Protein AF-A0AAJ2F8G6-F1 (afdb_monomer_lite)

pLDDT: mean 80.58, std 16.9, range [27.78, 97.56]

Foldseek 3Di:
DLLVPQPDDDDLLVVLVLCQCCCVPPPPVVVVVQVQLAPLADDDPPFDWDKDAFPDDPDDDQTQGIKIFGAPDPDRTQAMEGEHEDLDDEDDPCRLVVVLVVQVVVCVVRNVRRYFYEYEYAPVCPVVHDNPPSGRGYDHLVNVLVVLVVVLPPPPDDPVVNVVSVSSSQSSCVSNVHGDPPDPQLPQPVLLVLLVVVLQVVLVVQDPWHWDDDSSGPPPQKIKIDFDDLDPPADTWIWMDGADDPAFKDWIKTKRAQCQVLQVVVVVLCLCPPVCWDWDDDPRIIIIIDMFGHADSNDHNVVCVVSSVRSSVVVVSVVVSCNVCVVVVCCSRVVVPPPDDDDDDDDDPDDDDPPDVVVLLVVQQVLLVVLQVVCVVVVHHPVVLVVCCVVPNRLVSLVVCLVDPHDPVCVVCVVVVNNCSPSLNSCLDPSNVVSDDPVSVVSSVVSVD

Structure (mmCIF, N/CA/C/O backbone):
data_AF-A0AAJ2F8G6-F1
#
_entry.id   AF-A0AAJ2F8G6-F1
#
loop_
_atom_site.group_PDB
_atom_site.id
_atom_site.type_symbol
_atom_site.label_atom_id
_atom_site.label_alt_id
_atom_site.label_comp_id
_atom_site.label_asym_id
_atom_site.label_entity_id
_atom_site.label_seq_id
_atom_site.pdbx_PDB_ins_code
_atom_site.Cartn_x
_atom_site.Cartn_y
_atom_site.Cartn_z
_atom_site.occupancy
_atom_site.B_iso_or_equiv
_atom_site.auth_seq_id
_atom_site.auth_comp_id
_atom_site.auth_asym_id
_atom_site.auth_atom_id
_atom_site.pdbx_PDB_model_num
ATOM 1 N N . MET A 1 1 ? -8.722 -2.214 -5.786 1.00 31.30 1 MET A N 1
ATOM 2 C CA . MET A 1 1 ? -7.880 -3.431 -5.730 1.00 31.30 1 MET A CA 1
ATOM 3 C C . MET A 1 1 ? -6.477 -3.229 -6.323 1.00 31.30 1 MET A C 1
ATOM 5 O O . MET A 1 1 ? -5.621 -4.023 -5.979 1.00 31.30 1 MET A O 1
ATOM 9 N N . ALA A 1 2 ? -6.195 -2.198 -7.143 1.00 31.31 2 ALA A N 1
ATOM 10 C CA . ALA A 1 2 ? -4.841 -1.955 -7.684 1.00 31.31 2 ALA A CA 1
ATOM 11 C C . ALA A 1 2 ? -3.947 -1.038 -6.809 1.00 31.31 2 ALA A C 1
ATOM 13 O O . ALA A 1 2 ? -2.752 -1.276 -6.694 1.00 31.31 2 ALA A O 1
ATOM 14 N N . GLY A 1 3 ? -4.515 -0.047 -6.106 1.00 34.06 3 GLY A N 1
ATOM 15 C CA . GLY A 1 3 ? -3.736 0.945 -5.337 1.00 34.06 3 GLY A CA 1
ATOM 16 C C . GLY A 1 3 ? -3.073 0.462 -4.032 1.00 34.06 3 GLY A C 1
ATOM 17 O O . GLY A 1 3 ? -2.232 1.167 -3.483 1.00 34.06 3 GLY A O 1
ATOM 18 N N . GLU A 1 4 ? -3.413 -0.730 -3.524 1.00 39.91 4 GLU A N 1
ATOM 19 C CA . GLU A 1 4 ? -2.715 -1.348 -2.377 1.00 39.91 4 GLU A CA 1
ATOM 20 C C . GLU A 1 4 ? -1.528 -2.227 -2.801 1.00 39.91 4 GLU A C 1
ATOM 22 O O . GLU A 1 4 ? -0.721 -2.600 -1.951 1.00 39.91 4 GLU A O 1
ATOM 27 N N . LEU A 1 5 ? -1.390 -2.547 -4.096 1.00 44.50 5 LEU A N 1
ATOM 28 C CA . LEU A 1 5 ? -0.441 -3.562 -4.573 1.00 44.50 5 LEU A CA 1
ATOM 29 C C . LEU A 1 5 ? 1.030 -3.140 -4.420 1.00 44.50 5 LEU A C 1
ATOM 31 O O . LEU A 1 5 ? 1.916 -3.982 -4.334 1.00 44.50 5 LEU A O 1
ATOM 35 N N . PHE A 1 6 ? 1.281 -1.834 -4.372 1.00 50.38 6 PHE A N 1
ATOM 36 C CA . PHE A 1 6 ? 2.605 -1.244 -4.572 1.00 50.38 6 PHE A CA 1
ATOM 37 C C . PHE A 1 6 ? 3.153 -0.511 -3.337 1.00 50.38 6 PHE A C 1
ATOM 39 O O . PHE A 1 6 ? 4.156 0.199 -3.384 1.00 50.38 6 PHE A O 1
ATOM 46 N N . ASN A 1 7 ? 2.508 -0.700 -2.185 1.00 42.81 7 ASN A N 1
ATOM 47 C CA . ASN A 1 7 ? 2.747 0.096 -0.990 1.00 42.81 7 ASN A CA 1
ATOM 48 C C . ASN A 1 7 ? 3.827 -0.527 -0.081 1.00 42.81 7 ASN A C 1
ATOM 50 O O . ASN A 1 7 ? 3.511 -1.045 0.989 1.00 42.81 7 ASN A O 1
ATOM 54 N N . ARG A 1 8 ? 5.091 -0.495 -0.538 1.00 43.03 8 ARG A N 1
ATOM 55 C CA . ARG A 1 8 ? 6.366 -0.455 0.227 1.00 43.03 8 ARG A CA 1
ATOM 56 C C . ARG A 1 8 ? 7.505 -1.066 -0.594 1.00 43.03 8 ARG A C 1
ATOM 58 O O . ARG A 1 8 ? 7.481 -2.249 -0.903 1.00 43.03 8 ARG A O 1
ATOM 65 N N . GLY A 1 9 ? 8.558 -0.278 -0.817 1.00 48.22 9 GLY A N 1
ATOM 66 C CA . GLY A 1 9 ? 9.853 -0.794 -1.267 1.00 48.22 9 GLY A CA 1
ATOM 67 C C . GLY A 1 9 ? 9.932 -1.140 -2.750 1.00 48.22 9 GLY A C 1
ATOM 68 O O . GLY A 1 9 ? 10.588 -2.126 -3.075 1.00 48.22 9 GLY A O 1
ATOM 69 N N . MET A 1 10 ? 9.293 -0.344 -3.612 1.00 57.84 10 MET A N 1
ATOM 70 C CA . MET A 1 10 ? 9.469 -0.460 -5.061 1.00 57.84 10 MET A CA 1
ATOM 71 C C . MET A 1 10 ? 10.912 -0.127 -5.432 1.00 57.84 10 MET A C 1
ATOM 73 O O . MET A 1 10 ? 11.482 0.839 -4.917 1.00 57.84 10 MET A O 1
ATOM 77 N N . ARG A 1 11 ? 11.520 -0.965 -6.266 1.00 65.62 11 ARG A N 1
ATOM 78 C CA . ARG A 1 11 ? 12.947 -0.905 -6.618 1.00 65.62 11 ARG A CA 1
ATOM 79 C C . ARG A 1 11 ? 13.091 -0.822 -8.132 1.00 65.62 11 ARG A C 1
ATOM 81 O O . ARG A 1 11 ? 12.158 -1.137 -8.861 1.00 65.62 11 ARG A O 1
ATOM 88 N N . GLU A 1 12 ? 14.292 -0.488 -8.599 1.00 72.25 12 GLU A N 1
ATOM 89 C CA . GLU A 1 12 ? 14.671 -0.539 -10.026 1.00 72.25 12 GLU A CA 1
ATOM 90 C C . GLU A 1 12 ? 14.228 -1.865 -10.685 1.00 72.25 12 GLU A C 1
ATOM 92 O O . GLU A 1 12 ? 13.685 -1.870 -11.786 1.00 72.25 12 GLU A O 1
ATOM 97 N N . ARG A 1 13 ? 14.249 -2.968 -9.920 1.00 78.94 13 ARG A N 1
ATOM 98 C CA . ARG A 1 13 ? 13.763 -4.294 -10.332 1.00 78.94 13 ARG A CA 1
ATOM 99 C C . ARG A 1 13 ? 12.325 -4.341 -10.870 1.00 78.94 13 ARG A C 1
ATOM 101 O O . ARG A 1 13 ? 12.036 -5.195 -11.714 1.00 78.94 13 ARG A O 1
ATOM 108 N N . ASP A 1 14 ? 11.425 -3.508 -10.355 1.00 84.12 14 ASP A N 1
ATOM 109 C CA . ASP A 1 14 ? 10.024 -3.476 -10.788 1.00 84.12 14 ASP A CA 1
ATOM 110 C C . ASP A 1 14 ? 9.890 -2.819 -12.167 1.00 84.12 14 ASP A C 1
ATOM 112 O O . ASP A 1 14 ? 9.131 -3.305 -13.010 1.00 84.12 14 ASP A O 1
ATOM 116 N N . LEU A 1 15 ? 10.696 -1.781 -12.426 1.00 87.44 15 LEU A N 1
ATOM 117 C CA . LEU A 1 15 ? 10.811 -1.151 -13.740 1.00 87.44 15 LEU A CA 1
ATOM 118 C C . LEU A 1 15 ? 11.401 -2.125 -14.766 1.00 87.44 15 LEU A C 1
ATOM 120 O O . LEU A 1 15 ? 10.861 -2.238 -15.866 1.00 87.44 15 LEU A O 1
ATOM 124 N N . ASP A 1 16 ? 12.423 -2.904 -14.390 1.00 85.31 16 ASP A N 1
ATOM 125 C CA . ASP A 1 16 ? 12.990 -3.933 -15.272 1.00 85.31 16 ASP A CA 1
ATOM 126 C C . ASP A 1 16 ? 11.929 -4.937 -15.726 1.00 85.31 16 ASP A C 1
ATOM 128 O O . ASP A 1 16 ? 11.844 -5.284 -16.902 1.00 85.31 16 ASP A O 1
ATOM 132 N N . ASN A 1 17 ? 11.138 -5.449 -14.774 1.00 87.31 17 ASN A N 1
ATOM 133 C CA . ASN A 1 17 ? 10.134 -6.471 -15.052 1.00 87.31 17 ASN A CA 1
ATOM 134 C C . ASN A 1 17 ? 9.057 -5.922 -15.987 1.00 87.31 17 ASN A C 1
ATOM 136 O O . ASN A 1 17 ? 8.692 -6.592 -16.952 1.00 87.31 17 ASN A O 1
ATOM 140 N N . PHE A 1 18 ? 8.594 -4.697 -15.721 1.00 91.50 18 PHE A N 1
ATOM 141 C CA . PHE A 1 18 ? 7.648 -4.014 -16.592 1.00 91.50 18 PHE A CA 1
ATOM 142 C C . PHE A 1 18 ? 8.212 -3.859 -18.011 1.00 91.50 18 PHE A C 1
ATOM 144 O O . PHE A 1 18 ? 7.539 -4.228 -18.972 1.00 91.50 18 PHE A O 1
ATOM 151 N N . LEU A 1 19 ? 9.445 -3.361 -18.154 1.00 92.00 19 LEU A N 1
ATOM 152 C CA . LEU A 1 19 ? 10.046 -3.125 -19.467 1.00 92.00 19 LEU A CA 1
ATOM 153 C C . LEU A 1 19 ? 10.241 -4.426 -20.243 1.00 92.00 19 LEU A C 1
ATOM 155 O O . LEU A 1 19 ? 9.882 -4.480 -21.415 1.00 92.00 19 LEU A O 1
ATOM 159 N N . VAL A 1 20 ? 10.751 -5.484 -19.606 1.00 89.94 20 VAL A N 1
ATOM 160 C CA . VAL A 1 20 ? 10.905 -6.797 -20.253 1.00 89.94 20 VAL A CA 1
ATOM 161 C C . VAL A 1 20 ? 9.560 -7.311 -20.759 1.00 89.94 20 VAL A C 1
ATOM 163 O O . VAL A 1 20 ? 9.460 -7.751 -21.903 1.00 89.94 20 VAL A O 1
ATOM 166 N N . GLU A 1 21 ? 8.515 -7.239 -19.937 1.00 91.12 21 GLU A N 1
ATOM 167 C CA . GLU A 1 21 ? 7.194 -7.718 -20.330 1.00 91.12 21 GLU A CA 1
ATOM 168 C C . GLU A 1 21 ? 6.592 -6.873 -21.461 1.00 91.12 21 GLU A C 1
ATOM 170 O O . GLU A 1 21 ? 6.140 -7.426 -22.464 1.00 91.12 21 GLU A O 1
ATOM 175 N N . GLU A 1 22 ? 6.597 -5.543 -21.339 1.00 93.62 22 GLU A N 1
ATOM 176 C CA . GLU A 1 22 ? 5.947 -4.655 -22.307 1.00 93.62 22 GLU A CA 1
ATOM 177 C C . GLU A 1 22 ? 6.689 -4.633 -23.651 1.00 93.62 22 GLU A C 1
ATOM 179 O O . GLU A 1 22 ? 6.055 -4.720 -24.703 1.00 93.62 22 GLU A O 1
ATOM 184 N N . LEU A 1 23 ? 8.027 -4.598 -23.640 1.00 92.44 23 LEU A N 1
ATOM 185 C CA . LEU A 1 23 ? 8.840 -4.664 -24.861 1.00 92.44 23 LEU A CA 1
ATOM 186 C C . LEU A 1 23 ? 8.663 -5.999 -25.593 1.00 92.44 23 LEU A C 1
ATOM 188 O O . LEU A 1 23 ? 8.747 -6.039 -26.824 1.00 92.44 23 LEU A O 1
ATOM 192 N N . TYR A 1 24 ? 8.409 -7.089 -24.864 1.00 89.88 24 TYR A N 1
ATOM 193 C CA . TYR A 1 24 ? 8.131 -8.390 -25.465 1.00 89.88 24 TYR A CA 1
ATOM 194 C C . TYR A 1 24 ? 6.712 -8.442 -26.039 1.00 89.88 24 TYR A C 1
ATOM 196 O O . TYR A 1 24 ? 6.520 -8.715 -27.227 1.00 89.88 24 TYR A O 1
ATOM 204 N N . ALA A 1 25 ? 5.721 -8.148 -25.196 1.00 90.38 25 ALA A N 1
ATOM 205 C CA . ALA A 1 25 ? 4.312 -8.398 -25.471 1.00 90.38 25 ALA A CA 1
ATOM 206 C C . ALA A 1 25 ? 3.659 -7.357 -26.392 1.00 90.38 25 ALA A C 1
ATOM 208 O O . ALA A 1 25 ? 2.621 -7.645 -26.987 1.00 90.38 25 ALA A O 1
ATOM 209 N N . SER A 1 26 ? 4.232 -6.155 -26.517 1.00 91.81 26 SER A N 1
ATOM 210 C CA . SER A 1 26 ? 3.642 -5.049 -27.276 1.00 91.81 26 SER A CA 1
ATOM 211 C C . SER A 1 26 ? 4.574 -4.574 -28.400 1.00 91.81 26 SER A C 1
ATOM 213 O O . SER A 1 26 ? 5.481 -3.774 -28.161 1.00 91.81 26 SER A O 1
ATOM 215 N N . PRO A 1 27 ? 4.361 -5.027 -29.655 1.00 90.88 27 PRO A N 1
ATOM 216 C CA . PRO A 1 27 ? 5.126 -4.551 -30.810 1.00 90.88 27 PRO A CA 1
ATOM 217 C C . PRO A 1 27 ? 5.043 -3.035 -31.012 1.00 90.88 27 PRO A C 1
ATOM 219 O O . PRO A 1 27 ? 6.037 -2.411 -31.370 1.00 90.88 27 PRO A O 1
ATOM 222 N N . GLU A 1 28 ? 3.881 -2.442 -30.734 1.00 91.50 28 GLU A N 1
ATOM 223 C CA . GLU A 1 28 ? 3.655 -0.996 -30.809 1.00 91.50 28 GLU A CA 1
ATOM 224 C C . GLU A 1 28 ? 4.511 -0.240 -29.785 1.00 91.50 28 GLU A C 1
ATOM 226 O O . GLU A 1 28 ? 5.233 0.692 -30.143 1.00 91.50 28 GLU A O 1
ATOM 231 N N . PHE A 1 29 ? 4.506 -0.685 -28.522 1.00 94.31 29 PHE A N 1
ATOM 232 C CA . PHE A 1 29 ? 5.349 -0.088 -27.485 1.00 94.31 29 PHE A CA 1
ATOM 233 C C . PHE A 1 29 ? 6.836 -0.272 -27.795 1.00 94.31 29 PHE A C 1
ATOM 235 O O . PHE A 1 29 ? 7.626 0.656 -27.639 1.00 94.31 29 PHE A O 1
ATOM 242 N N . ARG A 1 30 ? 7.224 -1.451 -28.294 1.00 93.62 30 ARG A N 1
ATOM 243 C CA . ARG A 1 30 ? 8.601 -1.721 -28.713 1.00 93.62 30 ARG A CA 1
ATOM 244 C C . ARG A 1 30 ? 9.046 -0.783 -29.833 1.00 93.62 30 ARG A C 1
ATOM 246 O O . ARG A 1 30 ? 10.127 -0.215 -29.729 1.00 93.62 30 ARG A O 1
ATOM 253 N N . ALA A 1 31 ? 8.226 -0.573 -30.861 1.00 92.25 31 ALA A N 1
ATOM 254 C CA . ALA A 1 31 ? 8.528 0.383 -31.927 1.00 92.25 31 ALA A CA 1
ATOM 255 C C . ALA A 1 31 ? 8.651 1.817 -31.383 1.00 92.25 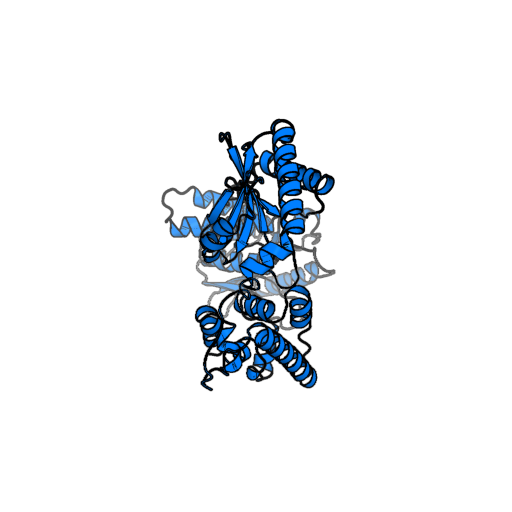31 ALA A C 1
ATOM 257 O O . ALA A 1 31 ? 9.602 2.528 -31.710 1.00 92.25 31 ALA A O 1
ATOM 258 N N . TRP A 1 32 ? 7.737 2.218 -30.492 1.00 95.06 32 TRP A N 1
ATOM 259 C CA . TRP A 1 32 ? 7.777 3.514 -29.808 1.00 95.06 32 TRP A CA 1
ATOM 260 C C . TRP A 1 32 ? 9.066 3.718 -28.995 1.00 95.06 32 TRP A C 1
ATOM 262 O O . TRP A 1 32 ? 9.624 4.820 -29.007 1.00 95.06 32 TRP A O 1
ATOM 272 N N . PHE A 1 33 ? 9.541 2.669 -28.317 1.00 95.31 33 PHE A N 1
ATOM 273 C CA . PHE A 1 33 ? 10.760 2.687 -27.508 1.00 95.31 33 PHE A CA 1
ATOM 274 C C . PHE A 1 33 ? 12.011 2.746 -28.388 1.00 95.31 33 PHE A C 1
ATOM 276 O O . PHE A 1 33 ? 12.867 3.601 -28.185 1.00 95.31 33 PHE A O 1
ATOM 283 N N . VAL A 1 34 ? 12.097 1.886 -29.409 1.00 93.12 34 VAL A N 1
ATOM 284 C CA . VAL A 1 34 ? 13.225 1.838 -30.356 1.00 93.12 34 VAL A CA 1
ATOM 285 C C . VAL A 1 34 ? 13.418 3.182 -31.059 1.00 93.12 34 VAL A C 1
ATOM 287 O O . VAL A 1 34 ? 14.544 3.655 -31.170 1.00 93.12 34 VAL A O 1
ATOM 290 N N . ALA A 1 35 ? 12.331 3.857 -31.445 1.00 92.31 35 ALA A N 1
ATOM 291 C CA . ALA A 1 35 ? 12.394 5.188 -32.052 1.00 92.31 35 ALA A CA 1
ATOM 292 C C . ALA A 1 35 ? 12.997 6.272 -31.129 1.00 92.31 35 ALA A C 1
ATOM 294 O O . ALA A 1 35 ? 13.346 7.357 -31.595 1.00 92.31 35 ALA A O 1
ATOM 295 N N . ARG A 1 36 ? 13.107 5.999 -29.823 1.00 93.44 36 ARG A N 1
ATOM 296 C CA . ARG A 1 36 ? 13.686 6.885 -28.799 1.00 93.44 36 ARG A CA 1
ATOM 297 C C . ARG A 1 36 ? 15.048 6.415 -28.295 1.00 93.44 36 ARG A C 1
ATOM 299 O O . ARG A 1 36 ? 15.631 7.089 -27.454 1.00 93.44 36 ARG A O 1
ATOM 306 N N . ALA A 1 37 ? 15.579 5.316 -28.830 1.00 87.25 37 ALA A N 1
ATOM 307 C CA . ALA A 1 37 ? 16.853 4.750 -28.397 1.00 87.25 37 ALA A CA 1
ATOM 308 C C . ALA A 1 37 ? 18.091 5.548 -28.853 1.00 87.25 37 ALA A C 1
ATOM 310 O O . ALA A 1 37 ? 19.212 5.174 -28.536 1.00 87.25 37 ALA A O 1
ATOM 311 N N . GLY A 1 38 ? 17.890 6.643 -29.592 1.00 81.44 38 GLY A N 1
ATOM 312 C CA . GLY A 1 38 ? 18.947 7.503 -30.117 1.00 81.44 38 GLY A CA 1
ATOM 313 C C . GLY A 1 38 ? 18.903 7.586 -31.642 1.00 81.44 38 GLY A C 1
ATOM 314 O O . GLY A 1 38 ? 18.511 6.646 -32.329 1.00 81.44 38 GLY A O 1
ATOM 315 N N . LYS A 1 39 ? 19.305 8.734 -32.201 1.00 71.75 39 LYS A N 1
ATOM 316 C CA . LYS A 1 39 ? 19.175 9.022 -33.647 1.00 71.75 39 LYS A CA 1
ATOM 317 C C . LYS A 1 39 ? 20.088 8.178 -34.544 1.00 71.75 39 LYS A C 1
ATOM 319 O O . LYS A 1 39 ? 19.879 8.152 -35.751 1.00 71.75 39 LYS A O 1
ATOM 324 N N . ALA A 1 40 ? 21.112 7.552 -33.969 1.00 80.50 40 ALA A N 1
ATOM 325 C CA . ALA A 1 40 ? 22.106 6.776 -34.702 1.00 80.50 40 ALA A CA 1
ATOM 326 C C . ALA A 1 40 ? 21.787 5.274 -34.759 1.00 80.50 40 ALA A C 1
ATOM 328 O O . ALA A 1 40 ? 22.429 4.571 -35.536 1.00 80.50 40 ALA A O 1
ATOM 329 N N . PHE A 1 41 ? 20.829 4.784 -33.966 1.00 91.06 41 PHE A N 1
ATOM 330 C CA . PHE A 1 41 ? 20.494 3.364 -33.917 1.00 91.06 41 PHE A CA 1
ATOM 331 C C . PHE A 1 41 ? 19.547 2.969 -35.051 1.00 91.06 41 PHE A C 1
ATOM 333 O O . PHE A 1 41 ? 18.508 3.599 -35.255 1.00 91.06 41 PHE A O 1
ATOM 340 N N . ALA A 1 42 ? 19.885 1.890 -35.753 1.00 87.94 42 ALA A N 1
ATOM 341 C CA . ALA A 1 42 ? 19.057 1.301 -36.794 1.00 87.94 42 ALA A CA 1
ATOM 342 C C . ALA A 1 42 ? 18.713 -0.144 -36.417 1.00 87.94 42 ALA A C 1
ATOM 344 O O . ALA A 1 42 ? 19.555 -1.038 -36.490 1.00 87.94 42 ALA A O 1
ATOM 345 N N . ALA A 1 43 ? 17.462 -0.372 -36.011 1.00 87.44 43 ALA A N 1
ATOM 346 C CA . ALA A 1 43 ? 16.981 -1.717 -35.722 1.00 87.44 43 ALA A CA 1
ATOM 347 C C . ALA A 1 43 ? 16.921 -2.547 -37.017 1.00 87.44 43 ALA A C 1
ATOM 349 O O . ALA A 1 43 ? 16.268 -2.113 -37.969 1.00 87.44 43 ALA A O 1
ATOM 350 N N . PRO A 1 44 ? 17.543 -3.737 -37.064 1.00 88.12 44 PRO A N 1
ATOM 351 C CA . PRO A 1 44 ? 17.385 -4.645 -38.190 1.00 88.12 44 PRO A CA 1
ATOM 352 C C . PRO A 1 44 ? 15.926 -5.083 -38.352 1.00 88.12 44 PRO A C 1
ATOM 354 O O . PRO A 1 44 ? 15.262 -5.440 -37.372 1.00 88.12 44 PRO A O 1
ATOM 357 N N . GLU A 1 45 ? 15.447 -5.091 -39.593 1.00 83.50 45 GLU A N 1
ATOM 358 C CA . GLU A 1 45 ? 14.148 -5.663 -39.951 1.00 83.50 45 GLU A CA 1
ATOM 359 C C . GLU A 1 45 ? 14.219 -7.201 -39.940 1.00 83.50 45 GLU A C 1
ATOM 361 O O . GLU A 1 45 ? 15.284 -7.789 -40.132 1.00 83.50 45 GLU A O 1
ATOM 366 N N . ASP A 1 46 ? 13.086 -7.852 -39.667 1.00 84.00 46 ASP A N 1
ATOM 367 C CA . ASP A 1 46 ? 12.880 -9.307 -39.779 1.00 84.00 46 ASP A CA 1
ATOM 368 C C . ASP A 1 46 ? 13.804 -10.231 -38.957 1.00 84.00 46 ASP A C 1
ATOM 370 O O . ASP A 1 46 ? 13.804 -11.448 -39.151 1.00 84.00 46 ASP A O 1
ATOM 374 N N . LEU A 1 47 ? 14.554 -9.696 -37.988 1.00 88.19 47 LEU A N 1
ATOM 375 C CA . LEU A 1 47 ? 15.356 -10.503 -37.064 1.00 88.19 47 LEU A CA 1
ATOM 376 C C . LEU A 1 47 ? 14.594 -10.881 -35.791 1.00 88.19 47 LEU A C 1
ATOM 378 O O . LEU A 1 47 ? 13.744 -10.140 -35.290 1.00 88.19 47 LEU A O 1
ATOM 382 N N . ALA A 1 48 ? 14.951 -12.034 -35.220 1.00 87.25 48 ALA A N 1
ATOM 383 C CA . ALA A 1 48 ? 14.366 -12.504 -33.973 1.00 87.25 48 ALA A CA 1
ATOM 384 C C . ALA A 1 48 ? 14.793 -11.601 -32.809 1.00 87.25 48 ALA A C 1
ATOM 386 O O . ALA A 1 48 ? 15.983 -11.375 -32.586 1.00 87.25 48 ALA A O 1
ATOM 387 N N . ILE A 1 49 ? 13.821 -11.116 -32.037 1.00 89.44 49 ILE A N 1
ATOM 388 C CA . ILE A 1 49 ? 14.070 -10.243 -30.888 1.00 89.44 49 ILE A CA 1
ATOM 389 C C . ILE A 1 49 ? 14.090 -11.074 -29.609 1.00 89.44 49 ILE A C 1
ATOM 391 O O . ILE A 1 49 ? 13.173 -11.858 -29.353 1.00 89.44 49 ILE A O 1
ATOM 395 N N . ARG A 1 50 ? 15.114 -10.875 -28.776 1.00 89.25 50 ARG A N 1
ATOM 396 C CA . ARG A 1 50 ? 15.223 -11.499 -27.452 1.00 89.25 50 ARG A CA 1
ATOM 397 C C . ARG A 1 50 ? 15.502 -10.453 -26.391 1.00 89.25 50 ARG A C 1
ATOM 399 O O . ARG A 1 50 ? 16.343 -9.575 -26.574 1.00 89.25 50 ARG A O 1
ATOM 406 N N . LEU A 1 51 ? 14.796 -10.578 -25.273 1.00 86.12 51 LEU A N 1
ATOM 407 C CA . LEU A 1 51 ? 14.958 -9.727 -24.103 1.00 86.12 51 LEU A CA 1
ATOM 408 C C . LEU A 1 51 ? 15.697 -10.502 -23.021 1.00 86.12 51 LEU A C 1
ATOM 410 O O . LEU A 1 51 ? 15.317 -11.619 -22.676 1.00 86.12 51 LEU A O 1
ATOM 414 N N . HIS A 1 52 ? 16.754 -9.899 -22.493 1.00 79.31 52 HIS A N 1
ATOM 415 C CA . HIS A 1 52 ? 17.539 -10.474 -21.411 1.00 79.31 52 HIS A CA 1
ATOM 416 C C . HIS A 1 52 ? 17.529 -9.524 -20.225 1.00 79.31 52 HIS A C 1
ATOM 418 O O . HIS A 1 52 ? 17.900 -8.360 -20.358 1.00 79.31 52 HIS A O 1
ATOM 424 N N . LYS A 1 53 ? 17.136 -10.050 -19.067 1.00 72.50 53 LYS A N 1
ATOM 425 C CA . LYS A 1 53 ? 17.341 -9.394 -17.781 1.00 72.50 53 LYS A CA 1
ATOM 426 C C . LYS A 1 53 ? 18.696 -9.827 -17.235 1.00 72.50 53 LYS A C 1
ATOM 428 O O . LYS A 1 53 ? 18.940 -11.032 -17.160 1.00 72.50 53 LYS A O 1
ATOM 433 N N . SER A 1 54 ? 19.555 -8.880 -16.871 1.00 63.00 54 SER A N 1
ATOM 434 C CA . SER A 1 54 ? 20.825 -9.168 -16.188 1.00 63.00 54 SER A CA 1
ATOM 435 C C . SER A 1 54 ? 21.725 -10.208 -16.899 1.00 63.00 54 SER A C 1
ATOM 437 O O . SER A 1 54 ? 22.007 -11.262 -16.319 1.00 63.00 54 SER A O 1
ATOM 439 N N . PRO A 1 55 ? 22.178 -9.976 -18.149 1.00 56.34 55 PRO A N 1
ATOM 440 C CA . PRO A 1 55 ? 23.049 -10.923 -18.848 1.00 56.34 55 PRO A CA 1
ATOM 441 C C . PRO A 1 55 ? 24.339 -11.202 -18.051 1.00 56.34 55 PRO A C 1
ATOM 443 O O . PRO A 1 55 ? 24.916 -10.306 -17.433 1.00 56.34 55 PRO A O 1
ATOM 446 N N . ALA A 1 56 ? 24.778 -12.465 -18.039 1.00 44.47 56 ALA A N 1
ATOM 447 C CA . ALA A 1 56 ? 25.959 -12.896 -17.292 1.00 44.47 56 ALA A CA 1
ATOM 448 C C . ALA A 1 56 ? 27.225 -12.188 -17.809 1.00 44.47 56 ALA A C 1
ATOM 450 O O . ALA A 1 56 ? 27.523 -12.246 -19.001 1.00 44.47 56 ALA A O 1
ATOM 451 N N . ARG A 1 57 ? 27.967 -11.532 -16.907 1.00 53.19 57 ARG A N 1
ATOM 452 C CA . ARG A 1 57 ? 29.237 -10.863 -17.218 1.00 53.19 57 ARG A CA 1
ATOM 453 C C . ARG A 1 57 ? 30.424 -11.801 -17.051 1.00 53.19 57 ARG A C 1
ATOM 455 O O . ARG A 1 57 ? 30.455 -12.620 -16.137 1.00 53.19 57 ARG A O 1
ATOM 462 N N . THR A 1 58 ? 31.431 -11.607 -17.894 1.00 46.59 58 THR A N 1
ATOM 463 C CA . THR A 1 58 ? 32.701 -12.340 -17.862 1.00 46.59 58 THR A CA 1
ATOM 464 C C . THR A 1 58 ? 33.727 -11.744 -16.892 1.00 46.59 58 THR A C 1
ATOM 466 O O . THR A 1 58 ? 34.647 -12.469 -16.528 1.00 46.59 58 THR A O 1
ATOM 469 N N . GLN A 1 59 ? 33.614 -10.474 -16.454 1.00 41.12 59 GLN A N 1
ATOM 470 C CA . GLN A 1 59 ? 34.695 -9.836 -15.671 1.00 41.12 59 GLN A CA 1
ATOM 471 C C . GLN A 1 59 ? 34.330 -8.796 -14.591 1.00 41.12 59 GLN A C 1
ATOM 473 O O . GLN A 1 59 ? 35.241 -8.401 -13.873 1.00 41.12 59 GLN A O 1
ATOM 478 N N . ASP A 1 60 ? 33.075 -8.371 -14.388 1.00 40.66 60 ASP A N 1
ATOM 479 C CA . ASP A 1 60 ? 32.809 -7.355 -13.351 1.00 40.66 60 ASP A CA 1
ATOM 480 C C . ASP A 1 60 ? 31.393 -7.419 -12.761 1.00 40.66 60 ASP A C 1
ATOM 482 O O . ASP A 1 60 ? 30.418 -7.651 -13.476 1.00 40.66 60 ASP A O 1
ATOM 486 N N . SER A 1 61 ? 31.260 -7.214 -11.450 1.00 37.94 61 SER A N 1
ATOM 487 C CA . SER A 1 61 ? 30.070 -7.552 -10.645 1.00 37.94 61 SER A CA 1
ATOM 488 C C . SER A 1 61 ? 28.913 -6.538 -10.692 1.00 37.94 61 SER A C 1
ATOM 490 O O . SER A 1 61 ? 28.026 -6.581 -9.841 1.00 37.94 61 SER A O 1
ATOM 492 N N . ARG A 1 62 ? 28.871 -5.634 -11.679 1.00 50.91 62 ARG A N 1
ATOM 493 C CA . ARG A 1 62 ? 27.865 -4.550 -11.764 1.00 50.91 62 ARG A CA 1
ATOM 494 C C . ARG A 1 62 ? 26.907 -4.691 -12.950 1.00 50.91 62 ARG A C 1
ATOM 496 O O . ARG A 1 62 ? 27.104 -4.058 -13.964 1.00 50.91 62 ARG A O 1
ATOM 503 N N . GLN A 1 63 ? 25.892 -5.533 -12.817 1.00 51.34 63 GLN A N 1
ATOM 504 C CA . GLN A 1 63 ? 24.895 -5.906 -13.838 1.00 51.34 63 GLN A CA 1
ATOM 505 C C . GLN A 1 63 ? 24.277 -4.752 -14.669 1.00 51.34 63 GLN A C 1
ATOM 507 O O . GLN A 1 63 ? 23.894 -3.741 -14.101 1.00 51.34 63 GLN A O 1
ATOM 512 N N . THR A 1 64 ? 24.117 -4.960 -15.987 1.00 53.97 64 THR A N 1
ATOM 513 C CA . THR A 1 64 ? 23.212 -4.191 -16.875 1.00 53.97 64 THR A CA 1
ATOM 514 C C . THR A 1 64 ? 21.783 -4.708 -16.697 1.00 53.97 64 THR A C 1
ATOM 516 O O . THR A 1 64 ? 21.571 -5.926 -16.745 1.00 53.97 64 THR A O 1
ATOM 519 N N . ASP A 1 65 ? 20.807 -3.822 -16.507 1.00 67.75 65 ASP A N 1
ATOM 520 C CA . ASP A 1 65 ? 19.468 -4.205 -16.039 1.00 67.75 65 ASP A CA 1
ATOM 521 C C . ASP A 1 65 ? 18.656 -4.974 -17.092 1.00 67.75 65 ASP A C 1
ATOM 523 O O . ASP A 1 65 ? 18.188 -6.094 -16.840 1.00 67.75 65 ASP A O 1
ATOM 527 N N . VAL A 1 66 ? 18.530 -4.417 -18.304 1.00 84.19 66 VAL A N 1
ATOM 528 C CA . VAL A 1 66 ? 17.752 -5.009 -19.405 1.00 84.19 66 VAL A CA 1
ATOM 529 C C . VAL A 1 66 ? 18.461 -4.815 -20.750 1.00 84.19 66 VAL A C 1
ATOM 531 O O . VAL A 1 66 ? 19.007 -3.755 -21.039 1.00 84.19 66 VAL A O 1
ATOM 534 N N . ARG A 1 67 ? 18.423 -5.833 -21.617 1.00 90.06 67 ARG A N 1
ATOM 535 C CA . ARG A 1 67 ? 18.897 -5.754 -23.008 1.00 90.06 67 ARG A CA 1
ATOM 536 C C . ARG A 1 67 ? 17.836 -6.233 -23.988 1.00 90.06 67 ARG A C 1
ATOM 538 O O . ARG A 1 67 ? 17.322 -7.342 -23.836 1.00 90.06 67 ARG A O 1
ATOM 545 N N . ILE A 1 68 ? 17.606 -5.450 -25.041 1.00 91.94 68 ILE A N 1
ATOM 546 C CA . ILE A 1 68 ? 16.929 -5.891 -26.268 1.00 91.94 68 ILE A CA 1
ATOM 547 C C . ILE A 1 68 ? 18.006 -6.325 -27.262 1.00 91.94 68 ILE A C 1
ATOM 549 O O . ILE A 1 68 ? 18.926 -5.555 -27.516 1.00 91.94 68 ILE A O 1
ATOM 553 N N . GLY A 1 69 ? 17.923 -7.532 -27.816 1.00 91.88 69 GLY A N 1
ATOM 554 C CA . GLY A 1 69 ? 18.849 -8.006 -28.846 1.00 91.88 69 GLY A CA 1
ATOM 555 C C . GLY A 1 69 ? 18.124 -8.515 -30.085 1.00 91.88 69 GLY A C 1
ATOM 556 O O . GLY A 1 69 ? 17.090 -9.171 -29.962 1.00 91.88 69 GLY A O 1
ATOM 557 N N . TRP A 1 70 ? 18.692 -8.241 -31.258 1.00 93.25 70 TRP A N 1
ATOM 558 C CA . TRP A 1 70 ? 18.256 -8.769 -32.552 1.00 93.25 70 TRP A CA 1
ATOM 559 C C . TRP A 1 70 ? 19.212 -9.859 -33.001 1.00 93.25 70 TRP A C 1
ATOM 561 O O . TRP A 1 70 ? 20.426 -9.652 -32.993 1.00 93.25 70 TRP A O 1
ATOM 571 N N . PHE A 1 71 ? 18.670 -10.999 -33.409 1.00 92.06 71 PHE A N 1
ATOM 572 C CA . PHE A 1 71 ? 19.446 -12.189 -33.715 1.00 92.06 71 PHE A CA 1
ATOM 573 C C . PHE A 1 71 ? 19.129 -12.719 -35.113 1.00 92.06 71 PHE A C 1
ATOM 575 O O . PHE A 1 71 ? 17.962 -12.838 -35.490 1.00 92.06 71 PHE A O 1
ATOM 582 N N . ALA A 1 72 ? 20.181 -13.049 -35.866 1.00 87.44 72 ALA A N 1
ATOM 583 C CA . ALA A 1 72 ? 20.052 -13.703 -37.171 1.00 87.44 72 ALA A CA 1
ATOM 584 C C . ALA A 1 72 ? 19.721 -15.201 -37.050 1.00 87.44 72 ALA A C 1
ATOM 586 O O . ALA A 1 72 ? 19.036 -15.752 -37.905 1.00 87.44 72 ALA A O 1
ATOM 587 N N . ASP A 1 73 ? 20.194 -15.840 -35.980 1.00 83.75 73 ASP A N 1
ATOM 588 C CA . ASP A 1 73 ? 19.955 -17.244 -35.637 1.00 83.75 73 ASP A CA 1
ATOM 589 C C . ASP A 1 73 ? 19.871 -17.408 -34.106 1.00 83.75 73 ASP A C 1
ATOM 591 O O . ASP A 1 73 ? 19.707 -16.431 -33.377 1.00 83.75 73 ASP A O 1
ATOM 595 N N . ASP A 1 74 ? 19.984 -18.629 -33.578 1.00 74.38 74 ASP A N 1
ATOM 596 C CA . ASP A 1 74 ? 19.873 -18.876 -32.138 1.00 74.38 74 ASP A CA 1
ATOM 597 C C . ASP A 1 74 ? 20.993 -18.283 -31.268 1.00 74.38 74 ASP A C 1
ATOM 599 O O . ASP A 1 74 ? 20.877 -18.301 -30.040 1.00 74.38 74 ASP A O 1
ATOM 603 N N . SER A 1 75 ? 22.047 -17.722 -31.857 1.00 76.06 75 SER A N 1
ATOM 604 C CA . SER A 1 75 ? 23.227 -17.253 -31.124 1.00 76.06 75 SER A CA 1
ATOM 605 C C . SER A 1 75 ? 23.835 -15.951 -31.650 1.00 76.06 75 SER A C 1
ATOM 607 O O . SER A 1 75 ? 24.444 -15.212 -30.876 1.00 76.06 75 SER A O 1
ATOM 609 N N . ALA A 1 76 ? 23.650 -15.628 -32.930 1.00 88.69 76 ALA A N 1
ATOM 610 C CA . ALA A 1 76 ? 24.307 -14.504 -33.581 1.00 88.69 76 ALA A CA 1
ATOM 611 C C . ALA A 1 76 ? 23.568 -13.181 -33.336 1.00 88.69 76 ALA A C 1
ATOM 613 O O . ALA A 1 76 ? 22.653 -12.820 -34.083 1.00 88.69 76 ALA A O 1
ATOM 614 N N . LEU A 1 77 ? 23.998 -12.444 -32.308 1.00 90.25 77 LEU A N 1
ATOM 615 C CA . LEU A 1 77 ? 23.569 -11.068 -32.048 1.00 90.25 77 LEU A CA 1
ATOM 616 C C . LEU A 1 77 ? 24.000 -10.156 -33.212 1.00 90.25 77 LEU A C 1
ATOM 618 O O . LEU A 1 77 ? 25.131 -10.238 -33.687 1.00 90.25 77 LEU A O 1
ATOM 622 N N . LYS A 1 78 ? 23.089 -9.308 -33.691 1.00 93.50 78 LYS A N 1
ATOM 623 C CA . LYS A 1 78 ? 23.302 -8.369 -34.809 1.00 93.50 78 LYS A CA 1
ATOM 624 C C . LYS A 1 78 ? 23.073 -6.917 -34.438 1.00 93.50 78 LYS A C 1
ATOM 626 O O . LYS A 1 78 ? 23.671 -6.049 -35.053 1.00 93.50 78 LYS A O 1
ATOM 631 N N . ALA A 1 79 ? 22.221 -6.663 -33.454 1.00 93.56 79 ALA A N 1
ATOM 632 C CA . ALA A 1 79 ? 22.025 -5.341 -32.887 1.00 93.56 79 ALA A CA 1
ATOM 633 C C . ALA A 1 79 ? 21.565 -5.463 -31.436 1.00 93.56 79 ALA A C 1
ATOM 635 O O . ALA A 1 79 ? 20.980 -6.485 -31.058 1.00 93.56 79 ALA A O 1
ATOM 636 N N . ALA A 1 80 ? 21.801 -4.431 -30.630 1.00 92.50 80 ALA A N 1
ATOM 637 C CA . ALA A 1 80 ? 21.362 -4.401 -29.244 1.00 92.50 80 ALA A CA 1
ATOM 638 C C . ALA A 1 80 ? 20.971 -2.999 -28.768 1.00 92.50 80 ALA A C 1
ATOM 640 O O . ALA A 1 80 ? 21.597 -2.009 -29.124 1.00 92.50 80 ALA A O 1
ATOM 641 N N . ILE A 1 81 ? 19.973 -2.933 -27.891 1.00 93.06 81 ILE A N 1
ATOM 642 C CA . ILE A 1 81 ? 19.738 -1.772 -27.035 1.00 93.06 81 ILE A CA 1
ATOM 643 C C . ILE A 1 81 ? 20.031 -2.207 -25.605 1.00 93.06 81 ILE A C 1
ATOM 645 O O . ILE A 1 81 ? 19.392 -3.135 -25.096 1.00 93.06 81 ILE A O 1
ATOM 649 N N . LEU A 1 82 ? 20.997 -1.547 -24.977 1.00 91.25 82 LEU A N 1
ATOM 650 C CA . LEU A 1 82 ? 21.270 -1.676 -23.554 1.00 91.25 82 LEU A CA 1
ATOM 651 C C . LEU A 1 82 ? 20.409 -0.648 -22.814 1.00 91.25 82 LEU A C 1
ATOM 653 O O . LEU A 1 82 ? 20.384 0.524 -23.191 1.00 91.25 82 LEU A O 1
ATOM 657 N N . ILE A 1 83 ? 19.683 -1.095 -21.793 1.00 91.31 83 ILE A N 1
ATOM 658 C CA . ILE A 1 83 ? 18.795 -0.254 -20.991 1.00 91.31 83 ILE A CA 1
ATOM 659 C C . ILE A 1 83 ? 19.308 -0.229 -19.552 1.00 91.31 83 ILE A C 1
ATOM 661 O O . ILE A 1 83 ? 19.513 -1.284 -18.948 1.00 91.31 83 ILE A O 1
ATOM 665 N N . GLU A 1 84 ? 19.509 0.974 -19.025 1.00 89.62 84 GLU A N 1
ATOM 666 C CA . GLU A 1 84 ? 19.816 1.239 -17.617 1.00 89.62 84 GLU A CA 1
ATOM 667 C C . GLU A 1 84 ? 18.598 1.894 -16.959 1.00 89.62 84 GLU A C 1
ATOM 669 O O . GLU A 1 84 ? 18.077 2.894 -17.469 1.00 89.62 84 GLU A O 1
ATOM 674 N N . ASN A 1 85 ? 18.150 1.355 -15.825 1.00 89.19 85 ASN A N 1
ATOM 675 C CA . ASN A 1 85 ? 16.977 1.848 -15.112 1.00 89.19 85 ASN A CA 1
ATOM 676 C C . ASN A 1 85 ? 17.387 2.565 -13.821 1.00 89.19 85 ASN A C 1
ATOM 678 O O . ASN A 1 85 ? 18.062 1.998 -12.966 1.00 89.19 85 ASN A O 1
ATOM 682 N N . LYS A 1 86 ? 16.917 3.802 -13.620 1.00 86.62 86 LYS A N 1
ATOM 683 C CA . LYS A 1 86 ? 17.196 4.569 -12.396 1.00 86.62 86 LYS A CA 1
ATOM 684 C C . LYS A 1 86 ? 15.932 5.135 -11.773 1.00 86.62 86 LYS A C 1
ATOM 686 O O . LYS A 1 86 ? 15.241 5.931 -12.392 1.00 86.62 86 LYS A O 1
ATOM 691 N N . VAL A 1 87 ? 15.631 4.739 -10.535 1.00 79.31 87 VAL A N 1
ATOM 692 C CA . VAL A 1 87 ? 14.447 5.229 -9.790 1.00 79.31 87 VAL A CA 1
ATOM 693 C C . VAL A 1 87 ? 14.823 5.804 -8.414 1.00 79.31 87 VAL A C 1
ATOM 695 O O . VAL A 1 87 ? 14.047 6.552 -7.820 1.00 79.31 87 VAL A O 1
ATOM 698 N N . GLY A 1 88 ? 16.024 5.497 -7.908 1.00 73.31 88 GLY A N 1
ATOM 699 C CA . GLY A 1 88 ? 16.489 5.874 -6.569 1.00 73.31 88 GLY A CA 1
ATOM 700 C C . GLY A 1 88 ? 17.741 6.754 -6.561 1.00 73.31 88 GLY A C 1
ATOM 701 O O . GLY A 1 88 ? 17.730 7.885 -7.037 1.00 73.31 88 GLY A O 1
ATOM 702 N N . SER A 1 89 ? 18.817 6.264 -5.938 1.00 67.81 89 SER A N 1
ATOM 703 C CA . SER A 1 89 ? 20.095 6.982 -5.856 1.00 67.81 89 SER A CA 1
ATOM 704 C C . SER A 1 89 ? 20.735 7.149 -7.234 1.00 67.81 89 SER A C 1
ATOM 706 O O . SER A 1 89 ? 20.530 6.306 -8.103 1.00 67.81 89 SER A O 1
ATOM 708 N N . GLY A 1 90 ? 21.562 8.184 -7.402 1.00 76.31 90 GLY A N 1
ATOM 709 C CA . GLY A 1 90 ? 22.319 8.413 -8.634 1.00 76.31 90 GLY A CA 1
ATOM 710 C C . GLY A 1 90 ? 23.367 7.337 -8.944 1.00 76.31 90 GLY A C 1
ATOM 711 O O . GLY A 1 90 ? 23.464 6.315 -8.259 1.00 76.31 90 GLY A O 1
ATOM 712 N N . PHE A 1 91 ? 24.148 7.572 -9.997 1.00 77.12 91 PHE A N 1
ATOM 713 C CA . PHE A 1 91 ? 25.238 6.682 -10.389 1.00 77.12 91 PHE A CA 1
ATOM 714 C C . PHE A 1 91 ? 26.322 6.615 -9.312 1.00 77.12 91 PHE A C 1
ATOM 716 O O . PHE A 1 91 ? 26.707 7.628 -8.726 1.00 77.12 91 PHE A O 1
ATOM 723 N N . GLN A 1 92 ? 26.841 5.412 -9.075 1.00 76.62 92 GLN A N 1
ATOM 724 C CA . GLN A 1 92 ? 28.100 5.260 -8.354 1.00 76.62 92 GLN A CA 1
ATOM 725 C C . GLN A 1 92 ? 29.261 5.735 -9.236 1.00 76.62 92 GLN A C 1
ATOM 727 O O . GLN A 1 92 ? 29.179 5.702 -10.467 1.00 76.62 92 GLN A O 1
ATOM 732 N N . GLU A 1 93 ? 30.360 6.155 -8.615 1.00 74.31 93 GLU A N 1
ATOM 733 C CA . GLU A 1 93 ? 31.540 6.637 -9.334 1.00 74.31 93 GLU A CA 1
ATOM 734 C C . GLU A 1 93 ? 32.042 5.589 -10.349 1.00 74.31 93 GLU A C 1
ATOM 736 O O . GLU A 1 93 ? 32.233 4.411 -10.028 1.00 74.31 93 GLU A O 1
ATOM 741 N N . GLY A 1 94 ? 32.192 6.012 -11.608 1.00 72.75 94 GLY A N 1
ATOM 742 C CA . GLY A 1 94 ? 32.617 5.156 -12.719 1.00 72.75 94 GLY A CA 1
ATOM 743 C C . GLY A 1 94 ? 31.562 4.178 -13.259 1.00 72.75 94 GLY A C 1
ATOM 744 O O . GLY A 1 94 ? 31.864 3.449 -14.200 1.00 72.75 94 GLY A O 1
ATOM 745 N N . GLN A 1 95 ? 30.332 4.149 -12.726 1.00 75.50 95 GLN A N 1
ATOM 746 C CA . GLN A 1 95 ? 29.272 3.250 -13.213 1.00 75.50 95 GLN A CA 1
ATOM 747 C C . GLN A 1 95 ? 28.864 3.572 -14.658 1.00 75.50 95 GLN A C 1
ATOM 749 O O . GLN A 1 95 ? 28.865 2.679 -15.503 1.00 75.50 95 GLN A O 1
ATOM 754 N N . ALA A 1 96 ? 28.583 4.844 -14.958 1.00 77.94 96 ALA A N 1
ATOM 755 C CA . ALA A 1 96 ? 28.203 5.274 -16.305 1.00 77.94 96 ALA A CA 1
ATOM 756 C C . ALA A 1 96 ? 29.334 5.041 -17.329 1.00 77.94 96 ALA A C 1
ATOM 758 O O . ALA A 1 96 ? 29.085 4.575 -18.437 1.00 77.94 96 ALA A O 1
ATOM 759 N N . ALA A 1 97 ? 30.590 5.272 -16.932 1.00 78.19 97 ALA A N 1
ATOM 760 C CA . ALA A 1 97 ? 31.752 5.033 -17.788 1.00 78.19 97 ALA A CA 1
ATOM 761 C C . ALA A 1 97 ? 31.967 3.537 -18.090 1.00 78.19 97 ALA A C 1
ATOM 763 O O . ALA A 1 97 ? 32.273 3.173 -19.225 1.00 78.19 97 ALA A O 1
ATOM 764 N N . ALA A 1 98 ? 31.769 2.655 -17.103 1.00 77.88 98 ALA A N 1
ATOM 765 C CA . ALA A 1 98 ? 31.842 1.207 -17.312 1.00 77.88 98 ALA A CA 1
ATOM 766 C C . ALA A 1 98 ? 30.758 0.718 -18.287 1.00 77.88 98 ALA A C 1
ATOM 768 O O . ALA A 1 98 ? 31.025 -0.122 -19.146 1.00 77.88 98 ALA A O 1
ATOM 769 N N . TYR A 1 99 ? 29.557 1.289 -18.191 1.00 77.81 99 TYR A N 1
ATOM 770 C CA . TYR A 1 99 ? 28.460 1.011 -19.113 1.00 77.81 99 TYR A CA 1
ATOM 771 C C . TYR A 1 99 ? 28.775 1.465 -20.543 1.00 77.81 99 TYR A C 1
ATOM 773 O O . TYR A 1 99 ? 28.584 0.718 -21.502 1.00 77.81 99 TYR A O 1
ATOM 781 N N . ALA A 1 100 ? 29.330 2.670 -20.689 1.00 81.19 100 ALA A N 1
ATOM 782 C CA . ALA A 1 100 ? 29.769 3.186 -21.981 1.00 81.19 100 ALA A CA 1
ATOM 783 C C . ALA A 1 100 ? 30.849 2.300 -22.621 1.00 81.19 100 ALA A C 1
ATOM 785 O O . ALA A 1 100 ? 30.812 2.054 -23.826 1.00 81.19 100 ALA A O 1
ATOM 786 N N . ALA A 1 101 ? 31.788 1.779 -21.825 1.00 83.69 101 ALA A N 1
ATOM 787 C CA . ALA A 1 101 ? 32.818 0.865 -22.310 1.00 83.69 101 ALA A CA 1
ATOM 788 C C . ALA A 1 101 ? 32.227 -0.460 -22.829 1.00 83.69 101 ALA A C 1
ATOM 790 O O . ALA A 1 101 ? 32.659 -0.956 -23.871 1.00 83.69 101 ALA A O 1
ATOM 791 N N . GLU A 1 102 ? 31.213 -1.008 -22.150 1.00 82.75 102 GLU A N 1
ATOM 792 C CA . GLU A 1 102 ? 30.478 -2.199 -22.604 1.00 82.75 102 GLU A CA 1
ATOM 793 C C . GLU A 1 102 ? 29.770 -1.942 -23.941 1.00 82.75 102 GLU A C 1
ATOM 795 O O . GLU A 1 102 ? 29.905 -2.726 -24.886 1.00 82.75 102 GLU A O 1
ATOM 800 N N . ALA A 1 103 ? 29.070 -0.812 -24.053 1.00 86.38 103 ALA A N 1
ATOM 801 C CA . ALA A 1 103 ? 28.425 -0.410 -25.296 1.00 86.38 103 ALA A CA 1
ATOM 802 C C . ALA A 1 103 ? 29.439 -0.259 -26.440 1.00 86.38 103 ALA A C 1
ATOM 804 O O . ALA A 1 103 ? 29.192 -0.733 -27.549 1.00 86.38 103 ALA A O 1
ATOM 805 N N . GLN A 1 104 ? 30.610 0.326 -26.169 1.00 87.56 104 GLN A N 1
ATOM 806 C CA . GLN A 1 104 ? 31.658 0.503 -27.172 1.00 87.56 104 GLN A CA 1
ATOM 807 C C . GLN A 1 104 ? 32.257 -0.827 -27.649 1.00 87.56 104 GLN A C 1
ATOM 809 O O . GLN A 1 104 ? 32.567 -0.975 -28.836 1.00 87.56 104 GLN A O 1
ATOM 814 N N . ALA A 1 105 ? 32.394 -1.812 -26.758 1.00 87.62 105 ALA A N 1
ATOM 815 C CA . ALA A 1 105 ? 32.829 -3.154 -27.135 1.00 87.62 105 ALA A CA 1
ATOM 816 C C . ALA A 1 105 ? 31.834 -3.799 -28.113 1.00 87.62 105 ALA A C 1
ATOM 818 O O . ALA A 1 105 ? 32.238 -4.288 -29.168 1.00 87.62 105 ALA A O 1
ATOM 819 N N . LEU A 1 106 ? 30.531 -3.706 -27.824 1.00 87.75 106 LEU A N 1
ATOM 820 C CA . LEU A 1 106 ? 29.487 -4.204 -28.723 1.00 87.75 106 LEU A CA 1
ATOM 821 C C . LEU A 1 106 ? 29.438 -3.431 -30.047 1.00 87.75 106 LEU A C 1
ATOM 823 O O . LEU A 1 106 ? 29.258 -4.049 -31.091 1.00 87.75 106 LEU A O 1
ATOM 827 N N . ARG A 1 107 ? 29.640 -2.106 -30.048 1.00 91.25 107 ARG A N 1
ATOM 828 C CA . ARG A 1 107 ? 29.730 -1.309 -31.291 1.00 91.25 107 ARG A CA 1
ATOM 829 C C . ARG A 1 107 ? 30.904 -1.738 -32.163 1.00 91.25 107 ARG A C 1
ATOM 831 O O . ARG A 1 107 ? 30.774 -1.785 -33.380 1.00 91.25 107 ARG A O 1
ATOM 838 N N . THR A 1 108 ? 32.029 -2.094 -31.548 1.00 91.50 108 THR A N 1
ATOM 839 C CA . THR A 1 108 ? 33.209 -2.590 -32.272 1.00 91.50 108 THR A CA 1
ATOM 840 C C . THR A 1 108 ? 32.928 -3.934 -32.950 1.00 91.50 108 THR A C 1
ATOM 842 O O . THR A 1 108 ? 33.415 -4.180 -34.050 1.00 91.50 108 THR A O 1
ATOM 845 N N . GLU A 1 109 ? 32.125 -4.794 -32.318 1.00 89.81 109 GLU A N 1
ATOM 846 C CA . GLU A 1 109 ? 31.756 -6.110 -32.850 1.00 89.81 109 GLU A CA 1
ATOM 847 C C . GLU A 1 109 ? 30.621 -6.047 -33.887 1.00 89.81 109 GLU A C 1
ATOM 849 O O . GLU A 1 109 ? 30.683 -6.711 -34.922 1.00 89.81 109 GLU A O 1
ATOM 854 N N . LEU A 1 110 ? 29.579 -5.257 -33.616 1.00 89.88 110 LEU A N 1
ATOM 855 C CA . LEU A 1 110 ? 28.311 -5.265 -34.359 1.00 89.88 110 LEU A CA 1
ATOM 856 C C . LEU A 1 110 ? 28.164 -4.090 -35.337 1.00 89.88 110 LEU A C 1
ATOM 858 O O . LEU A 1 110 ? 27.359 -4.157 -36.265 1.00 89.88 110 LEU A O 1
ATOM 862 N N . GLY A 1 111 ? 28.943 -3.026 -35.146 1.00 90.00 111 GLY A N 1
ATOM 863 C CA . GLY A 1 111 ? 28.868 -1.771 -35.889 1.00 90.00 111 GLY A CA 1
ATOM 864 C C . GLY A 1 111 ? 28.272 -0.622 -35.070 1.00 90.00 111 GLY A C 1
ATOM 865 O O . GLY A 1 111 ? 27.417 -0.815 -34.206 1.00 90.00 111 GLY A O 1
ATOM 866 N N . GLU A 1 112 ? 28.699 0.603 -35.387 1.00 87.31 112 GLU A N 1
ATOM 867 C CA . GLU A 1 112 ? 28.356 1.822 -34.635 1.00 87.31 112 GLU A CA 1
ATOM 868 C C . GLU A 1 112 ? 26.842 2.080 -34.557 1.00 87.31 112 GLU A C 1
ATOM 870 O O . GLU A 1 112 ? 26.318 2.471 -33.520 1.00 87.31 112 GLU A O 1
ATOM 875 N N . HIS A 1 113 ? 26.118 1.795 -35.642 1.00 90.75 113 HIS A N 1
ATOM 876 C CA . HIS A 1 113 ? 24.666 1.994 -35.739 1.00 90.75 113 HIS A CA 1
ATOM 877 C C . HIS A 1 113 ? 23.840 0.813 -35.210 1.00 90.75 113 HIS A C 1
ATOM 879 O O . HIS A 1 113 ? 22.611 0.887 -35.164 1.00 90.75 113 HIS A O 1
ATOM 885 N N . ALA A 1 114 ? 24.501 -0.282 -34.830 1.00 91.94 114 ALA A N 1
ATOM 886 C CA . ALA A 1 114 ? 23.858 -1.509 -34.379 1.00 91.94 114 ALA A CA 1
ATOM 887 C C . ALA A 1 114 ? 23.688 -1.571 -32.854 1.00 91.94 114 ALA A C 1
ATOM 889 O O . ALA A 1 114 ? 23.107 -2.530 -32.347 1.00 91.94 114 ALA A O 1
ATOM 890 N N . VAL A 1 115 ? 24.184 -0.584 -32.102 1.00 92.44 115 VAL A N 1
ATOM 891 C CA . VAL A 1 115 ? 24.107 -0.586 -30.636 1.00 92.44 115 VAL A CA 1
ATOM 892 C C . VAL A 1 115 ? 23.681 0.775 -30.112 1.00 92.44 115 VAL A C 1
ATOM 894 O O . VAL A 1 115 ? 24.295 1.783 -30.454 1.00 92.44 115 VAL A O 1
ATOM 897 N N . ALA A 1 116 ? 22.669 0.777 -29.245 1.00 93.06 116 ALA A N 1
ATOM 898 C CA . ALA A 1 116 ? 22.225 1.959 -28.515 1.00 93.06 116 ALA A CA 1
ATOM 899 C C . ALA A 1 116 ? 22.241 1.753 -26.996 1.00 93.06 116 ALA A C 1
ATOM 901 O O . ALA A 1 116 ? 22.006 0.644 -26.507 1.00 93.06 116 ALA A O 1
ATOM 902 N N . THR A 1 117 ? 22.457 2.834 -26.253 1.00 91.25 117 THR A N 1
ATOM 903 C CA . THR A 1 117 ? 22.327 2.900 -24.794 1.00 91.25 117 THR A CA 1
ATOM 904 C C . THR A 1 117 ? 21.183 3.828 -24.398 1.00 91.25 117 THR A C 1
ATOM 906 O O . THR A 1 117 ? 21.106 4.971 -24.848 1.00 91.25 117 THR A O 1
ATOM 909 N N . VAL A 1 118 ? 20.277 3.348 -23.545 1.00 92.94 118 VAL A N 1
ATOM 910 C CA . VAL A 1 118 ? 19.093 4.105 -23.120 1.00 92.94 118 VAL A CA 1
ATOM 911 C C . VAL A 1 118 ? 19.010 4.170 -21.607 1.00 92.94 118 VAL A C 1
ATOM 913 O O . VAL A 1 118 ? 18.960 3.138 -20.939 1.00 92.94 118 VAL A O 1
ATOM 916 N N . LEU A 1 119 ? 18.934 5.389 -21.079 1.00 92.12 119 LEU A N 1
ATOM 917 C CA . LEU A 1 119 ? 18.630 5.635 -19.676 1.00 92.12 119 LEU A CA 1
ATOM 918 C C . LEU A 1 119 ? 17.121 5.815 -19.499 1.00 92.12 119 LEU A C 1
ATOM 920 O O . LEU A 1 119 ? 16.513 6.686 -20.128 1.00 92.12 119 LEU A O 1
ATOM 924 N N . VAL A 1 120 ? 16.522 5.025 -18.609 1.00 93.25 120 VAL A N 1
ATOM 925 C CA . VAL A 1 120 ? 15.119 5.172 -18.212 1.00 93.25 120 VAL A CA 1
ATOM 926 C C . VAL A 1 120 ? 15.051 5.604 -16.755 1.00 93.25 120 VAL A C 1
ATOM 928 O O . VAL A 1 120 ? 15.484 4.882 -15.857 1.00 93.25 120 VAL A O 1
ATOM 931 N N . ALA A 1 121 ? 14.491 6.785 -16.507 1.00 91.56 121 ALA A N 1
ATOM 932 C CA . ALA A 1 121 ? 14.392 7.348 -15.163 1.00 91.56 121 ALA A CA 1
ATOM 933 C C . ALA A 1 121 ? 13.182 8.285 -15.015 1.00 91.56 121 ALA A C 1
ATOM 935 O O . ALA A 1 121 ? 12.622 8.738 -16.019 1.00 91.56 121 ALA A O 1
ATOM 936 N N . PRO A 1 122 ? 12.744 8.616 -13.785 1.00 91.06 122 PRO A N 1
ATOM 937 C CA . PRO A 1 122 ? 11.809 9.712 -13.570 1.00 91.06 122 PRO A CA 1
ATOM 938 C C . PRO A 1 122 ? 12.359 11.024 -14.133 1.00 91.06 122 PRO A C 1
ATOM 940 O O . PRO A 1 122 ? 13.520 11.370 -13.908 1.00 91.06 122 PRO A O 1
ATOM 943 N N . LYS A 1 123 ? 11.508 11.815 -14.791 1.00 89.50 123 LYS A N 1
ATOM 944 C CA . LYS A 1 123 ? 11.907 13.061 -15.466 1.00 89.50 123 LYS A CA 1
ATOM 945 C C . LYS A 1 123 ? 12.642 14.042 -14.552 1.00 89.50 123 LYS A C 1
ATOM 947 O O . LYS A 1 123 ? 13.566 14.722 -14.984 1.00 89.50 123 LYS A O 1
ATOM 952 N N . ALA A 1 124 ? 12.235 14.109 -13.285 1.00 84.56 124 ALA A N 1
ATOM 953 C CA . ALA A 1 124 ? 12.849 14.977 -12.281 1.00 84.56 124 ALA A CA 1
ATOM 954 C C . ALA A 1 124 ? 14.286 14.566 -11.904 1.00 84.56 124 ALA A C 1
ATOM 956 O O . ALA A 1 124 ? 15.014 15.376 -11.337 1.00 84.56 124 ALA A O 1
ATOM 957 N N . GLN A 1 125 ? 14.696 13.327 -12.195 1.00 84.50 125 GLN A N 1
ATOM 958 C CA . GLN A 1 125 ? 16.014 12.807 -11.831 1.00 84.50 125 GLN A CA 1
ATOM 959 C C . GLN A 1 125 ? 17.078 13.075 -12.898 1.00 84.50 125 GLN A C 1
ATOM 961 O O . GLN A 1 125 ? 18.251 13.141 -12.537 1.00 84.50 125 GLN A O 1
ATOM 966 N N . PHE A 1 126 ? 16.717 13.311 -14.166 1.00 84.88 126 PHE A N 1
ATOM 967 C CA . PHE A 1 126 ? 17.703 13.524 -15.239 1.00 84.88 126 PHE A CA 1
ATOM 968 C C . PHE A 1 126 ? 18.697 14.647 -14.932 1.00 84.88 126 PHE A C 1
ATOM 970 O O . PHE A 1 126 ? 19.893 14.475 -15.133 1.00 84.88 126 PHE A O 1
ATOM 977 N N . SER A 1 127 ? 18.248 15.755 -14.332 1.00 79.75 127 SER A N 1
ATOM 978 C CA . SER A 1 127 ? 19.148 16.852 -13.944 1.00 79.75 127 SER A CA 1
ATOM 979 C C . SER A 1 127 ? 20.165 16.476 -12.859 1.00 79.75 127 SER A C 1
ATOM 981 O O . SER A 1 127 ? 21.160 17.173 -12.694 1.00 79.75 127 SER A O 1
ATOM 983 N N . SER A 1 128 ? 19.906 15.413 -12.093 1.00 79.69 128 SER A N 1
ATOM 984 C CA . SER A 1 128 ? 20.786 14.912 -11.028 1.00 79.69 128 SER A CA 1
ATOM 985 C C . SER A 1 128 ? 21.618 13.691 -11.437 1.00 79.69 128 SER A C 1
ATOM 987 O O . SER A 1 128 ? 22.601 13.369 -10.772 1.00 79.69 128 SER A O 1
ATOM 989 N N . LEU A 1 129 ? 21.243 13.017 -12.526 1.00 81.12 129 LEU A N 1
ATOM 990 C CA . LEU A 1 129 ? 21.934 11.849 -13.064 1.00 81.12 129 LEU A CA 1
ATOM 991 C C . LEU A 1 129 ? 23.023 12.300 -14.035 1.00 81.12 129 LEU A C 1
ATOM 993 O O . LEU A 1 129 ? 22.876 12.201 -15.247 1.00 81.12 129 LEU A O 1
ATOM 997 N N . VAL A 1 130 ? 24.126 12.814 -13.492 1.00 75.00 130 VAL A N 1
ATOM 998 C CA . VAL A 1 130 ? 25.294 13.181 -14.301 1.00 75.00 130 VAL A CA 1
ATOM 999 C C . VAL A 1 130 ? 25.918 11.907 -14.877 1.00 75.00 130 VAL A C 1
ATOM 1001 O O . VAL A 1 130 ? 26.368 11.038 -14.131 1.00 75.00 130 VAL A O 1
ATOM 1004 N N . HIS A 1 131 ? 25.905 11.790 -16.205 1.00 78.19 131 HIS A N 1
ATOM 1005 C CA . HIS A 1 131 ? 26.420 10.634 -16.950 1.00 78.19 131 HIS A CA 1
ATOM 1006 C C . HIS A 1 131 ? 27.305 11.026 -18.140 1.00 78.19 131 HIS A C 1
ATOM 1008 O O . HIS A 1 131 ? 27.617 10.174 -18.960 1.00 78.19 131 HIS A O 1
ATOM 1014 N N . ASP A 1 132 ? 27.692 12.300 -18.249 1.00 77.62 132 ASP A N 1
ATOM 1015 C CA . ASP A 1 132 ? 28.645 12.824 -19.241 1.00 77.62 132 ASP A CA 1
ATOM 1016 C C . ASP A 1 132 ? 28.354 12.463 -20.716 1.00 77.62 132 ASP A C 1
ATOM 1018 O O . ASP A 1 132 ? 29.252 12.456 -21.557 1.00 77.62 132 ASP A O 1
ATOM 1022 N N . GLY A 1 133 ? 27.087 12.199 -21.061 1.00 77.75 133 GLY A N 1
ATOM 1023 C CA . GLY A 1 133 ? 26.676 11.851 -22.426 1.00 77.75 133 GLY A CA 1
ATOM 1024 C C . GLY A 1 133 ? 26.918 10.385 -22.797 1.00 77.75 133 GLY A C 1
ATOM 1025 O O . GLY A 1 133 ? 26.987 10.055 -23.977 1.00 77.75 133 GLY A O 1
ATOM 1026 N N . HIS A 1 134 ? 27.049 9.498 -21.810 1.00 83.50 134 HIS A N 1
ATOM 1027 C CA . HIS A 1 134 ? 27.257 8.063 -22.019 1.00 83.50 134 HIS A CA 1
ATOM 1028 C C . HIS A 1 134 ? 26.010 7.300 -22.514 1.00 83.50 134 HIS A C 1
ATOM 1030 O O . HIS A 1 134 ? 26.120 6.131 -22.899 1.00 83.50 134 HIS A O 1
ATOM 1036 N N . PHE A 1 135 ? 24.842 7.948 -22.533 1.00 89.00 135 PHE A N 1
ATOM 1037 C CA . PHE A 1 135 ? 23.591 7.391 -23.051 1.00 89.00 135 PHE A CA 1
ATOM 1038 C C . PHE A 1 135 ? 23.174 8.052 -24.373 1.00 89.00 135 PHE A C 1
ATOM 1040 O O . PHE A 1 135 ? 23.134 9.278 -24.467 1.00 89.00 135 PHE A O 1
ATOM 1047 N N . ASP A 1 136 ? 22.828 7.245 -25.382 1.00 90.44 136 ASP A N 1
ATOM 1048 C CA . ASP A 1 136 ? 22.362 7.719 -26.698 1.00 90.44 136 ASP A CA 1
ATOM 1049 C C . ASP A 1 136 ? 20.917 8.240 -26.668 1.00 90.44 136 ASP A C 1
ATOM 1051 O O . ASP A 1 136 ? 20.515 9.052 -27.511 1.00 90.44 136 ASP A O 1
ATOM 1055 N N . GLY A 1 137 ? 20.124 7.746 -25.715 1.00 91.00 137 GLY A N 1
ATOM 1056 C CA . GLY A 1 137 ? 18.733 8.120 -25.510 1.00 91.00 137 GLY A CA 1
ATOM 1057 C C . GLY A 1 137 ? 18.359 8.207 -24.033 1.00 91.00 137 GLY A C 1
ATOM 1058 O O . GLY A 1 137 ? 18.852 7.459 -23.190 1.00 91.00 137 GLY A O 1
ATOM 1059 N N . GLU A 1 138 ? 17.428 9.107 -23.735 1.00 92.94 138 GLU A N 1
ATOM 1060 C CA . GLU A 1 138 ? 16.807 9.251 -22.422 1.00 92.94 138 GLU A CA 1
ATOM 1061 C C . GLU A 1 138 ? 15.296 9.104 -22.582 1.00 92.94 138 GLU A C 1
ATOM 1063 O O . GLU A 1 138 ? 14.679 9.768 -23.421 1.00 92.94 138 GLU A O 1
ATOM 1068 N N . ILE A 1 139 ? 14.688 8.227 -21.787 1.00 94.88 139 ILE A N 1
ATOM 1069 C CA . ILE A 1 139 ? 13.241 8.018 -21.786 1.00 94.88 139 ILE A CA 1
ATOM 1070 C C . ILE A 1 139 ? 12.724 8.257 -20.375 1.00 94.88 139 ILE A C 1
ATOM 1072 O O . ILE A 1 139 ? 13.055 7.525 -19.442 1.00 94.88 139 ILE A O 1
ATOM 1076 N N . ALA A 1 140 ? 11.881 9.277 -20.213 1.00 94.00 140 ALA A N 1
ATOM 1077 C CA . ALA A 1 140 ? 11.227 9.496 -18.936 1.00 94.00 140 ALA A CA 1
ATOM 1078 C C . ALA A 1 140 ? 10.193 8.393 -18.674 1.00 94.00 140 ALA A C 1
ATOM 1080 O O . ALA A 1 140 ? 9.409 8.043 -19.562 1.00 94.00 140 ALA A O 1
ATOM 1081 N N . ILE A 1 141 ? 10.107 7.914 -17.432 1.00 94.00 141 ILE A N 1
ATOM 1082 C CA . ILE A 1 141 ? 9.006 7.029 -17.011 1.00 94.00 141 ILE A CA 1
ATOM 1083 C C . ILE A 1 141 ? 7.650 7.707 -17.271 1.00 94.00 141 ILE A C 1
ATOM 1085 O O . ILE A 1 141 ? 6.699 7.063 -17.708 1.00 94.00 141 ILE A O 1
ATOM 1089 N N . GLU A 1 142 ? 7.562 9.026 -17.096 1.00 93.94 142 GLU A N 1
ATOM 1090 C CA . GLU A 1 142 ? 6.358 9.787 -17.426 1.00 93.94 142 GLU A CA 1
ATOM 1091 C C . GLU A 1 142 ? 5.978 9.735 -18.919 1.00 93.94 142 GLU A C 1
ATOM 1093 O O . GLU A 1 142 ? 4.788 9.745 -19.238 1.00 93.94 142 GLU A O 1
ATOM 1098 N N . ASP A 1 143 ? 6.945 9.627 -19.836 1.00 95.75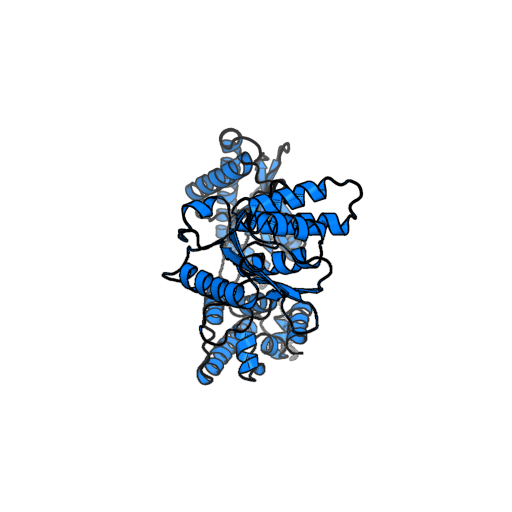 143 ASP A N 1
ATOM 1099 C CA . ASP A 1 143 ? 6.662 9.492 -21.272 1.00 95.75 143 ASP A CA 1
ATOM 1100 C C . ASP A 1 143 ? 6.138 8.085 -21.605 1.00 95.75 143 ASP A C 1
ATOM 1102 O O . ASP A 1 143 ? 5.250 7.931 -22.448 1.00 95.75 143 ASP A O 1
ATOM 1106 N N . ILE A 1 144 ? 6.628 7.060 -20.895 1.00 96.31 144 ILE A N 1
ATOM 1107 C CA . ILE A 1 144 ? 6.085 5.693 -20.949 1.00 96.31 144 ILE A CA 1
ATOM 1108 C C . ILE A 1 144 ? 4.628 5.705 -20.475 1.00 96.31 144 ILE A C 1
ATOM 1110 O O . ILE A 1 144 ? 3.748 5.199 -21.171 1.00 96.31 144 ILE A O 1
ATOM 1114 N N . VAL A 1 145 ? 4.350 6.337 -19.330 1.00 94.31 145 VAL A N 1
ATOM 1115 C CA . VAL A 1 145 ? 2.986 6.491 -18.799 1.00 94.31 145 VAL A CA 1
ATOM 1116 C C . VAL A 1 145 ? 2.075 7.181 -19.814 1.00 94.31 145 VAL A C 1
ATOM 1118 O O . VAL A 1 145 ? 0.960 6.713 -20.046 1.00 94.31 145 VAL A O 1
ATOM 1121 N N . ALA A 1 146 ? 2.532 8.267 -20.442 1.00 93.94 146 ALA A N 1
ATOM 1122 C CA . ALA A 1 146 ? 1.758 8.978 -21.457 1.00 93.94 146 ALA A CA 1
ATOM 1123 C C . ALA A 1 146 ? 1.425 8.082 -22.663 1.00 93.94 146 ALA A C 1
ATOM 1125 O O . ALA A 1 146 ? 0.282 8.074 -23.116 1.00 93.94 146 ALA A O 1
ATOM 1126 N N . SER A 1 147 ? 2.386 7.278 -23.128 1.00 94.81 147 SER A N 1
ATOM 1127 C CA . SER A 1 147 ? 2.185 6.305 -24.211 1.00 94.81 147 SER A CA 1
ATOM 1128 C C . SER A 1 147 ? 1.128 5.248 -23.854 1.00 94.81 147 SER A C 1
ATOM 1130 O O . SER A 1 147 ? 0.196 5.002 -24.621 1.00 94.81 147 SER A O 1
ATOM 1132 N N . LEU A 1 148 ? 1.191 4.680 -22.643 1.00 93.81 148 LEU A N 1
ATOM 1133 C CA . LEU A 1 148 ? 0.191 3.710 -22.179 1.00 93.81 148 LEU A CA 1
ATOM 1134 C C . LEU A 1 148 ? -1.199 4.343 -21.995 1.00 93.81 148 LEU A C 1
ATOM 1136 O O . LEU A 1 148 ? -2.209 3.714 -22.317 1.00 93.81 148 LEU A O 1
ATOM 1140 N N . LYS A 1 149 ? -1.267 5.588 -21.504 1.00 89.06 149 LYS A N 1
ATOM 1141 C CA . LYS A 1 149 ? -2.524 6.347 -21.381 1.00 89.06 149 LYS A CA 1
ATOM 1142 C C . LYS A 1 149 ? -3.141 6.648 -22.745 1.00 89.06 149 LYS A C 1
ATOM 1144 O O . LYS A 1 149 ? -4.361 6.612 -22.858 1.00 89.06 149 LYS A O 1
ATOM 1149 N N . GLU A 1 150 ? -2.332 6.912 -23.769 1.00 90.12 150 GLU A N 1
ATOM 1150 C CA . GLU A 1 150 ? -2.830 7.064 -25.139 1.00 90.12 150 GLU A CA 1
ATOM 1151 C C . GLU A 1 150 ? -3.443 5.756 -25.640 1.00 90.12 150 GLU A C 1
ATOM 1153 O O . GLU A 1 150 ? -4.571 5.752 -26.127 1.00 90.12 150 GLU A O 1
ATOM 1158 N N . ARG A 1 151 ? -2.762 4.624 -25.414 1.00 88.75 151 ARG A N 1
ATOM 1159 C CA . ARG A 1 151 ? -3.288 3.298 -25.765 1.00 88.75 151 ARG A CA 1
ATOM 1160 C C . ARG A 1 151 ? -4.641 3.033 -25.101 1.00 88.75 151 ARG A C 1
ATOM 1162 O O . ARG A 1 151 ? -5.557 2.578 -25.778 1.00 88.75 151 ARG A O 1
ATOM 1169 N N . LEU A 1 152 ? -4.798 3.387 -23.820 1.00 83.88 152 LEU A N 1
ATOM 1170 C CA . LEU A 1 152 ? -6.062 3.271 -23.073 1.00 83.88 152 LEU A CA 1
ATOM 1171 C C . LEU A 1 152 ? -7.238 4.057 -23.677 1.00 83.88 152 LEU A C 1
ATOM 1173 O O . LEU A 1 152 ? -8.385 3.748 -23.362 1.00 83.88 152 LEU A O 1
ATOM 1177 N N . ARG A 1 153 ? -6.996 5.059 -24.532 1.00 82.88 153 ARG A N 1
ATOM 1178 C CA . ARG A 1 153 ? -8.076 5.808 -25.195 1.00 82.88 153 ARG A CA 1
ATOM 1179 C C . ARG A 1 153 ? -8.752 5.023 -26.311 1.00 82.88 153 ARG A C 1
ATOM 1181 O O . ARG A 1 153 ? -9.805 5.451 -26.775 1.00 82.88 153 ARG A O 1
ATOM 1188 N N . ASN A 1 154 ? -8.175 3.904 -26.751 1.00 80.50 154 ASN A N 1
ATOM 1189 C CA . ASN A 1 154 ? -8.796 3.058 -27.758 1.00 80.50 154 ASN A CA 1
ATOM 1190 C C . ASN A 1 154 ? -10.050 2.371 -27.170 1.00 80.50 154 ASN A C 1
ATOM 1192 O O . ASN A 1 154 ? -9.915 1.497 -26.310 1.00 80.50 154 ASN A O 1
ATOM 1196 N N . PRO A 1 155 ? -11.266 2.708 -27.648 1.00 68.62 155 PRO A N 1
ATOM 1197 C CA . PRO A 1 155 ? -12.514 2.188 -27.088 1.00 68.62 155 PRO A CA 1
ATOM 1198 C C . PRO A 1 155 ? -12.745 0.699 -27.387 1.00 68.62 155 PRO A C 1
ATOM 1200 O O . PRO A 1 155 ? -13.674 0.111 -26.844 1.00 68.62 155 PRO A O 1
ATOM 1203 N N . LEU A 1 156 ? -11.926 0.095 -28.254 1.00 82.69 156 LEU A N 1
ATOM 1204 C CA . LEU A 1 156 ? -11.994 -1.320 -28.626 1.00 82.69 156 LEU A CA 1
ATOM 1205 C C . LEU A 1 156 ? -11.084 -2.210 -27.766 1.00 82.69 156 LEU A C 1
ATOM 1207 O O . LEU A 1 156 ? -10.926 -3.391 -28.069 1.00 82.69 156 LEU A O 1
ATOM 1211 N N . LEU A 1 157 ? -10.440 -1.665 -26.729 1.00 77.69 157 LEU A N 1
ATOM 1212 C CA . LEU A 1 157 ? -9.610 -2.466 -25.836 1.00 77.69 157 LEU A CA 1
ATOM 1213 C C . LEU A 1 157 ? -10.450 -3.410 -24.978 1.00 77.69 157 LEU A C 1
ATOM 1215 O O . LEU A 1 157 ? -11.410 -3.011 -24.323 1.00 77.69 157 LEU A O 1
ATOM 1219 N N . GLU A 1 158 ? -10.006 -4.662 -24.917 1.00 83.94 158 GLU A N 1
ATOM 1220 C CA . GLU A 1 158 ? -10.572 -5.664 -24.022 1.00 83.94 158 GLU A CA 1
ATOM 1221 C C . GLU A 1 158 ? -10.494 -5.219 -22.558 1.00 83.94 158 GLU A C 1
ATOM 1223 O O . GLU A 1 158 ? -9.532 -4.571 -22.122 1.00 83.94 158 GLU A O 1
ATOM 1228 N N . LEU A 1 159 ? -11.495 -5.613 -21.768 1.00 69.00 159 LEU A N 1
ATOM 1229 C CA . LEU A 1 159 ? -11.605 -5.210 -20.364 1.00 69.00 159 LEU A CA 1
ATOM 1230 C C . LEU A 1 159 ? -10.391 -5.663 -19.538 1.00 69.00 159 LEU A C 1
ATOM 1232 O O . LEU A 1 159 ? -9.884 -4.909 -18.706 1.00 69.00 159 LEU A O 1
ATOM 1236 N N . GLU A 1 160 ? -9.894 -6.878 -19.786 1.00 83.81 160 GLU A N 1
ATOM 1237 C CA . GLU A 1 160 ? -8.711 -7.401 -19.098 1.00 83.81 160 GLU A CA 1
ATOM 1238 C C . GLU A 1 160 ? -7.452 -6.596 -19.449 1.00 83.81 160 GLU A C 1
ATOM 1240 O O . GLU A 1 160 ? -6.685 -6.218 -18.561 1.00 83.81 160 GLU A O 1
ATOM 1245 N N . LEU A 1 161 ? -7.247 -6.296 -20.736 1.00 82.44 161 LEU A N 1
ATOM 1246 C CA . LEU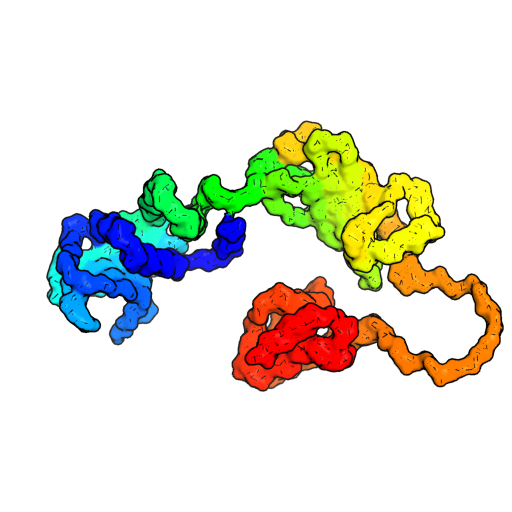 A 1 161 ? -6.095 -5.523 -21.195 1.00 82.44 161 LEU A CA 1
ATOM 1247 C C . LEU A 1 161 ? -6.137 -4.092 -20.647 1.00 82.44 161 LEU A C 1
ATOM 1249 O O . LEU A 1 161 ? -5.114 -3.581 -20.198 1.00 82.44 161 LEU A O 1
ATOM 1253 N N . THR A 1 162 ? -7.326 -3.491 -20.596 1.00 78.50 162 THR A N 1
ATOM 1254 C CA . THR A 1 162 ? -7.568 -2.194 -19.951 1.00 78.50 162 THR A CA 1
ATOM 1255 C C . THR A 1 162 ? -7.125 -2.225 -18.488 1.00 78.50 162 THR A C 1
ATOM 1257 O O . THR A 1 162 ? -6.307 -1.405 -18.076 1.00 78.50 162 THR A O 1
ATOM 1260 N N . ALA A 1 163 ? -7.573 -3.220 -17.714 1.00 74.38 163 ALA A N 1
ATOM 1261 C CA . ALA A 1 163 ? -7.204 -3.355 -16.304 1.00 74.38 163 ALA A CA 1
ATOM 1262 C C . ALA A 1 163 ? -5.692 -3.572 -16.096 1.00 74.38 163 ALA A C 1
ATOM 1264 O O . ALA A 1 163 ? -5.107 -2.991 -15.179 1.00 74.38 163 ALA A O 1
ATOM 1265 N N . ARG A 1 164 ? -5.043 -4.371 -16.955 1.00 86.38 164 ARG A N 1
ATOM 1266 C CA . ARG A 1 164 ? -3.585 -4.591 -16.923 1.00 86.38 164 ARG A CA 1
ATOM 1267 C C . ARG A 1 164 ? -2.810 -3.305 -17.213 1.00 86.38 164 ARG A C 1
ATOM 1269 O O . ARG A 1 164 ? -1.873 -2.992 -16.483 1.00 86.38 164 ARG A O 1
ATOM 1276 N N . LEU A 1 165 ? -3.207 -2.549 -18.238 1.00 85.38 165 LEU A N 1
ATOM 1277 C CA . LEU A 1 165 ? -2.578 -1.273 -18.589 1.00 85.38 165 LEU A CA 1
ATOM 1278 C C . LEU A 1 165 ? -2.737 -0.244 -17.466 1.00 85.38 165 LEU A C 1
ATOM 1280 O O . LEU A 1 165 ? -1.759 0.408 -17.107 1.00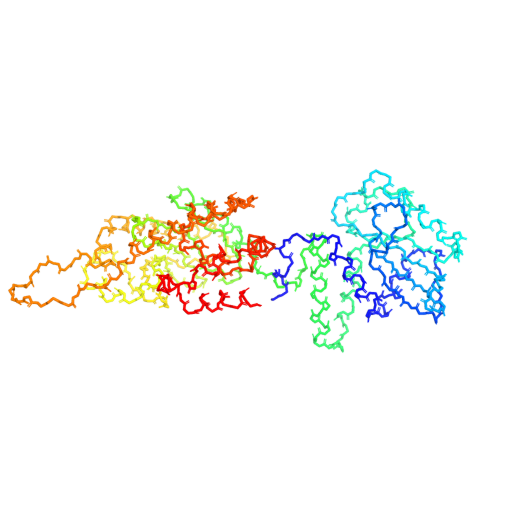 85.38 165 LEU A O 1
ATOM 1284 N N . THR A 1 166 ? -3.921 -0.148 -16.854 1.00 82.44 166 THR A N 1
ATOM 1285 C CA . THR A 1 166 ? -4.140 0.709 -15.680 1.00 82.44 166 THR A CA 1
ATOM 1286 C C . THR A 1 166 ? -3.220 0.324 -14.520 1.00 82.44 166 THR A C 1
ATOM 1288 O O . THR A 1 166 ? -2.550 1.192 -13.974 1.00 82.44 166 THR A O 1
ATOM 1291 N N . ALA A 1 167 ? -3.102 -0.967 -14.190 1.00 82.19 167 ALA A N 1
ATOM 1292 C CA . ALA A 1 167 ? -2.218 -1.417 -13.112 1.00 82.19 167 ALA A CA 1
ATOM 1293 C C . ALA A 1 167 ? -0.730 -1.119 -13.390 1.00 82.19 167 ALA A C 1
ATOM 1295 O O . ALA A 1 167 ? 0.014 -0.774 -12.473 1.00 82.19 167 ALA A O 1
ATOM 1296 N N . ARG A 1 168 ? -0.291 -1.225 -14.651 1.00 89.38 168 ARG A N 1
ATOM 1297 C CA . ARG A 1 168 ? 1.078 -0.871 -15.065 1.00 89.38 168 ARG A CA 1
ATOM 1298 C C . ARG A 1 168 ? 1.328 0.637 -14.999 1.00 89.38 168 ARG A C 1
ATOM 1300 O O . ARG A 1 168 ? 2.395 1.054 -14.567 1.00 89.38 168 ARG A O 1
ATOM 1307 N N . ILE A 1 169 ? 0.349 1.454 -15.381 1.00 88.06 169 ILE A N 1
ATOM 1308 C CA . ILE A 1 169 ? 0.421 2.913 -15.226 1.00 88.06 169 ILE A CA 1
ATOM 1309 C C . ILE A 1 169 ? 0.545 3.283 -13.745 1.00 88.06 169 ILE A C 1
ATOM 1311 O O . ILE A 1 169 ? 1.437 4.050 -13.393 1.00 88.06 169 ILE A O 1
ATOM 1315 N N . ASP A 1 170 ? -0.268 2.679 -12.876 1.00 82.50 170 ASP A N 1
ATOM 1316 C CA . ASP A 1 170 ? -0.210 2.910 -11.429 1.00 82.50 170 ASP A CA 1
ATOM 1317 C C . ASP A 1 170 ? 1.175 2.567 -10.848 1.00 82.50 170 ASP A C 1
ATOM 1319 O O . ASP A 1 170 ? 1.713 3.327 -10.041 1.00 82.50 170 ASP A O 1
ATOM 1323 N N . LEU A 1 171 ? 1.771 1.450 -11.288 1.00 87.31 171 LEU A N 1
ATOM 1324 C CA . LEU A 1 171 ? 3.141 1.048 -10.947 1.00 87.31 171 LEU A CA 1
ATOM 1325 C C . LEU A 1 171 ? 4.160 2.128 -11.339 1.00 87.31 171 LEU A C 1
ATOM 1327 O O . LEU A 1 171 ? 4.967 2.552 -10.513 1.00 87.31 171 LEU A O 1
ATOM 1331 N N . LEU A 1 172 ? 4.131 2.574 -12.594 1.00 89.62 172 LEU A N 1
ATOM 1332 C CA . LEU A 1 172 ? 5.098 3.538 -13.123 1.00 89.62 172 LEU A CA 1
ATOM 1333 C C . LEU A 1 172 ? 4.957 4.918 -12.477 1.00 89.62 172 LEU A C 1
ATOM 1335 O O . LEU A 1 172 ? 5.957 5.550 -12.143 1.00 89.62 172 LEU A O 1
ATOM 1339 N N . GLU A 1 173 ? 3.727 5.376 -12.249 1.00 86.88 173 GLU A N 1
ATOM 1340 C CA . GLU A 1 173 ? 3.478 6.638 -11.555 1.00 86.88 173 GLU A CA 1
ATOM 1341 C C . GLU A 1 173 ? 4.016 6.554 -10.111 1.00 86.88 173 GLU A C 1
ATOM 1343 O O . GLU A 1 173 ? 4.759 7.444 -9.678 1.00 86.88 173 GLU A O 1
ATOM 1348 N N . ALA A 1 174 ? 3.783 5.437 -9.407 1.00 82.69 174 ALA A N 1
ATOM 1349 C CA . ALA A 1 174 ? 4.343 5.211 -8.074 1.00 82.69 174 ALA A CA 1
ATOM 1350 C C . ALA A 1 174 ? 5.885 5.249 -8.049 1.00 82.69 174 ALA A C 1
ATOM 1352 O O . ALA A 1 174 ? 6.451 5.834 -7.122 1.00 82.69 174 ALA A O 1
ATOM 1353 N N . LEU A 1 175 ? 6.563 4.712 -9.074 1.00 84.12 175 LEU A N 1
ATOM 1354 C CA . LEU A 1 175 ? 8.024 4.815 -9.234 1.00 84.12 175 LEU A CA 1
ATOM 1355 C C . LEU A 1 175 ? 8.490 6.272 -9.423 1.00 84.12 175 LEU A C 1
ATOM 1357 O O . LEU A 1 175 ? 9.533 6.656 -8.903 1.00 84.12 175 LEU A O 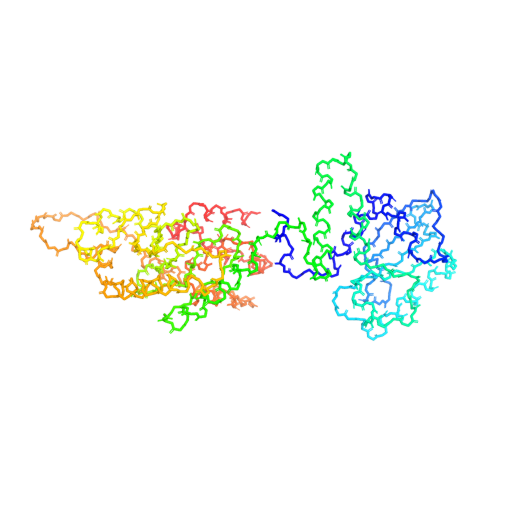1
ATOM 1361 N N . CYS A 1 176 ? 7.702 7.119 -10.091 1.00 79.94 176 CYS A N 1
ATOM 1362 C CA . CYS A 1 176 ? 7.964 8.562 -10.200 1.00 79.94 176 CYS A CA 1
ATOM 1363 C C . CYS A 1 176 ? 7.643 9.355 -8.921 1.00 79.94 176 CYS A C 1
ATOM 1365 O O . CYS A 1 176 ? 7.798 10.578 -8.907 1.00 79.94 176 CYS A O 1
ATOM 1367 N N . GLY A 1 177 ? 7.112 8.713 -7.877 1.00 70.81 177 GLY A N 1
ATOM 1368 C CA . GLY A 1 177 ? 6.574 9.398 -6.700 1.00 70.81 177 GLY A CA 1
ATOM 1369 C C . GLY A 1 177 ? 5.296 10.204 -6.976 1.00 70.81 177 GLY A C 1
ATOM 1370 O O . GLY A 1 177 ? 4.807 10.893 -6.078 1.00 70.81 177 GLY A O 1
ATOM 1371 N N . ARG A 1 178 ? 4.726 10.120 -8.188 1.00 54.12 178 ARG A N 1
ATOM 1372 C CA . ARG A 1 178 ? 3.428 10.715 -8.531 1.00 54.12 178 ARG A CA 1
ATOM 1373 C C . ARG A 1 178 ? 2.369 9.642 -8.346 1.00 54.12 178 ARG A C 1
ATOM 1375 O O . ARG A 1 178 ? 2.449 8.588 -8.945 1.00 54.12 178 ARG A O 1
ATOM 1382 N N . ARG A 1 179 ? 1.352 9.855 -7.523 1.00 46.41 179 ARG A N 1
ATOM 1383 C CA . ARG A 1 179 ? 0.224 8.911 -7.526 1.00 46.41 179 ARG A CA 1
ATOM 1384 C C . ARG A 1 179 ? -0.575 9.121 -8.807 1.00 46.41 179 ARG A C 1
ATOM 1386 O O . ARG A 1 179 ? -0.840 10.266 -9.164 1.00 46.41 179 ARG A O 1
ATOM 1393 N N . SER A 1 180 ? -0.939 8.032 -9.473 1.00 38.84 180 SER A N 1
ATOM 1394 C CA . SER A 1 180 ? -1.858 8.065 -10.601 1.00 38.84 180 SER A CA 1
ATOM 1395 C C . SER A 1 180 ? -3.177 8.709 -10.173 1.00 38.84 180 SER A C 1
ATOM 1397 O O . SER A 1 180 ? -3.801 8.288 -9.200 1.00 38.84 180 SER A O 1
ATOM 1399 N N . GLU A 1 181 ? -3.618 9.746 -10.891 1.00 38.44 181 GLU A N 1
ATOM 1400 C CA . GLU A 1 181 ? -4.902 10.427 -10.635 1.00 38.44 181 GLU A CA 1
ATOM 1401 C C . GLU A 1 181 ? -6.113 9.484 -10.807 1.00 38.44 181 GLU A C 1
ATOM 1403 O O . GLU A 1 181 ? -7.204 9.782 -10.329 1.00 38.44 181 GLU A O 1
ATOM 1408 N N . ASN A 1 182 ? -5.899 8.323 -11.444 1.00 35.81 182 ASN A N 1
ATOM 1409 C CA . ASN A 1 182 ? -6.903 7.293 -11.714 1.00 35.81 182 ASN A CA 1
ATOM 1410 C C . ASN A 1 182 ? -6.722 5.988 -10.918 1.00 35.81 182 ASN A C 1
ATOM 1412 O O . ASN A 1 182 ? -7.569 5.098 -11.047 1.00 35.81 182 ASN A O 1
ATOM 1416 N N . ALA A 1 183 ? -5.702 5.854 -10.060 1.00 33.31 183 ALA A N 1
ATOM 1417 C CA . ALA A 1 183 ? -5.806 4.864 -8.997 1.00 33.31 183 ALA A CA 1
ATOM 1418 C C . ALA A 1 183 ? -6.981 5.291 -8.127 1.00 33.31 183 ALA A C 1
ATOM 1420 O O . ALA A 1 183 ? -7.082 6.448 -7.728 1.00 33.31 183 ALA A O 1
ATOM 1421 N N . TRP A 1 184 ? -7.873 4.358 -7.805 1.00 28.03 184 TRP A N 1
ATOM 1422 C CA . TRP A 1 184 ? -8.794 4.567 -6.700 1.00 28.03 184 TRP A CA 1
ATOM 1423 C C . TRP A 1 184 ? -7.962 4.810 -5.437 1.00 28.03 184 TRP A C 1
ATOM 1425 O O . TRP A 1 184 ? -7.505 3.885 -4.765 1.00 28.03 184 TRP A O 1
ATOM 1435 N N . THR A 1 185 ? -7.732 6.082 -5.151 1.00 27.78 185 THR A N 1
ATOM 1436 C CA . THR A 1 185 ? -7.340 6.610 -3.863 1.00 27.78 185 THR A CA 1
ATOM 1437 C C . THR A 1 185 ? -8.491 6.261 -2.917 1.00 27.78 185 THR A C 1
ATOM 1439 O O . THR A 1 185 ? -9.662 6.419 -3.292 1.00 27.78 185 THR A O 1
ATOM 1442 N N . PRO A 1 186 ? -8.238 5.874 -1.652 1.00 32.97 186 PRO A N 1
ATOM 1443 C CA . PRO A 1 186 ? -9.161 6.316 -0.621 1.00 32.97 186 PRO A CA 1
ATOM 1444 C C . PRO A 1 186 ? -9.274 7.815 -0.875 1.00 32.97 186 PRO A C 1
ATOM 1446 O O . PRO A 1 186 ? -8.254 8.494 -0.856 1.00 32.97 186 PRO A O 1
ATOM 1449 N N . VAL A 1 187 ? -10.447 8.299 -1.281 1.00 33.12 187 VAL A N 1
ATOM 1450 C CA . VAL A 1 187 ? -10.729 9.730 -1.401 1.00 33.12 187 VAL A CA 1
ATOM 1451 C C . VAL A 1 187 ? -10.465 10.340 -0.029 1.00 33.12 187 VAL A C 1
ATOM 1453 O O . VAL A 1 187 ? -11.354 10.452 0.812 1.00 33.12 187 VAL A O 1
ATOM 1456 N N . THR A 1 188 ? -9.204 10.664 0.206 1.00 39.28 188 THR A N 1
ATOM 1457 C CA . THR A 1 188 ? -8.739 11.566 1.222 1.00 39.28 188 THR A CA 1
ATOM 1458 C C . THR A 1 188 ? -9.145 12.914 0.674 1.00 39.28 188 THR A C 1
ATOM 1460 O O . THR A 1 188 ? -8.411 13.552 -0.074 1.00 39.28 188 THR A O 1
ATOM 1463 N N . ILE A 1 189 ? -10.394 13.286 0.944 1.00 49.00 189 ILE A N 1
ATOM 1464 C CA . ILE A 1 189 ? -10.836 14.657 0.735 1.00 49.00 189 ILE A CA 1
ATOM 1465 C C . ILE A 1 189 ? -9.845 15.492 1.543 1.00 49.00 189 ILE A C 1
ATOM 1467 O O . ILE A 1 189 ? -9.656 15.207 2.724 1.00 49.00 189 ILE A O 1
ATOM 1471 N N . GLU A 1 190 ? -9.170 16.454 0.922 1.00 50.94 190 GLU A N 1
ATOM 1472 C CA . GLU A 1 190 ? -8.200 17.315 1.608 1.00 50.94 190 GLU A CA 1
ATOM 1473 C C . GLU A 1 190 ? -8.801 17.887 2.904 1.00 50.94 190 GLU A C 1
ATOM 1475 O O . GLU A 1 190 ? -8.211 17.737 3.971 1.00 50.94 190 GLU A O 1
ATOM 1480 N N . ALA A 1 191 ? -10.072 18.306 2.846 1.00 54.12 191 ALA A N 1
ATOM 1481 C CA . ALA A 1 191 ? -10.866 18.679 4.015 1.00 54.12 191 ALA A CA 1
ATOM 1482 C C . ALA A 1 191 ? -10.968 17.574 5.090 1.00 54.12 191 ALA A C 1
ATOM 1484 O O . ALA A 1 191 ? -10.799 17.870 6.265 1.00 54.12 191 ALA A O 1
ATOM 1485 N N . LYS A 1 192 ? -11.169 16.294 4.725 1.00 53.84 192 LYS A N 1
ATOM 1486 C CA . LYS A 1 192 ? -11.211 15.161 5.678 1.00 53.84 192 LYS A CA 1
ATOM 1487 C C . LYS A 1 192 ? -9.852 14.848 6.303 1.00 53.84 192 LYS A C 1
ATOM 1489 O O . LYS A 1 192 ? -9.820 14.409 7.451 1.00 53.84 192 LYS A O 1
ATOM 1494 N N . ARG A 1 193 ? -8.746 15.034 5.573 1.00 59.06 193 ARG A N 1
ATOM 1495 C CA . ARG A 1 193 ? -7.380 14.860 6.104 1.00 59.06 193 ARG A CA 1
ATOM 1496 C C . ARG A 1 193 ? -7.049 15.949 7.105 1.00 59.06 193 ARG A C 1
ATOM 1498 O O . ARG A 1 193 ? -6.568 15.654 8.195 1.00 59.06 193 ARG A O 1
ATOM 1505 N N . ASP A 1 194 ? -7.338 17.188 6.736 1.00 70.94 194 ASP A N 1
ATOM 1506 C CA . ASP A 1 194 ? -7.099 18.342 7.591 1.00 70.94 194 ASP A CA 1
ATOM 1507 C C . ASP A 1 194 ? -7.994 18.252 8.836 1.00 70.94 194 ASP A C 1
ATOM 1509 O O . ASP A 1 194 ? -7.521 18.444 9.954 1.00 70.94 194 ASP A O 1
ATOM 1513 N N . PHE A 1 195 ? -9.238 17.783 8.672 1.00 85.19 195 PHE A N 1
ATOM 1514 C CA . PHE A 1 195 ? -10.128 17.426 9.775 1.00 85.19 195 PHE A CA 1
ATOM 1515 C C . PHE A 1 195 ? -9.560 16.316 10.662 1.00 85.19 195 PHE A C 1
ATOM 1517 O O . PHE A 1 195 ? -9.635 16.402 11.882 1.00 85.19 195 PHE A O 1
ATOM 1524 N N . ALA A 1 196 ? -9.020 15.240 10.082 1.00 83.81 196 ALA A N 1
ATOM 1525 C CA . ALA A 1 196 ? -8.459 14.122 10.839 1.00 83.81 196 ALA A CA 1
ATOM 1526 C C . ALA A 1 196 ? -7.266 14.546 11.691 1.00 83.81 196 ALA A C 1
ATOM 1528 O O . ALA A 1 196 ? -7.174 14.148 12.853 1.00 83.81 196 ALA A O 1
ATOM 1529 N N . LYS A 1 197 ? -6.382 15.360 11.108 1.00 84.19 197 LYS A N 1
ATOM 1530 C CA . LYS A 1 197 ? -5.218 15.915 11.789 1.00 84.19 197 LYS A CA 1
ATOM 1531 C C . LYS A 1 197 ? -5.652 16.830 12.934 1.00 84.19 197 LYS A C 1
ATOM 1533 O O . LYS A 1 197 ? -5.262 16.573 14.067 1.00 84.19 197 LYS A O 1
ATOM 1538 N N . ALA A 1 198 ? -6.531 17.796 12.665 1.00 85.12 198 ALA A N 1
ATOM 1539 C CA . ALA A 1 198 ? -7.051 18.710 13.682 1.00 85.12 198 ALA A CA 1
ATOM 1540 C C . ALA A 1 198 ? -7.834 17.980 14.791 1.00 85.12 198 ALA A C 1
ATOM 1542 O O . ALA A 1 198 ? -7.696 18.295 15.970 1.00 85.12 198 ALA A O 1
ATOM 1543 N N . TYR A 1 199 ? -8.602 16.942 14.439 1.00 93.31 199 TYR A N 1
ATOM 1544 C CA . TYR A 1 199 ? -9.262 16.069 15.411 1.00 93.31 199 TYR A CA 1
ATOM 1545 C C . TYR A 1 199 ? -8.246 15.361 16.311 1.00 93.31 199 TYR A C 1
ATOM 1547 O O . TYR A 1 199 ? -8.446 15.309 17.519 1.00 93.31 199 TYR A O 1
ATOM 1555 N N . ALA A 1 200 ? -7.188 14.778 15.737 1.00 89.62 200 ALA A N 1
ATOM 1556 C CA . ALA A 1 200 ? -6.180 14.047 16.500 1.00 89.62 200 ALA A CA 1
ATOM 1557 C C . ALA A 1 200 ? -5.371 14.974 17.421 1.00 89.62 200 ALA A C 1
ATOM 1559 O O . ALA A 1 200 ? -5.092 14.590 18.554 1.00 89.62 200 ALA A O 1
ATOM 1560 N N . GLU A 1 201 ? -5.050 16.185 16.957 1.00 86.62 201 GLU A N 1
ATOM 1561 C CA . GLU A 1 201 ? -4.413 17.235 17.760 1.00 86.62 201 GLU A CA 1
ATOM 1562 C C . GLU A 1 201 ? -5.305 17.628 18.948 1.00 86.62 201 GLU A C 1
ATOM 1564 O O . GLU A 1 201 ? -4.887 17.474 20.094 1.00 86.62 201 GLU A O 1
ATOM 1569 N N . LEU A 1 202 ? -6.569 17.996 18.701 1.00 88.19 202 LEU A N 1
ATOM 1570 C CA . LEU A 1 202 ? -7.514 18.360 19.765 1.00 88.19 202 LEU A CA 1
ATOM 1571 C C . LEU A 1 202 ? -7.788 17.195 20.734 1.00 88.19 202 LEU A C 1
ATOM 1573 O O . LEU A 1 202 ? -7.912 17.394 21.941 1.00 88.19 202 LEU A O 1
ATOM 1577 N N . ALA A 1 203 ? -7.869 15.963 20.228 1.00 91.00 203 ALA A N 1
ATOM 1578 C CA . ALA A 1 203 ? -8.029 14.779 21.066 1.00 91.00 203 ALA A CA 1
ATOM 1579 C C . ALA A 1 203 ? -6.836 14.578 22.009 1.00 91.00 203 ALA A C 1
ATOM 1581 O O . ALA A 1 203 ? -7.053 14.233 23.167 1.00 91.00 203 ALA A O 1
ATOM 1582 N N . GLY A 1 204 ? -5.607 14.816 21.537 1.00 87.19 204 GLY A N 1
ATOM 1583 C CA . GLY A 1 204 ? -4.392 14.719 22.350 1.00 87.19 204 GLY A CA 1
ATOM 1584 C C . GLY A 1 204 ? -4.267 15.810 23.418 1.00 87.19 204 GLY A C 1
ATOM 1585 O O . GLY A 1 204 ? -3.587 15.598 24.417 1.00 87.19 204 GLY A O 1
ATOM 1586 N N . GLU A 1 205 ? -4.936 16.951 23.239 1.00 87.12 205 GLU A N 1
ATOM 1587 C CA . GLU A 1 205 ? -5.012 18.014 24.251 1.00 87.12 205 GLU A CA 1
ATOM 1588 C C . GLU A 1 205 ? -6.002 17.686 25.380 1.00 87.12 205 GLU A C 1
ATOM 1590 O O . GLU A 1 205 ? -5.780 18.064 26.529 1.00 87.12 205 GLU A O 1
ATOM 1595 N N . ILE A 1 206 ? -7.101 16.996 25.059 1.00 85.75 206 ILE A N 1
ATOM 1596 C CA . ILE A 1 206 ? -8.227 16.780 25.984 1.00 85.75 206 ILE A CA 1
ATOM 1597 C C . ILE A 1 206 ? -8.145 15.425 26.683 1.00 85.75 206 ILE A C 1
ATOM 1599 O O . ILE A 1 206 ? -8.527 15.294 27.846 1.00 85.75 206 ILE A O 1
ATOM 1603 N N . LEU A 1 207 ? -7.704 14.393 25.965 1.00 90.25 207 LEU A N 1
ATOM 1604 C CA . LEU A 1 207 ? -7.781 13.011 26.415 1.00 90.25 207 LEU A CA 1
ATOM 1605 C C . LEU A 1 207 ? -6.385 12.417 26.596 1.00 90.25 207 LEU A C 1
ATOM 1607 O O . LEU A 1 207 ? -5.529 12.575 25.728 1.00 90.25 207 LEU A O 1
ATOM 1611 N N . PRO A 1 208 ? -6.169 11.596 27.638 1.00 86.75 208 PRO A N 1
ATOM 1612 C CA . PRO A 1 208 ? -4.946 10.813 27.795 1.00 86.75 208 PRO A CA 1
ATOM 1613 C C . PRO A 1 208 ? -4.951 9.565 26.885 1.00 86.75 208 PRO A C 1
ATOM 1615 O O . PRO A 1 208 ? -4.536 8.484 27.298 1.00 86.75 208 PRO A O 1
ATOM 1618 N N . LEU A 1 209 ? -5.478 9.679 25.660 1.00 83.38 209 LEU A N 1
ATOM 1619 C CA . LEU A 1 209 ? -5.650 8.581 24.709 1.00 83.38 209 LEU A CA 1
ATOM 1620 C C . LEU A 1 209 ? -5.047 8.927 23.349 1.00 83.38 209 LEU A C 1
ATOM 1622 O O . LEU A 1 209 ? -5.127 10.058 22.881 1.00 83.38 209 LEU A O 1
ATOM 1626 N N . ILE A 1 210 ? -4.512 7.913 22.672 1.00 83.44 210 ILE A N 1
ATOM 1627 C CA . ILE A 1 210 ? -3.915 8.067 21.343 1.00 83.44 210 ILE A CA 1
ATOM 1628 C C . ILE A 1 210 ? -4.948 7.698 20.277 1.00 83.44 210 ILE A C 1
ATOM 1630 O O . ILE A 1 210 ? -5.471 6.581 20.270 1.00 83.44 210 ILE A O 1
ATOM 1634 N N . VAL A 1 211 ? -5.224 8.618 19.350 1.00 86.56 211 VAL A N 1
ATOM 1635 C CA . VAL A 1 211 ? -6.037 8.345 18.156 1.00 86.56 211 VAL A CA 1
ATOM 1636 C C . VAL A 1 211 ? -5.195 7.560 17.150 1.00 86.56 211 VAL A C 1
ATOM 1638 O O . VAL A 1 211 ? -4.096 7.974 16.785 1.00 86.56 211 VAL A O 1
ATOM 1641 N N . ARG A 1 212 ? -5.710 6.430 16.666 1.00 82.50 212 ARG A N 1
ATOM 1642 C CA . ARG A 1 212 ? -5.047 5.639 15.628 1.00 82.50 212 ARG A CA 1
ATOM 1643 C C . ARG A 1 212 ? -5.057 6.376 14.290 1.00 82.50 212 ARG A C 1
ATOM 1645 O O . ARG A 1 212 ? -6.076 6.983 13.945 1.00 82.50 212 ARG A O 1
ATOM 1652 N N . PRO A 1 213 ? -3.991 6.242 13.483 1.00 71.19 213 PRO A N 1
ATOM 1653 C CA . PRO A 1 213 ? -3.999 6.718 12.108 1.00 71.19 213 PRO A CA 1
ATOM 1654 C C . PRO A 1 213 ? -5.196 6.146 11.338 1.00 71.19 213 PRO A C 1
ATOM 1656 O O . PRO A 1 213 ? -5.443 4.938 11.344 1.00 71.19 213 PRO A O 1
ATOM 1659 N N . SER A 1 214 ? -5.943 7.025 10.678 1.00 68.00 214 SER A N 1
ATOM 1660 C CA . SER A 1 214 ? -7.069 6.677 9.816 1.00 68.00 214 SER A CA 1
ATOM 1661 C C . SER A 1 214 ? -6.636 6.753 8.354 1.00 68.00 214 SER A C 1
ATOM 1663 O O . SER A 1 214 ? -5.783 7.555 7.991 1.00 68.00 214 SER A O 1
ATOM 1665 N N . THR A 1 215 ? -7.232 5.928 7.493 1.00 55.75 215 THR A N 1
ATOM 1666 C CA . THR A 1 215 ? -7.025 6.018 6.038 1.00 55.75 215 THR A CA 1
ATOM 1667 C C . THR A 1 215 ? -7.804 7.178 5.402 1.00 55.75 215 THR A C 1
ATOM 1669 O O . THR A 1 215 ? -7.603 7.468 4.226 1.00 55.75 215 THR A O 1
ATOM 1672 N N . ASP A 1 216 ? -8.700 7.823 6.166 1.00 60.16 216 ASP A N 1
ATOM 1673 C CA . ASP A 1 216 ? -9.492 9.018 5.814 1.00 60.16 216 ASP A CA 1
ATOM 1674 C C . ASP A 1 216 ? -10.183 8.961 4.451 1.00 60.16 216 ASP A C 1
ATOM 1676 O O . ASP A 1 216 ? -10.409 9.975 3.797 1.00 60.16 216 ASP A O 1
ATOM 1680 N N . GLY A 1 217 ? -10.564 7.751 4.039 1.00 52.38 217 GLY A N 1
ATOM 1681 C CA . GLY A 1 217 ? -11.327 7.532 2.820 1.00 52.38 217 GLY A CA 1
ATOM 1682 C C . GLY A 1 217 ? -12.735 8.151 2.866 1.00 52.38 217 GLY A C 1
ATOM 1683 O O . GLY A 1 217 ? -13.222 8.590 3.912 1.00 52.38 217 GLY A O 1
ATOM 1684 N N . PRO A 1 218 ? -13.484 8.097 1.754 1.00 46.66 218 PRO A N 1
ATOM 1685 C CA . PRO A 1 218 ? -14.766 8.785 1.611 1.00 46.66 218 PRO A CA 1
ATOM 1686 C C . PRO A 1 218 ? -15.811 8.276 2.612 1.00 46.66 218 PRO A C 1
ATOM 1688 O O . PRO A 1 218 ? -16.651 9.051 3.065 1.00 46.66 218 PRO A O 1
ATOM 1691 N N . LYS A 1 219 ? -15.706 7.005 3.027 1.00 56.75 219 LYS A N 1
ATOM 1692 C CA . LYS A 1 219 ? -16.557 6.353 4.037 1.00 56.75 219 LYS A CA 1
ATOM 1693 C C . LYS A 1 219 ? -15.958 6.336 5.452 1.00 56.75 219 LYS A C 1
ATOM 1695 O O . LYS A 1 219 ? -16.566 5.754 6.345 1.00 56.75 219 LYS A O 1
ATOM 1700 N N . ALA A 1 220 ? -14.782 6.931 5.671 1.00 67.12 220 ALA A N 1
ATOM 1701 C CA . ALA A 1 220 ? -14.176 7.016 6.996 1.00 67.12 220 ALA A CA 1
ATOM 1702 C C . ALA A 1 220 ? -14.988 7.995 7.854 1.00 67.12 220 ALA A C 1
ATOM 1704 O O . ALA A 1 220 ? -14.816 9.211 7.794 1.00 67.12 220 ALA A O 1
ATOM 1705 N N . LEU A 1 221 ? -15.929 7.432 8.604 1.00 84.94 221 LEU A N 1
ATOM 1706 C CA . LEU A 1 221 ? -16.801 8.119 9.551 1.00 84.94 221 LEU A CA 1
ATOM 1707 C C . LEU A 1 221 ? -16.535 7.607 10.965 1.00 84.94 221 LEU A C 1
ATOM 1709 O O . LEU A 1 221 ? -17.443 7.511 11.778 1.00 84.94 221 LEU A O 1
ATOM 1713 N N . THR A 1 222 ? -15.321 7.154 11.259 1.00 88.69 222 THR A N 1
ATOM 1714 C CA . THR A 1 222 ? -15.007 6.633 12.587 1.00 88.69 222 THR A CA 1
ATOM 1715 C C . THR A 1 222 ? -13.570 6.948 12.943 1.00 88.69 222 THR A C 1
ATOM 1717 O O . THR A 1 222 ? -12.653 6.660 12.171 1.00 88.69 222 THR A O 1
ATOM 1720 N N . ARG A 1 223 ? -13.367 7.517 14.129 1.00 91.31 223 ARG A N 1
ATOM 1721 C CA . ARG A 1 223 ? -12.056 7.633 14.769 1.00 91.31 223 ARG A CA 1
ATOM 1722 C C . ARG A 1 223 ? -11.921 6.519 15.787 1.00 91.31 223 ARG A C 1
ATOM 1724 O O . ARG A 1 223 ? -12.857 6.244 16.527 1.00 91.31 223 ARG A O 1
ATOM 1731 N N . ILE A 1 224 ? -10.785 5.837 15.777 1.00 90.81 224 ILE A N 1
ATOM 1732 C CA . ILE A 1 224 ? -10.518 4.694 16.651 1.00 90.81 224 ILE A CA 1
ATOM 1733 C C . ILE A 1 224 ? -9.335 5.077 17.526 1.00 90.81 224 ILE A C 1
ATOM 1735 O O . ILE A 1 224 ? -8.348 5.590 17.009 1.00 90.81 224 ILE A O 1
ATOM 1739 N N . PHE A 1 225 ? -9.427 4.824 18.823 1.00 90.50 225 PHE A N 1
ATOM 1740 C CA . PHE A 1 225 ? -8.336 5.061 19.762 1.00 90.50 225 PHE A CA 1
ATOM 1741 C C . PHE A 1 225 ? -7.550 3.770 20.006 1.00 90.50 225 PHE A C 1
ATOM 1743 O O . PHE A 1 225 ? -8.036 2.666 19.725 1.00 90.50 225 PHE A O 1
ATOM 1750 N N . GLU A 1 226 ? -6.324 3.895 20.512 1.00 85.81 226 GLU A N 1
ATOM 1751 C CA . GLU A 1 226 ? -5.611 2.739 21.046 1.00 85.81 226 GLU A CA 1
ATOM 1752 C C . GLU A 1 226 ? -6.424 2.074 22.176 1.00 85.81 226 GLU A C 1
ATOM 1754 O O . GLU A 1 226 ? -7.159 2.761 22.891 1.00 85.81 226 GLU A O 1
ATOM 1759 N N . PRO A 1 227 ? -6.356 0.737 22.328 1.00 83.56 227 PRO A N 1
ATOM 1760 C CA . PRO A 1 227 ? -7.185 0.017 23.272 1.00 83.56 227 PRO A CA 1
ATOM 1761 C C . PRO A 1 227 ? -6.848 0.428 24.699 1.00 83.56 227 PRO A C 1
ATOM 1763 O O . PRO A 1 227 ? -5.682 0.446 25.094 1.00 83.56 227 PRO A O 1
ATOM 1766 N N . VAL A 1 228 ? -7.884 0.693 25.483 1.00 85.12 228 VAL A N 1
ATOM 1767 C CA . VAL A 1 228 ? -7.752 0.993 26.904 1.00 85.12 228 VAL A CA 1
ATOM 1768 C C . VAL A 1 228 ? -7.720 -0.327 27.661 1.00 85.12 228 VAL A C 1
ATOM 1770 O O . VAL A 1 228 ? -8.559 -1.207 27.457 1.00 85.12 228 VAL A O 1
ATOM 1773 N N . ARG A 1 229 ? -6.733 -0.493 28.538 1.00 88.12 229 ARG A N 1
ATOM 1774 C CA . ARG A 1 229 ? -6.647 -1.651 29.427 1.00 88.12 229 ARG A CA 1
ATOM 1775 C C . ARG A 1 229 ? -7.199 -1.253 30.791 1.00 88.12 229 ARG A C 1
ATOM 1777 O O . ARG A 1 229 ? -6.532 -0.538 31.525 1.00 88.12 229 ARG A O 1
ATOM 1784 N N . LEU A 1 230 ? -8.411 -1.714 31.103 1.00 87.31 230 LEU A N 1
ATOM 1785 C CA . LEU A 1 230 ? -9.077 -1.430 32.382 1.00 87.31 230 LEU A CA 1
ATOM 1786 C C . LEU A 1 230 ? -8.463 -2.244 33.529 1.00 87.31 230 LEU A C 1
ATOM 1788 O O . LEU A 1 230 ? -8.210 -1.714 34.603 1.00 87.31 230 LEU A O 1
ATOM 1792 N N . ARG A 1 231 ? -8.178 -3.526 33.268 1.00 84.81 231 ARG A N 1
ATOM 1793 C CA . ARG A 1 231 ? -7.468 -4.446 34.165 1.00 84.81 231 ARG A CA 1
ATOM 1794 C C . ARG A 1 231 ? -6.550 -5.390 33.375 1.00 84.81 231 ARG A C 1
ATOM 1796 O O . ARG A 1 231 ? -6.736 -5.543 32.165 1.00 84.81 231 ARG A O 1
ATOM 1803 N N . PRO A 1 232 ? -5.555 -6.030 34.018 1.00 78.00 232 PRO A N 1
ATOM 1804 C CA . PRO A 1 232 ? -4.661 -6.985 33.358 1.00 78.00 232 PRO A CA 1
ATOM 1805 C C . PRO A 1 232 ? -5.356 -8.236 32.800 1.00 78.00 232 PRO A C 1
ATOM 1807 O O . PRO A 1 232 ? -4.938 -8.749 31.764 1.00 78.00 232 PRO A O 1
ATOM 1810 N N . ASP A 1 233 ? -6.401 -8.702 33.477 1.00 80.69 233 ASP A N 1
ATOM 1811 C CA . ASP A 1 233 ? -7.155 -9.929 33.203 1.00 80.69 233 ASP A CA 1
ATOM 1812 C C . ASP A 1 233 ? -8.368 -9.728 32.284 1.00 80.69 233 ASP A C 1
ATOM 1814 O O . ASP A 1 233 ? -8.903 -10.693 31.740 1.00 80.69 233 ASP A O 1
ATOM 1818 N N . LEU A 1 234 ? -8.762 -8.476 32.047 1.00 79.00 234 LEU A N 1
ATOM 1819 C CA . LEU A 1 234 ? -9.768 -8.127 31.054 1.00 79.00 234 LEU A CA 1
ATOM 1820 C C . LEU A 1 234 ? -9.154 -7.922 29.667 1.00 79.00 234 LEU A C 1
ATOM 1822 O O . LEU A 1 234 ? -8.050 -7.392 29.505 1.00 79.00 234 LEU A O 1
ATOM 1826 N N . LEU A 1 235 ? -9.916 -8.295 28.633 1.00 78.69 235 LEU A N 1
ATOM 1827 C CA . LEU A 1 235 ? -9.574 -7.932 27.260 1.00 78.69 235 LEU A CA 1
ATOM 1828 C C . LEU A 1 235 ? -9.557 -6.399 27.112 1.00 78.69 235 LEU A C 1
ATOM 1830 O O . LEU A 1 235 ? -10.458 -5.733 27.629 1.00 78.69 235 LEU A O 1
ATOM 1834 N N . PRO A 1 236 ? -8.584 -5.827 26.377 1.00 85.81 236 PRO A N 1
ATOM 1835 C CA . PRO A 1 236 ? -8.558 -4.394 26.122 1.00 85.81 236 PRO A CA 1
ATOM 1836 C C . PRO A 1 236 ? -9.826 -3.923 25.406 1.00 85.81 236 PRO A C 1
ATOM 1838 O O . PRO A 1 236 ? -10.289 -4.557 24.452 1.00 85.81 236 PRO A O 1
ATOM 1841 N N . VAL A 1 237 ? -10.357 -2.783 25.840 1.00 89.88 237 VAL A N 1
ATOM 1842 C CA . VAL A 1 237 ? -11.550 -2.170 25.257 1.00 89.88 237 VAL A CA 1
ATOM 1843 C C . VAL A 1 237 ? -11.149 -1.187 24.162 1.00 89.88 237 VAL A C 1
ATOM 1845 O O . VAL A 1 237 ? -10.269 -0.349 24.346 1.00 89.88 237 VAL A O 1
ATOM 1848 N N . VAL A 1 238 ? -11.779 -1.290 22.991 1.00 93.75 238 VAL A N 1
ATOM 1849 C CA . VAL A 1 238 ? -11.521 -0.371 21.873 1.00 93.75 238 VAL A CA 1
ATOM 1850 C C . VAL A 1 238 ? -12.537 0.760 21.913 1.00 93.75 238 VAL A C 1
ATOM 1852 O O . VAL A 1 238 ? -13.733 0.505 21.789 1.00 93.75 238 VAL A O 1
ATOM 1855 N N . ILE A 1 239 ? -12.060 2.000 22.029 1.00 96.25 239 ILE A N 1
ATOM 1856 C CA . ILE A 1 239 ? -12.911 3.190 21.955 1.00 96.25 239 ILE A CA 1
ATOM 1857 C C . ILE A 1 239 ? -13.007 3.672 20.507 1.00 96.25 239 ILE A C 1
ATOM 1859 O O . ILE A 1 239 ? -12.002 3.766 19.791 1.00 96.25 239 ILE A O 1
ATOM 1863 N N . ARG A 1 240 ? -14.224 3.991 20.068 1.00 95.31 240 ARG A N 1
ATOM 1864 C CA . ARG A 1 240 ? -14.515 4.548 18.747 1.00 95.31 240 ARG A CA 1
ATOM 1865 C C . ARG A 1 240 ? -15.400 5.777 18.871 1.00 95.31 240 ARG A C 1
ATOM 1867 O O . ARG A 1 240 ? -16.311 5.797 19.685 1.00 95.31 240 ARG A O 1
ATOM 1874 N N . HIS A 1 241 ? -15.174 6.758 18.013 1.00 96.06 241 HIS A N 1
ATOM 1875 C CA . HIS A 1 241 ? -16.062 7.895 17.812 1.00 96.06 241 HIS A CA 1
ATOM 1876 C C . HIS A 1 241 ? -16.620 7.814 16.397 1.00 96.06 241 HIS A C 1
ATOM 1878 O O . HIS A 1 241 ? -15.876 7.973 15.427 1.00 96.06 241 HIS A O 1
ATOM 1884 N N . GLU A 1 242 ? -17.903 7.493 16.272 1.00 93.50 242 GLU A N 1
ATOM 1885 C CA . GLU A 1 242 ? -18.596 7.406 14.993 1.00 93.50 242 GLU A CA 1
ATOM 1886 C C . GLU A 1 242 ? -19.167 8.772 14.598 1.00 93.50 242 GLU A C 1
ATOM 1888 O O . GLU A 1 242 ? -19.781 9.471 15.394 1.00 93.50 242 GLU A O 1
ATOM 1893 N N . PHE A 1 243 ? -18.964 9.141 13.341 1.00 92.00 243 PHE A N 1
ATOM 1894 C CA . PHE A 1 243 ? -19.401 10.376 12.704 1.00 92.00 243 PHE A CA 1
ATOM 1895 C C . PHE A 1 243 ? -20.586 10.102 11.772 1.00 92.00 243 PHE A C 1
ATOM 1897 O O . PHE A 1 243 ? -20.957 8.951 11.507 1.00 92.00 243 PHE A O 1
ATOM 1904 N N . GLY A 1 244 ? -21.198 11.159 11.246 1.00 85.88 244 GLY A N 1
ATOM 1905 C CA . GLY A 1 244 ? -22.338 11.052 10.347 1.00 85.88 244 GLY A CA 1
ATOM 1906 C C . GLY A 1 244 ? -22.650 12.371 9.660 1.00 85.88 244 GLY A C 1
ATOM 1907 O O . GLY A 1 244 ? -23.221 13.262 10.277 1.00 85.88 244 GLY A O 1
ATOM 1908 N N . SER A 1 245 ? -22.348 12.454 8.366 1.00 78.50 245 SER A N 1
ATOM 1909 C CA . SER A 1 245 ? -22.770 13.566 7.511 1.00 78.50 245 SER A CA 1
ATOM 1910 C C . SER A 1 245 ? -24.297 13.584 7.394 1.00 78.50 245 SER A C 1
ATOM 1912 O O . SER A 1 245 ? -24.899 12.554 7.084 1.00 78.50 245 SER A O 1
ATOM 1914 N N . ASN A 1 246 ? -24.924 14.737 7.635 1.00 78.25 246 ASN A N 1
ATOM 1915 C CA . ASN A 1 246 ? -26.386 14.916 7.623 1.00 78.25 246 ASN A CA 1
ATOM 1916 C C . ASN A 1 246 ? -27.165 14.004 8.592 1.00 78.25 246 ASN A C 1
ATOM 1918 O O . ASN A 1 246 ? -28.337 13.705 8.364 1.00 78.25 246 ASN A O 1
ATOM 1922 N N . VAL A 1 247 ? -26.532 13.561 9.680 1.00 87.06 247 VAL A N 1
ATOM 1923 C CA . VAL A 1 247 ? -27.197 12.817 10.756 1.00 87.06 247 VAL A CA 1
ATOM 1924 C C . VAL A 1 247 ? -27.139 13.661 12.023 1.00 87.06 247 VAL A C 1
ATOM 1926 O O . VAL A 1 247 ? -26.081 14.167 12.365 1.00 87.06 247 VAL A O 1
ATOM 1929 N N . ALA A 1 248 ? -28.258 13.819 12.734 1.00 87.19 248 ALA A N 1
ATOM 1930 C CA . ALA A 1 248 ? -28.286 14.631 13.955 1.00 87.19 248 ALA A CA 1
ATOM 1931 C C . ALA A 1 248 ? -27.506 13.985 15.115 1.00 87.19 248 ALA A C 1
ATOM 1933 O O . ALA A 1 248 ? -26.820 14.678 15.863 1.00 87.19 248 ALA A O 1
ATOM 1934 N N . THR A 1 249 ? -27.579 12.657 15.240 1.00 91.12 249 THR A N 1
ATOM 1935 C CA . THR A 1 249 ? -27.006 11.909 16.366 1.00 91.12 249 THR A CA 1
ATOM 1936 C C . THR A 1 249 ? -26.196 10.711 15.886 1.00 91.12 249 THR A C 1
ATOM 1938 O O . THR A 1 249 ? -26.622 9.947 15.015 1.00 91.12 249 THR A O 1
ATOM 1941 N N . LYS A 1 250 ? -25.025 10.542 16.487 1.00 94.69 250 LYS A N 1
ATOM 1942 C CA . LYS A 1 250 ? -24.122 9.404 16.356 1.00 94.69 250 LYS A CA 1
ATOM 1943 C C . LYS A 1 250 ? -23.647 8.967 17.738 1.00 94.69 250 LYS A C 1
ATOM 1945 O O . LYS A 1 250 ? -24.331 9.237 18.723 1.00 94.69 250 LYS A O 1
ATOM 1950 N N . TYR A 1 251 ? -22.563 8.198 17.798 1.00 95.50 251 TYR A N 1
ATOM 1951 C CA . TYR A 1 251 ? -22.157 7.540 19.026 1.00 95.50 251 TYR A CA 1
ATOM 1952 C C . TYR A 1 251 ? -20.651 7.543 19.205 1.00 95.50 251 TYR A C 1
ATOM 1954 O O . TYR A 1 251 ? -19.883 7.275 18.277 1.00 95.50 251 TYR A O 1
ATOM 1962 N N . VAL A 1 252 ? -20.244 7.719 20.449 1.00 96.44 252 VAL A N 1
ATOM 1963 C CA . VAL A 1 252 ? -19.002 7.147 20.951 1.00 96.44 252 VAL A CA 1
ATOM 1964 C C . VAL A 1 252 ? -19.320 5.748 21.453 1.00 96.44 252 VAL A C 1
ATOM 1966 O O . VAL A 1 252 ? -20.340 5.551 22.106 1.00 96.44 252 VAL A O 1
ATOM 1969 N N . ASN A 1 253 ? -18.467 4.772 21.156 1.00 95.06 253 ASN A N 1
ATOM 1970 C CA . ASN A 1 253 ? -18.646 3.421 21.659 1.00 95.06 253 ASN A CA 1
ATOM 1971 C C . ASN A 1 253 ? -17.381 2.793 22.222 1.00 95.06 253 ASN A C 1
ATOM 1973 O O . ASN A 1 253 ? -16.286 2.950 21.683 1.00 95.06 253 ASN A O 1
ATOM 1977 N N . ALA A 1 254 ? -17.574 2.036 23.296 1.00 96.56 254 ALA A N 1
ATOM 1978 C CA . ALA A 1 254 ? -16.589 1.142 23.873 1.00 96.56 254 ALA A CA 1
ATOM 1979 C C . ALA A 1 254 ? -16.916 -0.295 23.462 1.00 96.56 254 ALA A C 1
ATOM 1981 O O . ALA A 1 254 ? -17.980 -0.810 23.804 1.00 96.56 254 ALA A O 1
ATOM 1982 N N . GLN A 1 255 ? -16.020 -0.935 22.708 1.00 94.94 255 GLN A N 1
ATOM 1983 C CA . GLN A 1 255 ? -16.217 -2.284 22.179 1.00 94.94 255 GLN A CA 1
ATOM 1984 C C . GLN A 1 255 ? -15.374 -3.326 22.906 1.00 94.94 255 GLN A C 1
ATOM 1986 O O . GLN A 1 255 ? -14.141 -3.270 22.893 1.00 94.94 255 GLN A O 1
ATOM 1991 N N . PHE A 1 256 ? -16.059 -4.341 23.425 1.00 90.62 256 PHE A N 1
ATOM 1992 C CA . PHE A 1 256 ? -15.484 -5.550 24.000 1.00 90.62 256 PHE A CA 1
ATOM 1993 C C . PHE A 1 256 ? -15.569 -6.682 22.976 1.00 90.62 256 PHE A C 1
ATOM 1995 O O . PHE A 1 256 ? -16.638 -7.242 22.711 1.00 90.62 256 PHE A O 1
ATOM 2002 N N . ALA A 1 257 ? -14.436 -6.980 22.341 1.00 86.69 257 ALA A N 1
ATOM 2003 C CA . ALA A 1 257 ? -14.366 -7.954 21.260 1.00 86.69 257 ALA A CA 1
ATOM 2004 C C . ALA A 1 257 ? -14.709 -9.370 21.748 1.00 86.69 257 ALA A C 1
ATOM 2006 O O . ALA A 1 257 ? -14.135 -9.849 22.721 1.00 86.69 257 ALA A O 1
ATOM 2007 N N . GLY A 1 258 ? -15.622 -10.046 21.047 1.00 86.50 258 GLY A N 1
ATOM 2008 C CA . GLY A 1 258 ? -16.008 -11.427 21.357 1.00 86.50 258 GLY A CA 1
ATOM 2009 C C . GLY A 1 258 ? -16.995 -11.591 22.517 1.00 86.50 258 GLY A C 1
ATOM 2010 O O . GLY A 1 258 ? -17.366 -12.717 22.805 1.00 86.50 258 GLY A O 1
ATOM 2011 N N . GLN A 1 259 ? -17.439 -10.502 23.154 1.00 89.75 259 GLN A N 1
ATOM 2012 C CA . GLN A 1 259 ? -18.240 -10.541 24.386 1.00 89.75 259 GLN A CA 1
ATOM 2013 C C . GLN A 1 259 ? -19.748 -10.316 24.170 1.00 89.75 259 GLN A C 1
ATOM 2015 O O . GLN A 1 259 ? -20.465 -9.994 25.114 1.00 89.75 259 GLN A O 1
ATOM 2020 N N . ALA A 1 260 ? -20.265 -10.448 22.940 1.00 89.94 260 ALA A N 1
ATOM 2021 C CA . ALA A 1 260 ? -21.683 -10.178 22.646 1.00 89.94 260 ALA A CA 1
ATOM 2022 C C . ALA A 1 260 ? -22.667 -11.016 23.490 1.00 89.94 260 ALA A C 1
ATOM 2024 O O . ALA A 1 260 ? -23.763 -10.551 23.796 1.00 89.94 260 ALA A O 1
ATOM 2025 N N . GLU A 1 261 ? -22.275 -12.228 23.888 1.00 91.81 261 GLU A N 1
ATOM 2026 C CA . GLU A 1 261 ? -23.086 -13.134 24.711 1.00 91.81 261 GLU A CA 1
ATOM 2027 C C . GLU A 1 261 ? -23.286 -12.656 26.156 1.00 91.81 261 GLU A C 1
ATOM 2029 O O . GLU A 1 261 ? -24.249 -13.062 26.802 1.00 91.81 261 GLU A O 1
ATOM 2034 N N . LEU A 1 262 ? -22.440 -11.744 26.645 1.00 90.19 262 LEU A N 1
ATOM 2035 C CA . LEU A 1 262 ? -22.550 -11.175 27.990 1.00 90.19 262 LEU A CA 1
ATOM 2036 C C . LEU A 1 262 ? -23.564 -10.028 28.085 1.00 90.19 262 LEU A C 1
ATOM 2038 O O . LEU A 1 262 ? -23.812 -9.518 29.177 1.00 90.19 262 LEU A O 1
ATOM 2042 N N . LEU A 1 263 ? -24.177 -9.621 26.969 1.00 92.00 263 LEU A N 1
ATOM 2043 C CA . LEU A 1 263 ? -25.141 -8.519 26.939 1.00 92.00 263 LEU A CA 1
ATOM 2044 C C . LEU A 1 263 ? -26.309 -8.713 27.926 1.00 92.00 263 LEU A C 1
ATOM 2046 O O . LEU A 1 263 ? -26.590 -7.769 28.667 1.00 92.00 263 LEU A O 1
ATOM 2050 N N . PRO A 1 264 ? -26.964 -9.891 28.021 1.00 91.25 264 PRO A N 1
ATOM 2051 C CA . PRO A 1 264 ? -28.043 -10.098 28.987 1.00 91.25 264 PRO A CA 1
ATOM 2052 C C . PRO A 1 264 ? -27.569 -9.984 30.441 1.00 91.25 264 PRO A C 1
ATOM 2054 O O . PRO A 1 264 ? -28.273 -9.407 31.267 1.00 91.25 264 PRO A O 1
ATOM 2057 N N . LEU A 1 265 ? -26.367 -10.485 30.747 1.00 91.69 265 LEU A N 1
ATOM 2058 C CA . LEU A 1 265 ? -25.785 -10.428 32.092 1.00 91.69 265 LEU A CA 1
ATOM 2059 C C . LEU A 1 265 ? -25.454 -8.988 32.492 1.00 91.69 265 LEU A C 1
ATOM 2061 O O . LEU A 1 265 ? -25.836 -8.543 33.572 1.00 91.69 265 LEU A O 1
ATOM 2065 N N . LEU A 1 266 ? -24.812 -8.234 31.597 1.00 91.62 266 LEU A N 1
ATOM 2066 C CA . LEU A 1 266 ? -24.480 -6.828 31.825 1.00 91.62 266 LEU A CA 1
ATOM 2067 C C . LEU A 1 266 ? -25.737 -5.950 31.928 1.00 91.62 266 LEU A C 1
ATOM 2069 O O . LEU A 1 266 ? -25.777 -5.012 32.717 1.00 91.62 266 LEU A O 1
ATOM 2073 N N . SER A 1 267 ? -26.787 -6.271 31.166 1.00 89.94 267 SER A N 1
ATOM 2074 C CA . SER A 1 267 ? -28.075 -5.581 31.268 1.00 89.94 267 SER A CA 1
ATOM 2075 C C . SER A 1 267 ? -28.781 -5.856 32.599 1.00 89.94 267 SER A C 1
ATOM 2077 O O . SER A 1 267 ? -29.464 -4.972 33.110 1.00 89.94 267 SER A O 1
ATOM 2079 N N . ALA A 1 268 ? -28.647 -7.065 33.151 1.00 91.12 268 ALA A N 1
ATOM 2080 C CA . ALA A 1 268 ? -29.287 -7.463 34.403 1.00 91.12 268 ALA A CA 1
ATOM 2081 C C . ALA A 1 268 ? -28.516 -7.017 35.657 1.00 91.12 268 ALA A C 1
ATOM 2083 O O . ALA A 1 268 ? -29.103 -6.948 36.734 1.00 91.12 268 ALA A O 1
ATOM 2084 N N . SER A 1 269 ? -27.223 -6.699 35.538 1.00 91.62 269 SER A N 1
ATOM 2085 C CA . SER A 1 269 ? -26.368 -6.357 36.685 1.00 91.62 269 SER A CA 1
ATOM 2086 C C . SER A 1 269 ? -26.683 -5.004 37.329 1.00 91.62 269 SER A C 1
ATOM 2088 O O . SER A 1 269 ? -26.209 -4.720 38.425 1.00 91.62 269 SER A O 1
ATOM 2090 N N . GLY A 1 270 ? -27.444 -4.142 36.648 1.00 90.38 270 GLY A N 1
ATOM 2091 C CA . GLY A 1 270 ? -27.748 -2.788 37.113 1.00 90.38 270 GLY A CA 1
ATOM 2092 C C . GLY A 1 270 ? -26.588 -1.795 36.980 1.00 90.38 270 GLY A C 1
ATOM 2093 O O . GLY A 1 270 ? -26.792 -0.613 37.237 1.00 90.38 270 GLY A O 1
ATOM 2094 N N . ILE A 1 271 ? -25.408 -2.222 36.511 1.00 92.31 271 ILE A N 1
ATOM 2095 C CA . ILE A 1 271 ? -24.215 -1.362 36.375 1.00 92.31 271 ILE A CA 1
ATOM 2096 C C . ILE A 1 271 ? -24.435 -0.171 35.428 1.00 92.31 271 ILE A C 1
ATOM 2098 O O . ILE A 1 271 ? -23.806 0.873 35.561 1.00 92.31 271 ILE A O 1
ATOM 2102 N N . MET A 1 272 ? -25.365 -0.316 34.481 1.00 92.44 272 MET A N 1
ATOM 2103 C CA . MET A 1 272 ? -25.729 0.729 33.524 1.00 92.44 272 MET A CA 1
ATOM 2104 C C . MET A 1 272 ? -26.695 1.774 34.109 1.00 92.44 272 MET A C 1
ATOM 2106 O O . MET A 1 272 ? -26.955 2.794 33.464 1.00 92.44 272 MET A O 1
ATOM 2110 N N . ALA A 1 273 ? -27.265 1.546 35.297 1.00 90.00 273 ALA A N 1
ATOM 2111 C CA . ALA A 1 273 ? -28.277 2.424 35.877 1.00 90.00 273 ALA A CA 1
ATOM 2112 C C . ALA A 1 273 ? -27.714 3.828 36.159 1.00 90.00 273 ALA A C 1
ATOM 2114 O O . ALA A 1 273 ? -26.629 3.983 36.709 1.00 90.00 273 ALA A O 1
ATOM 2115 N N . GLY A 1 274 ? -28.457 4.866 35.765 1.00 88.25 274 GLY A N 1
ATOM 2116 C CA . GLY A 1 274 ? -28.063 6.266 35.971 1.00 88.25 274 GLY A CA 1
ATOM 2117 C C . GLY A 1 274 ? -26.998 6.800 35.005 1.00 88.25 274 GLY A C 1
ATOM 2118 O O . GLY A 1 274 ? -26.750 8.000 35.005 1.00 88.25 274 GLY A O 1
ATOM 2119 N N . THR A 1 275 ? -26.414 5.955 34.148 1.00 90.88 275 THR A N 1
ATOM 2120 C CA . THR A 1 275 ? -25.376 6.376 33.186 1.00 90.88 275 THR A CA 1
ATOM 2121 C C . THR A 1 275 ? -25.937 7.112 31.967 1.00 90.88 275 THR A C 1
ATOM 2123 O O . THR A 1 275 ? -25.267 7.962 31.390 1.00 90.88 275 THR A O 1
ATOM 2126 N N . GLY A 1 276 ? -27.160 6.772 31.545 1.00 90.38 276 GLY A N 1
ATOM 2127 C CA . GLY A 1 276 ? -27.719 7.219 30.265 1.00 90.38 276 GLY A CA 1
ATOM 2128 C C . GLY A 1 276 ? -27.096 6.543 29.033 1.00 90.38 276 GLY A C 1
ATOM 2129 O O . GLY A 1 276 ? -27.420 6.924 27.909 1.00 90.38 276 GLY A O 1
ATOM 2130 N N . TYR A 1 277 ? -26.219 5.550 29.216 1.00 95.56 277 TYR A N 1
ATOM 2131 C CA . TYR A 1 277 ? -25.573 4.810 28.130 1.00 95.56 277 TYR A CA 1
ATOM 2132 C C . TYR A 1 277 ? -26.439 3.640 27.663 1.00 95.56 277 TYR A C 1
ATOM 2134 O O . TYR A 1 277 ? -27.283 3.130 28.403 1.00 95.56 277 TYR A O 1
ATOM 2142 N N . THR A 1 278 ? -26.211 3.181 26.435 1.00 94.31 278 THR A N 1
ATOM 2143 C CA . THR A 1 278 ? -26.972 2.068 25.849 1.00 94.31 278 THR A CA 1
ATOM 2144 C C . THR A 1 278 ? -26.076 0.877 25.541 1.00 94.31 278 THR A C 1
ATOM 2146 O O . THR A 1 278 ? -24.909 1.034 25.194 1.00 94.31 278 THR A O 1
ATOM 2149 N N . LEU A 1 279 ? -26.621 -0.330 25.695 1.00 94.38 279 LEU A N 1
ATOM 2150 C CA . LEU A 1 279 ? -25.936 -1.578 25.368 1.00 94.38 279 LEU A CA 1
ATOM 2151 C C . LEU A 1 279 ? -26.443 -2.115 24.036 1.00 94.38 279 LEU A C 1
ATOM 2153 O O . LEU A 1 279 ? -27.652 -2.189 23.812 1.00 94.38 279 LEU A O 1
ATOM 2157 N N . ARG A 1 280 ? -25.530 -2.573 23.181 1.00 93.62 280 ARG A N 1
ATOM 2158 C CA . ARG A 1 280 ? -25.891 -3.300 21.960 1.00 93.62 280 ARG A CA 1
ATOM 2159 C C . ARG A 1 280 ? -24.897 -4.402 21.624 1.00 93.62 280 ARG A C 1
ATOM 2161 O O . ARG A 1 280 ? -23.721 -4.349 21.983 1.00 93.62 280 ARG A O 1
ATOM 2168 N N . ALA A 1 281 ? -25.363 -5.372 20.845 1.00 90.31 281 ALA A N 1
ATOM 2169 C CA . ALA A 1 281 ? -24.489 -6.306 20.153 1.00 90.31 281 ALA A CA 1
ATOM 2170 C C . ALA A 1 281 ? -23.994 -5.675 18.840 1.00 90.31 281 ALA A C 1
ATOM 2172 O O . ALA A 1 281 ? -24.772 -5.143 18.046 1.00 90.31 281 ALA A O 1
ATOM 2173 N N . ALA A 1 282 ? -22.689 -5.750 18.600 1.00 80.56 282 ALA A N 1
ATOM 2174 C CA . ALA A 1 282 ? -22.019 -5.291 17.389 1.00 80.56 282 ALA A CA 1
ATOM 2175 C C . ALA A 1 282 ? -21.296 -6.481 16.740 1.00 80.56 282 ALA A C 1
ATOM 2177 O O . ALA A 1 282 ? -20.094 -6.689 16.921 1.00 80.56 282 ALA A O 1
ATOM 2178 N N . GLY A 1 283 ? -22.048 -7.320 16.022 1.00 87.88 283 GLY A N 1
ATOM 2179 C CA . GLY A 1 283 ? -21.544 -8.610 15.549 1.00 87.88 283 GLY A CA 1
ATOM 2180 C C . GLY A 1 283 ? -21.210 -9.524 16.731 1.00 87.88 283 GLY A C 1
ATOM 2181 O O . GLY A 1 283 ? -22.084 -9.833 17.531 1.00 87.88 283 GLY A O 1
ATOM 2182 N N . LYS A 1 284 ? -19.941 -9.935 16.857 1.00 88.56 284 LYS A N 1
ATOM 2183 C CA . LYS A 1 284 ? -19.453 -10.731 18.001 1.00 88.56 284 LYS A CA 1
ATOM 2184 C C . LYS A 1 284 ? -19.042 -9.884 19.211 1.00 88.56 284 LYS A C 1
ATOM 2186 O O . LYS A 1 284 ? -18.650 -10.442 20.228 1.00 88.56 284 LYS A O 1
ATOM 2191 N N . SER A 1 285 ? -19.084 -8.559 19.110 1.00 88.88 285 SER A N 1
ATOM 2192 C CA . SER A 1 285 ? -18.655 -7.656 20.180 1.00 88.88 285 SER A CA 1
ATOM 2193 C C . SER A 1 285 ? -19.840 -7.138 20.991 1.00 88.88 285 SER A C 1
ATOM 2195 O O . SER A 1 285 ? -20.923 -6.933 20.444 1.00 88.88 285 SER A O 1
ATOM 2197 N N . LEU A 1 286 ? -19.612 -6.860 22.271 1.00 93.75 286 LEU A N 1
ATOM 2198 C CA . LEU A 1 286 ? -20.510 -6.048 23.092 1.00 93.75 286 LEU A CA 1
ATOM 2199 C C . LEU A 1 286 ? -20.076 -4.586 22.977 1.00 93.75 286 LEU A C 1
ATOM 2201 O O . LEU A 1 286 ? -18.882 -4.299 23.081 1.00 93.75 286 LEU A O 1
ATOM 2205 N N . ALA A 1 287 ? -21.018 -3.679 22.730 1.00 95.94 287 ALA A N 1
ATOM 2206 C CA . ALA A 1 287 ? -20.751 -2.249 22.662 1.00 95.94 287 ALA A CA 1
ATOM 2207 C C . ALA A 1 287 ? -21.568 -1.485 23.708 1.00 95.94 287 ALA A C 1
ATOM 2209 O O . ALA A 1 287 ? -22.760 -1.749 23.886 1.00 95.94 287 ALA A O 1
ATOM 2210 N N . ILE A 1 288 ? -20.905 -0.537 24.367 1.00 96.94 288 ILE A N 1
ATOM 2211 C CA . ILE A 1 288 ? -21.528 0.482 25.212 1.00 96.94 288 ILE A CA 1
ATOM 2212 C C . ILE A 1 288 ? -21.493 1.786 24.427 1.00 96.94 288 ILE A C 1
ATOM 2214 O O . ILE A 1 288 ? -20.404 2.302 24.168 1.00 96.94 288 ILE A O 1
ATOM 2218 N N . ASP A 1 289 ? -22.658 2.285 24.027 1.00 95.75 289 ASP A N 1
ATOM 2219 C CA . ASP A 1 289 ? -22.790 3.488 23.212 1.00 95.75 289 ASP A CA 1
ATOM 2220 C C . ASP A 1 289 ? -23.218 4.691 24.064 1.00 95.75 289 ASP A C 1
ATOM 2222 O O . ASP A 1 289 ? -24.163 4.622 24.860 1.00 95.75 289 ASP A O 1
ATOM 2226 N N . VAL A 1 290 ? -22.559 5.820 23.817 1.00 96.81 290 VAL A N 1
ATOM 2227 C CA . VAL A 1 290 ? -22.891 7.151 24.328 1.00 96.81 290 VAL A CA 1
ATOM 2228 C C . VAL A 1 290 ? -23.297 8.007 23.139 1.00 96.81 290 VAL A C 1
ATOM 2230 O O . VAL A 1 290 ? -22.530 8.133 22.185 1.00 96.81 290 VAL A O 1
ATOM 2233 N N . ALA A 1 291 ? -24.502 8.576 23.171 1.00 94.81 291 ALA A N 1
ATOM 2234 C CA . ALA A 1 291 ? -24.979 9.443 22.100 1.00 94.81 291 ALA A CA 1
ATOM 2235 C C . ALA A 1 291 ? -24.136 10.726 22.016 1.00 94.81 291 ALA A C 1
ATOM 2237 O O . ALA A 1 291 ? -23.849 11.356 23.031 1.00 94.81 291 ALA A O 1
ATOM 2238 N N . THR A 1 292 ? -23.768 11.112 20.799 1.00 96.19 292 THR A N 1
ATOM 2239 C CA . THR A 1 292 ? -23.032 12.342 20.482 1.00 96.19 292 THR A CA 1
ATOM 2240 C C . THR A 1 292 ? -23.636 13.006 19.243 1.00 96.19 292 THR A C 1
ATOM 2242 O O . THR A 1 292 ? -24.357 12.349 18.483 1.00 96.19 292 THR A O 1
ATOM 2245 N N . PRO A 1 293 ? -23.384 14.300 18.991 1.00 94.75 293 PRO A N 1
ATOM 2246 C CA . PRO A 1 293 ? -23.819 14.931 17.751 1.00 94.75 293 PRO A CA 1
ATOM 2247 C C . PRO A 1 293 ? -23.195 14.257 16.524 1.00 94.75 293 PRO A C 1
ATOM 2249 O O . PRO A 1 293 ? -22.045 13.816 16.548 1.00 94.75 293 PRO A O 1
ATOM 2252 N N . GLY A 1 294 ? -23.937 14.198 15.419 1.00 93.50 294 GLY A N 1
ATOM 2253 C CA . GLY A 1 294 ? -23.366 13.761 14.150 1.00 93.50 294 GLY A CA 1
ATOM 2254 C C . GLY A 1 294 ? -22.394 14.799 13.591 1.00 93.50 294 GLY A C 1
ATOM 2255 O O . GLY A 1 294 ? -22.742 15.966 13.391 1.00 93.50 294 GLY A O 1
ATOM 2256 N N . ILE A 1 295 ? -21.164 14.347 13.357 1.00 93.25 295 ILE A N 1
ATOM 2257 C CA . ILE A 1 295 ? -20.078 15.155 12.804 1.00 93.25 295 ILE A CA 1
ATOM 2258 C C . ILE A 1 295 ? -19.984 14.917 11.298 1.00 93.25 295 ILE A C 1
ATOM 2260 O O . ILE A 1 295 ? -19.967 13.761 10.860 1.00 93.25 295 ILE A O 1
ATOM 2264 N N . ASP A 1 296 ? -19.874 15.988 10.513 1.00 89.38 296 ASP A N 1
ATOM 2265 C CA . ASP A 1 296 ? -19.578 15.901 9.083 1.00 89.38 296 ASP A CA 1
ATOM 2266 C C . ASP A 1 296 ? -18.096 16.202 8.808 1.00 89.38 296 ASP A C 1
ATOM 2268 O O . ASP A 1 296 ? -17.709 17.363 8.677 1.00 89.38 296 ASP A O 1
ATOM 2272 N N . PRO A 1 297 ? -17.240 15.175 8.657 1.00 85.81 297 PRO A N 1
ATOM 2273 C CA . PRO A 1 297 ? -15.814 15.395 8.451 1.00 85.81 297 PRO A CA 1
ATOM 2274 C C . PRO A 1 297 ? -15.484 15.983 7.067 1.00 85.81 297 PRO A C 1
ATOM 2276 O O . PRO A 1 297 ? -14.314 16.200 6.773 1.00 85.81 297 PRO A O 1
ATOM 2279 N N . THR A 1 298 ? -16.472 16.181 6.181 1.00 83.25 298 THR A N 1
ATOM 2280 C CA . THR A 1 298 ? -16.270 16.862 4.889 1.00 83.25 298 THR A CA 1
ATOM 2281 C C . THR A 1 298 ? -16.260 18.388 5.004 1.00 83.25 298 THR A C 1
ATOM 2283 O O . THR A 1 298 ? -15.783 19.050 4.083 1.00 83.25 298 THR A O 1
ATOM 2286 N N . LEU A 1 299 ? -16.765 18.942 6.111 1.00 81.62 299 LEU A N 1
ATOM 2287 C CA . LEU A 1 299 ? -16.778 20.379 6.380 1.00 81.62 299 LEU A CA 1
ATOM 2288 C C . LEU A 1 299 ? -15.452 20.833 7.019 1.00 81.62 299 LEU A C 1
ATOM 2290 O O . LEU A 1 299 ? -14.738 20.012 7.601 1.00 81.62 299 LEU A O 1
ATOM 2294 N N . PRO A 1 300 ? -15.108 22.134 6.949 1.00 82.62 300 PRO A N 1
ATOM 2295 C CA . PRO A 1 300 ? -13.972 22.683 7.684 1.00 82.62 300 PRO A CA 1
ATOM 2296 C C . PRO A 1 300 ? -14.054 22.351 9.179 1.00 82.62 300 PRO A C 1
ATOM 2298 O O . PRO A 1 300 ? -15.108 22.522 9.791 1.00 82.62 300 PRO A O 1
ATOM 2301 N N . PHE A 1 301 ? -12.935 21.925 9.775 1.00 86.75 301 PHE A N 1
ATOM 2302 C CA . PHE A 1 301 ? -12.883 21.481 11.174 1.00 86.75 301 PHE A CA 1
ATOM 2303 C C . PHE A 1 301 ? -13.495 22.495 12.145 1.00 86.75 301 PHE A C 1
ATOM 2305 O O . PHE A 1 301 ? -14.288 22.115 12.998 1.00 86.75 301 PHE A O 1
ATOM 2312 N N . GLU A 1 302 ? -13.213 23.786 11.963 1.00 84.88 302 GLU A N 1
ATOM 2313 C CA . GLU A 1 302 ? -13.740 24.854 12.820 1.00 84.88 302 GLU A CA 1
ATOM 2314 C C . GLU A 1 302 ? -15.274 24.923 12.858 1.00 84.88 302 GLU A C 1
ATOM 2316 O O . GLU A 1 302 ? -15.844 25.265 13.892 1.00 84.88 302 GLU A O 1
ATOM 2321 N N . MET A 1 303 ? -15.968 24.537 11.781 1.00 86.00 303 MET A N 1
ATOM 2322 C CA . MET A 1 303 ? -17.438 24.501 11.763 1.00 86.00 303 MET A CA 1
ATOM 2323 C C . MET A 1 303 ? -18.009 23.357 12.608 1.00 86.00 303 MET A C 1
ATOM 2325 O O . MET A 1 303 ? -19.114 23.461 13.136 1.00 86.00 303 MET A O 1
ATOM 2329 N N . GLU A 1 304 ? -17.257 22.270 12.753 1.00 93.44 304 GLU A N 1
ATOM 2330 C CA . GLU A 1 304 ? -17.665 21.072 13.491 1.00 93.44 304 GLU A CA 1
ATOM 2331 C C . GLU A 1 304 ? -16.954 20.947 14.849 1.00 93.44 304 GLU A C 1
ATOM 2333 O O . GLU A 1 304 ? -17.275 20.053 15.633 1.00 93.44 304 GLU A O 1
ATOM 2338 N N . ARG A 1 305 ? -16.015 21.850 15.165 1.00 90.06 305 ARG A N 1
ATOM 2339 C CA . ARG A 1 305 ? -15.143 21.797 16.349 1.00 90.06 305 ARG A CA 1
ATOM 2340 C C . ARG A 1 305 ? -15.926 21.658 17.652 1.00 90.06 305 ARG A C 1
ATOM 2342 O O . ARG A 1 305 ? -15.522 20.892 18.520 1.00 90.06 305 ARG A O 1
ATOM 2349 N N . ALA A 1 306 ? -17.060 22.347 17.782 1.00 91.00 306 ALA A N 1
ATOM 2350 C CA . ALA A 1 306 ? -17.918 22.249 18.966 1.00 91.00 306 ALA A CA 1
ATOM 2351 C C . ALA A 1 306 ? -18.505 20.836 19.155 1.00 91.00 306 ALA A C 1
ATOM 2353 O O . ALA A 1 306 ? -18.488 20.302 20.260 1.00 91.00 306 ALA A O 1
ATOM 2354 N N . LYS A 1 307 ? -18.954 20.196 18.069 1.00 95.88 307 LYS A N 1
ATOM 2355 C CA . LYS A 1 307 ? -19.470 18.818 18.099 1.00 95.88 307 LYS A CA 1
ATOM 2356 C C . LYS A 1 307 ? -18.356 17.807 18.366 1.00 95.88 307 LYS A C 1
ATOM 2358 O O . LYS A 1 307 ? -18.560 16.830 19.082 1.00 95.88 307 LYS A O 1
ATOM 2363 N N . VAL A 1 308 ? -17.169 18.046 17.798 1.00 96.19 308 VAL A N 1
ATOM 2364 C CA . VAL A 1 308 ? -15.967 17.248 18.078 1.00 96.19 308 VAL A CA 1
ATOM 2365 C C . VAL A 1 308 ? -15.627 17.310 19.565 1.00 96.19 308 VAL A C 1
ATOM 2367 O O . VAL A 1 308 ? -15.423 16.259 20.165 1.00 96.19 308 VAL A O 1
ATOM 2370 N N . LEU A 1 309 ? -15.614 18.509 20.155 1.00 94.00 309 LEU A N 1
ATOM 2371 C CA . LEU A 1 309 ? -15.357 18.717 21.579 1.00 94.00 309 LEU A CA 1
ATOM 2372 C C . LEU A 1 309 ? -16.356 17.944 22.447 1.00 94.00 309 LEU A C 1
ATOM 2374 O O . LEU A 1 309 ? -15.935 17.168 23.298 1.00 94.00 309 LEU A O 1
ATOM 2378 N N . GLU A 1 310 ? -17.656 18.062 22.170 1.00 94.88 310 GLU A N 1
ATOM 2379 C CA . GLU A 1 310 ? -18.699 17.327 22.900 1.00 94.88 310 GLU A CA 1
ATOM 2380 C C . GLU A 1 310 ? -18.494 15.804 22.827 1.00 94.88 310 GLU A C 1
ATOM 2382 O O . GLU A 1 310 ? -18.632 15.093 23.826 1.00 94.88 310 GLU A O 1
ATOM 2387 N N . GLY A 1 311 ? -18.104 15.290 21.657 1.00 97.00 311 GLY A N 1
ATOM 2388 C CA . GLY A 1 311 ? -17.796 13.874 21.492 1.00 97.00 311 GLY A CA 1
ATOM 2389 C C . GLY A 1 311 ? -16.509 13.431 22.199 1.00 97.00 311 GLY A C 1
ATOM 2390 O O . GLY A 1 311 ? -16.469 12.334 22.755 1.00 97.00 311 GLY A O 1
ATOM 2391 N N . LEU A 1 312 ? -15.471 14.272 22.240 1.00 96.12 312 LEU A N 1
ATOM 2392 C CA . LEU A 1 312 ? -14.242 14.002 22.998 1.00 96.12 312 LEU A CA 1
ATOM 2393 C C . LEU A 1 312 ? -14.499 14.021 24.510 1.00 96.12 312 LEU A C 1
ATOM 2395 O O . LEU A 1 312 ? -14.049 13.123 25.215 1.00 96.12 312 LEU A O 1
ATOM 2399 N N . GLU A 1 313 ? -15.295 14.962 25.013 1.00 93.38 313 GLU A N 1
ATOM 2400 C CA . GLU A 1 313 ? -15.727 14.972 26.414 1.00 93.38 313 GLU A CA 1
ATOM 2401 C C . GLU A 1 313 ? -16.575 13.737 26.759 1.00 93.38 313 GLU A C 1
ATOM 2403 O O . GLU A 1 313 ? -16.424 13.158 27.837 1.00 93.38 313 GLU A O 1
ATOM 2408 N N . ALA A 1 314 ? -17.435 13.285 25.839 1.00 96.38 314 ALA A N 1
ATOM 2409 C CA . ALA A 1 314 ? -18.188 12.042 25.998 1.00 96.38 314 ALA A CA 1
ATOM 2410 C C . ALA A 1 314 ? -17.271 10.809 26.063 1.00 96.38 314 ALA A C 1
ATOM 2412 O O . ALA A 1 314 ? -17.517 9.919 26.878 1.00 96.38 314 ALA A O 1
ATOM 2413 N N . ILE A 1 315 ? -16.190 10.768 25.272 1.00 97.56 315 ILE A N 1
ATOM 2414 C CA . ILE A 1 315 ? -15.147 9.736 25.398 1.00 97.56 315 ILE A CA 1
ATOM 2415 C C . ILE A 1 315 ? -14.508 9.784 26.784 1.00 97.56 315 ILE A C 1
ATOM 2417 O O . ILE A 1 315 ? -14.375 8.736 27.412 1.00 97.56 315 ILE A O 1
ATOM 2421 N N . GLY A 1 316 ? -14.145 10.974 27.269 1.00 94.56 316 GLY A N 1
ATOM 2422 C CA . GLY A 1 316 ? -13.567 11.154 28.601 1.00 94.56 316 GLY A CA 1
ATOM 2423 C C . GLY A 1 316 ? -14.463 10.571 29.694 1.00 94.56 316 GLY A C 1
ATOM 2424 O O . GLY A 1 316 ? -14.024 9.698 30.442 1.00 94.56 316 GLY A O 1
ATOM 2425 N N . ARG A 1 317 ? -15.747 10.956 29.708 1.00 95.62 317 ARG A N 1
ATOM 2426 C CA . ARG A 1 317 ? -16.745 10.429 30.658 1.00 95.62 317 ARG A CA 1
ATOM 2427 C C . ARG A 1 317 ? -16.940 8.917 30.541 1.00 95.62 317 ARG A C 1
ATOM 2429 O O . ARG A 1 317 ? -17.090 8.236 31.554 1.00 95.62 317 ARG A O 1
ATOM 2436 N N . LEU A 1 318 ? -16.939 8.374 29.321 1.00 97.00 318 LEU A N 1
ATOM 2437 C CA . LEU A 1 318 ? -17.062 6.933 29.101 1.00 97.00 318 LEU A CA 1
ATOM 2438 C C . LEU A 1 318 ? -15.850 6.179 29.657 1.00 97.00 318 LEU A C 1
ATOM 2440 O O . LEU A 1 318 ? -16.017 5.163 30.322 1.00 97.00 318 LEU A O 1
ATOM 2444 N N . VAL A 1 319 ? -14.637 6.667 29.403 1.00 95.56 319 VAL A N 1
ATOM 2445 C CA . VAL A 1 319 ? -13.386 6.041 29.857 1.00 95.56 319 VAL A CA 1
ATOM 2446 C C . VAL A 1 319 ? -13.239 6.135 31.372 1.00 95.56 319 VAL A C 1
ATOM 2448 O O . VAL A 1 319 ? -12.849 5.153 32.005 1.00 95.56 319 VAL A O 1
ATOM 2451 N N . GLU A 1 320 ? -13.595 7.273 31.963 1.00 95.00 320 GLU A N 1
ATOM 2452 C CA . GLU A 1 320 ? -13.639 7.455 33.414 1.00 95.00 320 GLU A CA 1
ATOM 2453 C C . GLU A 1 320 ? -14.618 6.469 34.057 1.00 95.00 320 GLU A C 1
ATOM 2455 O O . GLU A 1 320 ? -14.243 5.731 34.968 1.00 95.00 320 GLU A O 1
ATOM 2460 N N . TRP A 1 321 ? -15.839 6.368 33.521 1.00 96.31 321 TRP A N 1
ATOM 2461 C CA . TRP A 1 321 ? -16.830 5.410 34.005 1.00 96.31 321 TRP A CA 1
ATOM 2462 C C . TRP A 1 321 ? -16.366 3.957 33.844 1.00 96.31 321 TRP A C 1
ATOM 2464 O O . TRP A 1 321 ? -16.493 3.174 34.784 1.00 96.31 321 TRP A O 1
ATOM 2474 N N . LEU A 1 322 ? -15.789 3.591 32.694 1.00 96.25 322 LEU A N 1
ATOM 2475 C CA . LEU A 1 322 ? -15.244 2.250 32.450 1.00 96.25 322 LEU A CA 1
ATOM 2476 C C . LEU A 1 322 ? -14.142 1.895 33.449 1.00 96.25 322 LEU A C 1
ATOM 2478 O O . LEU A 1 322 ? -14.094 0.769 33.938 1.00 96.25 322 LEU A O 1
ATOM 2482 N N . THR A 1 323 ? -13.269 2.855 33.752 1.00 94.38 323 THR A N 1
ATOM 2483 C CA . THR A 1 323 ? -12.171 2.677 34.708 1.00 94.38 323 THR A CA 1
ATOM 2484 C C . THR A 1 323 ? -12.711 2.551 36.131 1.00 94.38 323 THR A C 1
ATOM 2486 O O . THR A 1 323 ? -12.333 1.627 36.846 1.00 94.38 323 THR A O 1
ATOM 2489 N N . GLY A 1 324 ? -13.652 3.413 36.530 1.00 93.62 324 GLY A N 1
ATOM 2490 C CA . GLY A 1 324 ? -14.307 3.347 37.841 1.00 93.62 324 GLY A CA 1
ATOM 2491 C C . GLY A 1 324 ? -15.168 2.094 38.038 1.00 93.62 324 GLY A C 1
ATOM 2492 O O . GLY A 1 324 ? -15.326 1.625 39.162 1.00 93.62 324 GLY A O 1
ATOM 2493 N N . SER A 1 325 ? -15.672 1.516 36.947 1.00 94.62 325 SER A N 1
ATOM 2494 C CA . SER A 1 325 ? -16.514 0.311 36.943 1.00 94.62 325 SER A CA 1
ATOM 2495 C C . SER A 1 325 ? -15.731 -0.974 36.641 1.00 94.62 325 SER A C 1
ATOM 2497 O O . SER A 1 325 ? -16.331 -2.041 36.502 1.00 94.62 325 SER A O 1
ATOM 2499 N N . ALA A 1 326 ? -14.398 -0.904 36.525 1.00 93.06 326 ALA A N 1
ATOM 2500 C CA . ALA A 1 326 ? -13.565 -2.003 36.033 1.00 93.06 326 ALA A CA 1
ATOM 2501 C C . ALA A 1 326 ? -13.699 -3.293 36.863 1.00 93.06 326 ALA A C 1
ATOM 2503 O O . ALA A 1 326 ? -13.753 -4.381 36.294 1.00 93.06 326 ALA A O 1
ATOM 2504 N N . GLU A 1 327 ? -13.812 -3.175 38.188 1.00 92.25 327 GLU A N 1
ATOM 2505 C CA . GLU A 1 327 ? -14.008 -4.311 39.102 1.00 92.25 327 GLU A CA 1
ATOM 2506 C C . GLU A 1 327 ? -15.349 -5.020 38.876 1.00 92.25 327 GLU A C 1
ATOM 2508 O O . GLU A 1 327 ? -15.417 -6.241 38.766 1.00 92.25 327 GLU A O 1
ATOM 2513 N N . GLN A 1 328 ? -16.431 -4.254 38.751 1.00 92.31 328 GLN A N 1
ATOM 2514 C CA . GLN A 1 328 ? -17.774 -4.797 38.534 1.00 92.31 328 GLN A CA 1
ATOM 2515 C C . GLN A 1 328 ? -17.895 -5.423 37.138 1.00 92.31 328 GLN A C 1
ATOM 2517 O O . GLN A 1 328 ? -18.501 -6.480 36.976 1.00 92.31 328 GLN A O 1
ATOM 2522 N N . LEU A 1 329 ? -17.272 -4.804 36.129 1.00 92.44 329 LEU A N 1
ATOM 2523 C CA . LEU A 1 329 ? -17.164 -5.377 34.788 1.00 92.44 329 LEU A CA 1
ATOM 2524 C C . LEU A 1 329 ? -16.378 -6.693 34.809 1.00 92.44 329 LEU A C 1
ATOM 2526 O O . LEU A 1 329 ? -16.800 -7.651 34.164 1.00 92.44 329 LEU A O 1
ATOM 2530 N N . ALA A 1 330 ? -15.291 -6.776 35.583 1.00 90.56 330 ALA A N 1
ATOM 2531 C CA . ALA A 1 330 ? -14.534 -8.012 35.763 1.00 90.56 330 ALA A CA 1
ATOM 2532 C C . ALA A 1 330 ? -15.371 -9.121 36.404 1.00 90.56 330 ALA A C 1
ATOM 2534 O O . ALA A 1 330 ? -15.407 -10.225 35.868 1.00 90.56 330 ALA A O 1
ATOM 2535 N N . GLN A 1 331 ? -16.136 -8.822 37.456 1.00 90.50 331 GLN A N 1
ATOM 2536 C CA . GLN A 1 331 ? -17.032 -9.803 38.081 1.00 90.50 331 GLN A CA 1
ATOM 2537 C C . GLN A 1 331 ? -18.046 -10.392 37.095 1.00 90.50 331 GLN A C 1
ATOM 2539 O O . GLN A 1 331 ? -18.320 -11.590 37.129 1.00 90.50 331 GLN A O 1
ATOM 2544 N N . ILE A 1 332 ? -18.578 -9.570 36.189 1.00 89.38 332 ILE A N 1
ATOM 2545 C CA . ILE A 1 332 ? -19.543 -10.015 35.176 1.00 89.38 332 ILE A CA 1
ATOM 2546 C C . ILE A 1 332 ? -18.843 -10.802 34.063 1.00 89.38 332 ILE A C 1
ATOM 2548 O O . ILE A 1 332 ? -19.361 -11.823 33.618 1.00 89.38 332 ILE A O 1
ATOM 2552 N N . PHE A 1 333 ? -17.679 -10.338 33.599 1.00 87.31 333 PHE A N 1
ATOM 2553 C CA . PHE A 1 333 ? -16.996 -10.910 32.434 1.00 87.31 333 PHE A CA 1
ATOM 2554 C C . PHE A 1 333 ? -16.207 -12.177 32.753 1.00 87.31 333 PHE A C 1
ATOM 2556 O O . PHE A 1 333 ? -16.069 -13.045 31.895 1.00 87.31 333 PHE A O 1
ATOM 2563 N N . LEU A 1 334 ? -15.701 -12.285 33.978 1.00 83.31 334 LEU A N 1
ATOM 2564 C CA . LEU A 1 334 ? -14.947 -13.434 34.473 1.00 83.31 334 LEU A CA 1
ATOM 2565 C C . LEU A 1 334 ? -15.825 -14.381 35.307 1.00 83.31 334 LEU A C 1
ATOM 2567 O O . LEU A 1 334 ? -15.417 -15.503 35.593 1.00 83.31 334 LEU A O 1
ATOM 2571 N N . GLY A 1 335 ? -17.041 -13.956 35.673 1.00 75.31 335 GLY A N 1
ATOM 2572 C CA . GLY A 1 335 ? -17.984 -14.756 36.456 1.00 75.31 335 GLY A CA 1
ATOM 2573 C C . GLY A 1 335 ? -17.677 -14.816 37.958 1.00 75.31 335 GLY A C 1
ATOM 2574 O O . GLY A 1 335 ? -18.181 -15.704 38.641 1.00 75.31 335 GLY A O 1
ATOM 2575 N N . GLU A 1 336 ? -16.888 -13.882 38.497 1.00 54.50 336 GLU A N 1
ATOM 2576 C CA . GLU A 1 336 ? -16.402 -13.884 39.893 1.00 54.50 336 GLU A CA 1
ATOM 2577 C C . GLU A 1 336 ? -17.456 -13.479 40.951 1.00 54.50 336 GLU A C 1
ATOM 2579 O O . GLU A 1 336 ? -17.125 -13.203 42.100 1.00 54.50 336 GLU A O 1
ATOM 2584 N N . GLY A 1 337 ? -18.744 -13.456 40.606 1.00 46.31 337 GLY A N 1
ATOM 2585 C CA . GLY A 1 337 ? -19.805 -12.931 41.469 1.00 46.31 337 GLY A CA 1
ATOM 2586 C C . GLY A 1 337 ? -21.065 -13.789 41.513 1.00 46.31 337 GLY A C 1
ATOM 2587 O O . GLY A 1 337 ? -22.144 -13.293 41.210 1.00 46.31 337 GLY A O 1
ATOM 2588 N N . SER A 1 338 ? -20.959 -15.068 41.884 1.00 38.56 338 SER A N 1
ATOM 2589 C CA . SER A 1 338 ? -22.131 -15.850 42.321 1.00 38.56 338 SER A CA 1
ATOM 2590 C C . SER A 1 338 ? -21.800 -16.940 43.350 1.00 38.56 338 SER A C 1
ATOM 2592 O O . SER A 1 338 ? -22.311 -18.050 43.281 1.00 38.56 338 SER A O 1
ATOM 2594 N N . GLU A 1 339 ? -20.998 -16.621 44.368 1.00 38.59 339 GLU A N 1
ATOM 2595 C CA . GLU A 1 339 ? -21.005 -17.393 45.618 1.00 38.59 339 GLU A CA 1
ATOM 2596 C C . GLU A 1 339 ? -21.630 -16.570 46.741 1.00 38.59 339 GLU A C 1
ATOM 2598 O O . GLU A 1 339 ? -20.948 -15.963 47.557 1.00 38.59 339 GLU A O 1
ATOM 2603 N N . GLN A 1 340 ? -22.961 -16.563 46.786 1.00 37.81 340 GLN A N 1
ATOM 2604 C CA . GLN A 1 340 ? -23.708 -16.430 48.034 1.00 37.81 340 GLN A CA 1
ATOM 2605 C C . GLN A 1 340 ? -25.115 -17.000 47.831 1.00 37.81 340 GLN A C 1
ATOM 2607 O O . GLN A 1 340 ? -25.981 -16.390 47.213 1.00 37.81 340 GLN A O 1
ATOM 2612 N N . GLY A 1 341 ? -25.322 -18.204 48.371 1.00 33.06 341 GLY A N 1
ATOM 2613 C CA . GLY A 1 341 ? -26.643 -18.796 48.560 1.00 33.06 341 GLY A CA 1
ATOM 2614 C C . GLY A 1 341 ? -26.952 -20.018 47.697 1.00 33.06 341 GLY A C 1
ATOM 2615 O O . GLY A 1 341 ? -27.759 -19.932 46.778 1.00 33.06 341 GLY A O 1
ATOM 2616 N N . LYS A 1 342 ? -26.433 -21.190 48.085 1.00 31.88 342 LYS A N 1
ATOM 2617 C CA . LYS A 1 342 ? -27.284 -22.364 48.350 1.00 31.88 342 LYS A CA 1
ATOM 2618 C C . LYS A 1 342 ? -26.533 -23.440 49.128 1.00 31.88 342 LYS A C 1
ATOM 2620 O O . LYS A 1 342 ? -25.457 -23.896 48.771 1.00 31.88 342 LYS A O 1
ATOM 2625 N N . THR A 1 343 ? -27.150 -23.786 50.243 1.00 30.41 343 THR A N 1
ATOM 2626 C CA . THR A 1 343 ? -26.765 -24.767 51.246 1.00 30.41 343 THR A CA 1
ATOM 2627 C C . THR A 1 343 ? -26.849 -26.201 50.735 1.00 30.41 343 THR A C 1
ATOM 2629 O O . THR A 1 343 ? -27.851 -26.567 50.129 1.00 30.41 343 THR A O 1
ATOM 2632 N N . GLY A 1 344 ? -25.876 -27.016 51.152 1.00 28.33 344 GLY A N 1
ATOM 2633 C CA . GLY A 1 344 ? -26.073 -28.415 51.535 1.00 28.33 344 GLY A CA 1
ATOM 2634 C C . GLY A 1 344 ? -26.110 -29.463 50.421 1.00 28.33 344 GLY A C 1
ATOM 2635 O O . GLY A 1 344 ? -27.068 -29.543 49.664 1.00 28.33 344 GLY A O 1
ATOM 2636 N N . GLY A 1 345 ? -25.149 -30.391 50.474 1.00 27.88 345 GLY A N 1
ATOM 2637 C CA . GLY A 1 345 ? -25.456 -31.801 50.233 1.00 27.88 345 GLY A CA 1
ATOM 2638 C C . GLY A 1 345 ? -24.669 -32.516 49.136 1.00 27.88 345 GLY A C 1
ATOM 2639 O O . GLY A 1 345 ? -25.040 -32.479 47.974 1.00 27.88 345 GLY A O 1
ATOM 2640 N N . VAL A 1 346 ? -23.727 -33.330 49.619 1.00 29.86 346 VAL A N 1
ATOM 2641 C CA . VAL A 1 346 ? -23.269 -34.625 49.085 1.00 29.86 346 VAL A CA 1
ATOM 2642 C C . VAL A 1 346 ? -22.221 -34.604 47.966 1.00 29.86 346 VAL A C 1
ATOM 2644 O O . VAL A 1 346 ? -22.449 -34.237 46.821 1.00 29.86 346 VAL A O 1
ATOM 2647 N N . ALA A 1 347 ? -21.046 -35.097 48.360 1.00 36.34 347 ALA A N 1
ATOM 2648 C CA . ALA A 1 347 ? -19.898 -35.401 47.530 1.00 36.34 347 ALA A CA 1
ATOM 2649 C C . ALA A 1 347 ? -20.199 -36.452 46.448 1.00 36.34 347 ALA A C 1
ATOM 2651 O O . ALA A 1 347 ? -20.869 -37.454 46.697 1.00 36.34 347 ALA A O 1
ATOM 2652 N N . SER A 1 348 ? -19.599 -36.271 45.272 1.00 27.84 348 SER A N 1
ATOM 2653 C CA . SER A 1 348 ? -19.257 -37.345 44.333 1.00 27.84 348 SER A CA 1
ATOM 2654 C C . SER A 1 348 ? -17.986 -36.944 43.561 1.00 27.84 348 SER A C 1
ATOM 2656 O O . SER A 1 348 ? -17.903 -35.804 43.098 1.00 27.84 348 SER A O 1
ATOM 2658 N N . PRO A 1 349 ? -16.966 -37.817 43.467 1.00 35.22 349 PRO A N 1
ATOM 2659 C CA . PRO A 1 349 ? -15.627 -37.444 43.022 1.00 35.22 349 PRO A CA 1
ATOM 2660 C C . PRO A 1 349 ? -15.450 -37.672 41.515 1.00 35.22 349 PRO A C 1
ATOM 2662 O O . PRO A 1 349 ? -14.797 -38.624 41.119 1.00 35.22 349 PRO A O 1
ATOM 2665 N N . GLU A 1 350 ? -15.997 -36.806 40.661 1.00 32.88 350 GLU A N 1
ATOM 2666 C CA . GLU A 1 350 ? -15.738 -36.878 39.207 1.00 32.88 350 GLU A CA 1
ATOM 2667 C C . GLU A 1 350 ? -15.684 -35.494 38.541 1.00 32.88 350 GLU A C 1
ATOM 2669 O O . GLU A 1 350 ? -16.336 -35.247 37.533 1.00 32.88 350 GLU A O 1
ATOM 2674 N N . GLN A 1 351 ? -14.913 -34.546 39.080 1.00 35.91 351 GLN A N 1
ATOM 2675 C CA . GLN A 1 351 ? -14.619 -33.293 38.368 1.00 35.91 351 GLN A CA 1
ATOM 2676 C C . GLN A 1 351 ? -13.196 -32.822 38.660 1.00 35.91 351 GLN A C 1
ATOM 2678 O O . GLN A 1 351 ? -12.974 -31.931 39.470 1.00 35.91 351 GLN A O 1
ATOM 2683 N N . ASN A 1 352 ? -12.211 -33.416 37.987 1.00 36.31 352 ASN A N 1
ATOM 2684 C CA . ASN A 1 352 ? -10.858 -32.866 37.961 1.00 36.31 352 ASN A CA 1
ATOM 2685 C C . ASN A 1 352 ? -10.261 -32.965 36.553 1.00 36.31 352 ASN A C 1
ATOM 2687 O O . ASN A 1 352 ? -9.324 -33.721 36.331 1.00 36.31 352 ASN A O 1
ATOM 2691 N N . ASN A 1 353 ? -10.850 -32.255 35.581 1.00 42.47 353 ASN A N 1
ATOM 2692 C CA . ASN A 1 353 ? -10.140 -31.918 34.339 1.00 42.47 353 ASN A CA 1
ATOM 2693 C C . ASN A 1 353 ? -10.760 -30.746 33.552 1.00 42.47 353 ASN A C 1
ATOM 2695 O O . ASN A 1 353 ? -10.911 -30.806 32.332 1.00 42.47 353 ASN A O 1
ATOM 2699 N N . ARG A 1 354 ? -11.145 -29.656 34.226 1.00 45.34 354 ARG A N 1
ATOM 2700 C CA . ARG A 1 354 ? -11.326 -28.377 33.523 1.00 45.34 354 ARG A CA 1
ATOM 2701 C C . ARG A 1 354 ? -9.962 -27.700 33.491 1.00 45.34 354 ARG A C 1
ATOM 2703 O O . ARG A 1 354 ? -9.507 -27.200 34.513 1.00 45.34 354 ARG A O 1
ATOM 2710 N N . VAL A 1 355 ? -9.285 -27.778 32.347 1.00 53.31 355 VAL A N 1
ATOM 2711 C CA . VAL A 1 355 ? -8.015 -27.082 32.113 1.00 53.31 355 VAL A CA 1
ATOM 2712 C C . VAL A 1 355 ? -8.268 -25.590 32.307 1.00 53.31 355 VAL A C 1
ATOM 2714 O O . VAL A 1 355 ? -8.984 -24.987 31.513 1.00 53.31 355 VAL A O 1
ATOM 2717 N N . ASP A 1 356 ? -7.731 -25.022 33.385 1.00 60.34 356 ASP A N 1
ATOM 2718 C CA . ASP A 1 356 ? -7.759 -23.583 33.640 1.00 60.34 356 ASP A CA 1
ATOM 2719 C C . ASP A 1 356 ? -7.076 -22.859 32.459 1.00 60.34 356 ASP A C 1
ATOM 2721 O O . ASP A 1 356 ? -5.869 -23.044 32.248 1.00 60.34 356 ASP A O 1
ATOM 2725 N N . PRO A 1 357 ? -7.808 -22.048 31.668 1.00 58.06 357 PRO A N 1
ATOM 2726 C CA . PRO A 1 357 ? -7.251 -21.345 30.515 1.00 58.06 357 PRO A CA 1
ATOM 2727 C C . PRO A 1 357 ? -6.074 -20.429 30.875 1.00 58.06 357 PRO A C 1
ATOM 2729 O O . PRO A 1 357 ? -5.170 -20.252 30.058 1.00 58.06 357 PRO A O 1
ATOM 2732 N N . HIS A 1 358 ? -6.034 -19.886 32.098 1.00 63.72 358 HIS A N 1
ATOM 2733 C CA . HIS A 1 358 ? -4.937 -19.035 32.567 1.00 63.72 358 HIS A CA 1
ATOM 2734 C C . HIS A 1 358 ? -3.682 -19.840 32.901 1.00 63.72 358 HIS A C 1
ATOM 2736 O O . HIS A 1 358 ? -2.557 -19.381 32.679 1.00 63.72 358 HIS A O 1
ATOM 2742 N N . ARG A 1 359 ? -3.849 -21.063 33.411 1.00 76.06 359 ARG A N 1
ATOM 2743 C CA . ARG A 1 359 ? -2.743 -22.007 33.573 1.00 76.06 359 ARG A CA 1
ATOM 2744 C C . ARG A 1 359 ? -2.189 -22.421 32.212 1.00 76.06 359 ARG A C 1
ATOM 2746 O O . ARG A 1 359 ? -0.984 -22.309 32.009 1.00 76.06 359 ARG A O 1
ATOM 2753 N N . LEU A 1 360 ? -3.057 -22.788 31.271 1.00 79.50 360 LEU A N 1
ATOM 2754 C CA . LEU A 1 360 ? -2.640 -23.224 29.938 1.00 79.50 360 LEU A CA 1
ATOM 2755 C C . LEU A 1 360 ? -1.949 -22.105 29.143 1.00 79.50 360 LEU A C 1
ATOM 2757 O O . LEU A 1 360 ? -0.976 -22.355 28.439 1.00 79.50 360 LEU A O 1
ATOM 2761 N N . ALA A 1 361 ? -2.396 -20.854 29.295 1.00 75.38 361 ALA A N 1
ATOM 2762 C CA . ALA A 1 361 ? -1.747 -19.699 28.678 1.00 75.38 361 ALA A CA 1
ATOM 2763 C C . ALA A 1 361 ? -0.324 -19.455 29.208 1.00 75.38 361 ALA A C 1
ATOM 2765 O O . ALA A 1 361 ? 0.579 -19.181 28.417 1.00 75.38 361 ALA A O 1
ATOM 2766 N N . ARG A 1 362 ? -0.108 -19.595 30.525 1.00 81.75 362 ARG A N 1
ATOM 2767 C CA . ARG A 1 362 ? 1.230 -19.496 31.137 1.00 81.75 362 ARG A CA 1
ATOM 2768 C C . ARG A 1 362 ? 2.137 -20.651 30.723 1.00 81.75 362 ARG A C 1
ATOM 2770 O O . ARG A 1 362 ? 3.317 -20.442 30.461 1.00 81.75 362 ARG A O 1
ATOM 2777 N N . GLU A 1 363 ? 1.590 -21.860 30.646 1.00 85.69 363 GLU A N 1
ATOM 2778 C CA . GLU A 1 363 ? 2.326 -23.035 30.176 1.00 85.69 363 GLU A CA 1
ATOM 2779 C C . GLU A 1 363 ? 2.729 -22.875 28.696 1.00 85.69 363 GLU A C 1
ATOM 2781 O O . GLU A 1 363 ? 3.865 -23.177 28.336 1.00 85.69 363 GLU A O 1
ATOM 2786 N N . PHE A 1 364 ? 1.863 -22.292 27.859 1.00 90.19 364 PHE A N 1
ATOM 2787 C CA . PHE A 1 364 ? 2.181 -21.983 26.461 1.00 90.19 364 PHE A CA 1
ATOM 2788 C C . PHE A 1 364 ? 3.273 -20.913 26.323 1.00 90.19 364 PHE A C 1
ATOM 2790 O O . PHE A 1 364 ? 4.155 -21.015 25.472 1.00 90.19 364 PHE A O 1
ATOM 2797 N N . GLU A 1 365 ? 3.247 -19.880 27.167 1.00 89.50 365 GLU A N 1
ATOM 2798 C CA . GLU A 1 365 ? 4.310 -18.873 27.213 1.00 89.50 365 GLU A CA 1
ATOM 2799 C C . GLU A 1 365 ? 5.662 -19.481 27.599 1.00 89.50 365 GLU A C 1
ATOM 2801 O O . GLU A 1 365 ? 6.668 -19.216 26.936 1.00 89.50 365 GLU A O 1
ATOM 2806 N N . ALA A 1 366 ? 5.680 -20.355 28.608 1.00 88.06 366 ALA A N 1
ATOM 2807 C CA . ALA A 1 366 ? 6.880 -21.087 28.994 1.00 88.06 366 ALA A CA 1
ATOM 2808 C C . ALA A 1 366 ? 7.405 -21.978 27.853 1.00 88.06 366 ALA A C 1
ATOM 2810 O O . ALA A 1 366 ? 8.617 -22.038 27.634 1.00 88.06 366 ALA A O 1
ATOM 2811 N N . GLU A 1 367 ? 6.513 -22.612 27.089 1.00 93.25 367 GLU A N 1
ATOM 2812 C CA . GLU A 1 367 ? 6.875 -23.425 25.923 1.00 93.25 367 GLU A CA 1
ATOM 2813 C C . GLU A 1 367 ? 7.528 -22.590 24.809 1.00 93.25 367 GLU A C 1
ATOM 2815 O O . GLU A 1 367 ? 8.557 -22.992 24.256 1.00 93.25 367 GLU A O 1
ATOM 2820 N N . LEU A 1 368 ? 7.002 -21.397 24.504 1.00 91.56 368 LEU A N 1
ATOM 2821 C CA . LEU A 1 368 ? 7.619 -20.504 23.513 1.00 91.56 368 LEU A CA 1
ATOM 2822 C C . LEU A 1 368 ? 8.992 -19.990 23.966 1.00 91.56 368 LEU A C 1
ATOM 2824 O O . LEU A 1 368 ? 9.922 -19.923 23.160 1.00 91.56 368 LEU A O 1
ATOM 2828 N N . LEU A 1 369 ? 9.153 -19.679 25.255 1.00 88.81 369 LEU A N 1
ATOM 2829 C CA . LEU A 1 369 ? 10.453 -19.296 25.817 1.00 88.81 369 LEU A CA 1
ATOM 2830 C C . LEU A 1 369 ? 11.453 -20.463 25.799 1.00 88.81 369 LEU A C 1
ATOM 2832 O O . LEU A 1 369 ? 12.637 -20.256 25.532 1.00 88.81 369 LEU A O 1
ATOM 2836 N N . SER A 1 370 ? 10.994 -21.690 26.055 1.00 90.31 370 SER A N 1
ATOM 2837 C CA . SER A 1 370 ? 11.812 -22.902 25.930 1.00 90.31 370 SER A CA 1
ATOM 2838 C C . SER A 1 370 ? 12.268 -23.111 24.483 1.00 90.31 370 SER A C 1
ATOM 2840 O O . SER A 1 370 ? 13.458 -23.271 24.217 1.00 90.31 370 SER A O 1
ATOM 2842 N N . THR A 1 371 ? 11.339 -22.978 23.535 1.00 90.19 371 THR A N 1
ATOM 2843 C CA . THR A 1 371 ? 11.609 -23.049 22.092 1.00 90.19 371 THR A CA 1
ATOM 2844 C C . THR A 1 371 ? 12.646 -22.012 21.664 1.00 90.19 371 THR A C 1
ATOM 2846 O O . THR A 1 371 ? 13.589 -22.343 20.948 1.00 90.19 371 THR A O 1
ATOM 2849 N N . TYR A 1 372 ? 12.533 -20.769 22.145 1.00 89.44 372 TYR A N 1
ATOM 2850 C CA . TYR A 1 372 ? 13.533 -19.728 21.898 1.00 89.44 372 TYR A CA 1
ATOM 2851 C C . TYR A 1 372 ? 14.939 -20.161 22.349 1.00 89.44 372 TYR A C 1
ATOM 2853 O O . TYR A 1 372 ? 15.906 -20.007 21.600 1.00 89.44 372 TYR A O 1
ATOM 2861 N N . ARG A 1 373 ? 15.061 -20.732 23.555 1.00 88.75 373 ARG A N 1
ATOM 2862 C CA . ARG A 1 373 ? 16.348 -21.206 24.094 1.00 88.75 373 ARG A CA 1
ATOM 2863 C C . ARG A 1 373 ? 16.920 -22.366 23.279 1.00 88.75 373 ARG A C 1
ATOM 2865 O O . ARG A 1 373 ? 18.133 -22.450 23.113 1.00 88.75 373 ARG A O 1
ATOM 2872 N N . GLU A 1 374 ? 16.072 -23.246 22.754 1.00 88.25 374 GLU A N 1
ATOM 2873 C CA . GLU A 1 374 ? 16.506 -24.318 21.852 1.00 88.25 374 GLU A CA 1
ATOM 2874 C C . GLU A 1 374 ? 16.999 -23.774 20.506 1.00 88.25 374 GLU A C 1
ATOM 2876 O O . GLU A 1 374 ? 18.047 -24.205 20.027 1.00 88.25 374 GLU A O 1
ATOM 2881 N N . CYS A 1 375 ? 16.328 -22.771 19.931 1.00 88.94 375 CYS A N 1
ATOM 2882 C CA . CYS A 1 375 ? 16.827 -22.069 18.745 1.00 88.94 375 CYS A CA 1
ATOM 2883 C C . CYS A 1 375 ? 18.214 -21.456 18.996 1.00 88.94 375 CYS A C 1
ATOM 2885 O O . CYS A 1 375 ? 19.113 -21.587 18.162 1.00 88.94 375 CYS A O 1
ATOM 2887 N N . GLU A 1 376 ? 18.419 -20.842 20.165 1.00 86.88 376 GLU A N 1
ATOM 2888 C CA . GLU A 1 376 ? 19.698 -20.227 20.519 1.00 86.88 376 GLU A CA 1
ATOM 2889 C C . GLU A 1 376 ? 20.844 -21.251 20.554 1.00 86.88 376 GLU A C 1
ATOM 2891 O O . GLU A 1 376 ? 21.928 -20.973 20.035 1.00 86.88 376 GLU A O 1
ATOM 2896 N N . LYS A 1 377 ? 20.597 -22.463 21.069 1.00 89.94 377 LYS A N 1
ATOM 2897 C CA . LYS A 1 377 ? 21.574 -23.570 21.050 1.00 89.94 377 LYS A CA 1
ATOM 2898 C C . LYS A 1 377 ? 21.940 -24.023 19.634 1.00 89.94 377 LYS A C 1
ATOM 2900 O O . LYS A 1 377 ? 23.035 -24.538 19.429 1.00 89.94 377 LYS A O 1
ATOM 2905 N N . LEU A 1 378 ? 21.054 -23.815 18.660 1.00 85.38 378 LEU A N 1
ATOM 2906 C CA . LEU A 1 378 ? 21.287 -24.099 17.239 1.00 85.38 378 LEU A CA 1
ATOM 2907 C C . LEU A 1 378 ? 21.997 -22.948 16.503 1.00 85.38 378 LEU A C 1
ATOM 2909 O O . LEU A 1 378 ? 22.169 -23.009 15.287 1.00 85.38 378 LEU A O 1
ATOM 2913 N N . GLY A 1 379 ? 22.387 -21.881 17.209 1.00 83.56 379 GLY A N 1
ATOM 2914 C CA . GLY A 1 379 ? 23.014 -20.701 16.611 1.00 83.56 379 GLY A CA 1
ATOM 2915 C C . GLY A 1 379 ? 22.028 -19.766 15.904 1.00 83.56 379 GLY A C 1
ATOM 2916 O O . GLY A 1 379 ? 22.447 -18.924 15.110 1.00 83.56 379 GLY A O 1
ATOM 2917 N N . TYR A 1 380 ? 20.725 -19.890 16.179 1.00 87.56 380 TYR A N 1
ATOM 2918 C CA . TYR A 1 380 ? 19.681 -19.024 15.632 1.00 87.56 380 TYR A CA 1
ATOM 2919 C C . TYR A 1 380 ? 18.938 -18.282 16.749 1.00 87.56 380 TYR A C 1
ATOM 2921 O O . TYR A 1 380 ? 18.326 -18.892 17.617 1.00 87.56 380 TYR A O 1
ATOM 2929 N N . ARG A 1 381 ? 18.950 -16.945 16.722 1.00 88.00 381 ARG A N 1
ATOM 2930 C CA . ARG A 1 381 ? 18.259 -16.111 17.719 1.00 88.00 381 ARG A CA 1
ATOM 2931 C C . ARG A 1 381 ? 17.039 -15.417 17.104 1.00 88.00 381 ARG A C 1
ATOM 2933 O O . ARG A 1 381 ? 17.213 -14.400 16.432 1.00 88.00 381 ARG A O 1
ATOM 2940 N N . PRO A 1 382 ? 15.811 -15.920 17.324 1.00 82.75 382 PRO A N 1
ATOM 2941 C CA . PRO A 1 382 ? 14.591 -15.294 16.819 1.00 82.75 382 PRO A CA 1
ATOM 2942 C C . PRO A 1 382 ? 14.192 -14.072 17.669 1.00 82.75 382 PRO A C 1
ATOM 2944 O O . PRO A 1 382 ? 13.166 -14.086 18.344 1.00 82.75 382 PRO A O 1
ATOM 2947 N N . THR A 1 383 ? 14.995 -13.002 17.647 1.00 79.00 383 THR A N 1
ATOM 2948 C CA . THR A 1 383 ? 14.772 -11.786 18.462 1.00 79.00 383 THR A CA 1
ATOM 2949 C C . THR A 1 383 ? 13.406 -11.150 18.207 1.00 79.00 383 THR A C 1
ATOM 2951 O O . THR A 1 383 ? 12.704 -10.815 19.152 1.00 79.00 383 THR A O 1
ATOM 2954 N N . GLY A 1 384 ? 12.954 -11.117 16.950 1.00 75.94 384 GLY A N 1
ATOM 2955 C CA . GLY A 1 384 ? 11.627 -10.597 16.610 1.00 75.94 384 GLY A CA 1
ATOM 2956 C C . GLY A 1 384 ? 10.462 -11.370 17.247 1.00 75.94 384 GLY A C 1
ATOM 2957 O O . GLY A 1 384 ? 9.393 -10.800 17.440 1.00 75.94 384 GLY A O 1
ATOM 2958 N N . MET A 1 385 ? 10.642 -12.648 17.604 1.00 82.62 385 MET A N 1
ATOM 2959 C CA . MET A 1 385 ? 9.626 -13.396 18.352 1.00 82.62 385 MET A CA 1
ATOM 2960 C C . MET A 1 385 ? 9.562 -12.935 19.812 1.00 82.62 385 MET A C 1
ATOM 2962 O O . MET A 1 385 ? 8.461 -12.797 20.337 1.00 82.62 385 MET A O 1
ATOM 2966 N N . LEU A 1 386 ? 10.707 -12.649 20.444 1.00 81.38 386 LEU A N 1
ATOM 2967 C CA . LEU A 1 386 ? 10.751 -12.115 21.811 1.00 81.38 386 LEU A CA 1
ATOM 2968 C C . LEU A 1 386 ? 10.112 -10.729 21.895 1.00 81.38 386 LEU A C 1
ATOM 2970 O O . LEU A 1 386 ? 9.253 -10.522 22.747 1.00 81.38 386 LEU A O 1
ATOM 2974 N N . ASP A 1 387 ? 10.445 -9.832 20.965 1.00 77.00 387 ASP A N 1
ATOM 2975 C CA . ASP A 1 387 ? 9.862 -8.484 20.914 1.00 77.00 387 ASP A CA 1
ATOM 2976 C C . ASP A 1 387 ? 8.330 -8.542 20.763 1.00 77.00 387 ASP A C 1
ATOM 2978 O O . ASP A 1 387 ? 7.579 -7.744 21.331 1.00 77.00 387 ASP A O 1
ATOM 2982 N N . LEU A 1 388 ? 7.832 -9.510 19.982 1.00 71.12 388 LEU A N 1
ATOM 2983 C CA . LEU A 1 388 ? 6.397 -9.746 19.840 1.00 71.12 388 LEU A CA 1
ATOM 2984 C C . LEU A 1 388 ? 5.779 -10.318 21.118 1.00 71.12 388 LEU A C 1
ATOM 2986 O O . LEU A 1 388 ? 4.694 -9.871 21.493 1.00 71.12 388 LEU A O 1
ATOM 2990 N N . MET A 1 389 ? 6.454 -11.250 21.794 1.00 81.31 389 MET A N 1
ATOM 2991 C CA . MET A 1 389 ? 5.980 -11.828 23.054 1.00 81.31 389 MET A CA 1
ATOM 2992 C C . MET A 1 389 ? 5.902 -10.781 24.162 1.00 81.31 389 MET A C 1
ATOM 2994 O O . MET A 1 389 ? 4.893 -10.738 24.858 1.00 81.31 389 MET A O 1
ATOM 2998 N N . GLU A 1 390 ? 6.891 -9.895 24.272 1.00 71.31 390 GLU A N 1
ATOM 2999 C CA . GLU A 1 390 ? 6.886 -8.796 25.243 1.00 71.31 390 GLU A CA 1
ATOM 3000 C C . GLU A 1 390 ? 5.728 -7.819 24.987 1.00 71.31 390 GLU A C 1
ATOM 3002 O O . GLU A 1 390 ? 5.040 -7.388 25.911 1.00 71.31 390 GLU A O 1
ATOM 3007 N N . ARG A 1 391 ? 5.450 -7.509 23.714 1.00 65.50 391 ARG A N 1
ATOM 3008 C CA . ARG A 1 391 ? 4.424 -6.528 23.336 1.00 65.50 391 ARG A CA 1
ATOM 3009 C C . ARG A 1 391 ? 2.995 -7.074 23.331 1.00 65.50 391 ARG A C 1
ATOM 3011 O O . ARG A 1 391 ? 2.054 -6.325 23.592 1.00 65.50 391 ARG A O 1
ATOM 3018 N N . LEU A 1 392 ? 2.805 -8.334 22.938 1.00 68.62 392 LEU A N 1
ATOM 3019 C CA . LEU A 1 392 ? 1.487 -8.918 22.649 1.00 68.62 392 LEU A CA 1
ATOM 3020 C C . LEU A 1 392 ? 1.133 -10.101 23.563 1.00 68.62 392 LEU A C 1
ATOM 3022 O O . LEU A 1 392 ? -0.040 -10.463 23.653 1.00 68.62 392 LEU A O 1
ATOM 3026 N N . GLY A 1 393 ? 2.116 -10.712 24.225 1.00 80.00 393 GLY A N 1
ATOM 3027 C CA . GLY A 1 393 ? 1.982 -11.995 24.913 1.00 80.00 393 GLY A CA 1
ATOM 3028 C C . GLY A 1 393 ? 2.138 -13.200 23.975 1.00 80.00 393 GLY A C 1
ATOM 3029 O O . GLY A 1 393 ? 2.030 -13.094 22.747 1.00 80.00 393 GLY A O 1
ATOM 3030 N N . ALA A 1 394 ? 2.378 -14.380 24.553 1.00 82.81 394 ALA A N 1
ATOM 3031 C CA . ALA A 1 394 ? 2.715 -15.606 23.821 1.00 82.81 394 ALA A CA 1
ATOM 3032 C C . ALA A 1 394 ? 1.632 -16.066 22.829 1.00 82.81 394 ALA A C 1
ATOM 3034 O O . ALA A 1 394 ? 1.907 -16.278 21.646 1.00 82.81 394 ALA A O 1
ATOM 3035 N N . ILE A 1 395 ? 0.378 -16.169 23.281 1.00 84.81 395 ILE A N 1
ATOM 3036 C CA . ILE A 1 395 ? -0.734 -16.636 22.437 1.00 84.81 395 ILE A CA 1
ATOM 3037 C C . ILE A 1 395 ? -0.977 -15.662 21.279 1.00 84.81 395 ILE A C 1
ATOM 3039 O O . ILE A 1 395 ? -1.117 -16.077 20.128 1.00 84.81 395 ILE A O 1
ATOM 3043 N N . ALA A 1 396 ? -1.006 -14.356 21.556 1.00 76.69 396 ALA A N 1
ATOM 3044 C CA . ALA A 1 396 ? -1.218 -13.352 20.519 1.00 76.69 396 ALA A CA 1
ATOM 3045 C C . ALA A 1 396 ? -0.047 -13.296 19.528 1.00 76.69 396 ALA A C 1
ATOM 3047 O O . ALA A 1 396 ? -0.280 -13.072 18.343 1.00 76.69 396 ALA A O 1
ATOM 3048 N N . THR A 1 397 ? 1.182 -13.565 19.978 1.00 83.38 397 THR A N 1
ATOM 3049 C CA . THR A 1 397 ? 2.354 -13.708 19.102 1.00 83.38 397 THR A CA 1
ATOM 3050 C C . THR A 1 397 ? 2.185 -14.874 18.138 1.00 83.38 397 THR A C 1
ATOM 3052 O O . THR A 1 397 ? 2.346 -14.695 16.931 1.00 83.38 397 THR A O 1
ATOM 3055 N N . ALA A 1 398 ? 1.769 -16.043 18.634 1.00 88.00 398 ALA A N 1
ATOM 3056 C CA . ALA A 1 398 ? 1.494 -17.195 17.781 1.00 88.00 398 ALA A CA 1
ATOM 3057 C C . ALA A 1 398 ? 0.395 -16.887 16.746 1.00 88.00 398 ALA A C 1
ATOM 3059 O O . ALA A 1 398 ? 0.578 -17.138 15.554 1.00 88.00 398 ALA A O 1
ATOM 3060 N N . ARG A 1 399 ? -0.707 -16.241 17.158 1.00 87.19 399 ARG A N 1
ATOM 3061 C CA . ARG A 1 399 ? -1.769 -15.801 16.231 1.00 87.19 399 ARG A CA 1
ATOM 3062 C C . ARG A 1 399 ? -1.268 -14.779 15.209 1.00 87.19 399 ARG A C 1
ATOM 3064 O O . ARG A 1 399 ? -1.610 -14.868 14.032 1.00 87.19 399 ARG A O 1
ATOM 3071 N N . HIS A 1 400 ? -0.435 -13.831 15.638 1.00 80.94 400 HIS A N 1
ATOM 3072 C CA . HIS A 1 400 ? 0.151 -12.815 14.766 1.00 80.94 400 HIS A CA 1
ATOM 3073 C C . HIS A 1 400 ? 1.019 -13.438 13.667 1.00 80.94 400 HIS A C 1
ATOM 3075 O O . HIS A 1 400 ? 0.938 -13.019 12.513 1.00 80.94 400 HIS A O 1
ATOM 3081 N N . LEU A 1 401 ? 1.818 -14.452 14.010 1.00 84.62 401 LEU A N 1
ATOM 3082 C CA . LEU A 1 401 ? 2.686 -15.162 13.068 1.00 84.62 401 LEU A CA 1
ATOM 3083 C C . LEU A 1 401 ? 1.890 -16.078 12.121 1.00 84.62 401 LEU A C 1
ATOM 3085 O O . LEU A 1 401 ? 2.186 -16.144 10.927 1.00 84.62 401 LEU A O 1
ATOM 3089 N N . LEU A 1 402 ? 0.815 -16.710 12.602 1.00 83.12 402 LEU A N 1
ATOM 3090 C CA . LEU A 1 402 ? -0.083 -17.501 11.752 1.00 83.12 402 LEU A CA 1
ATOM 3091 C C . LEU A 1 402 ? -0.908 -16.640 10.780 1.00 83.12 402 LEU A C 1
ATOM 3093 O O . LEU A 1 402 ? -1.226 -17.094 9.685 1.00 83.12 402 LEU A O 1
ATOM 3097 N N . ALA A 1 403 ? -1.236 -15.394 11.126 1.00 78.75 403 ALA A N 1
ATOM 3098 C CA . ALA A 1 403 ? -2.045 -14.510 10.279 1.00 78.75 403 ALA A CA 1
ATOM 3099 C C . ALA A 1 403 ? -1.282 -13.876 9.095 1.00 78.75 403 ALA A C 1
ATOM 3101 O O . ALA A 1 403 ? -1.897 -13.268 8.220 1.00 78.75 403 ALA A O 1
ATOM 3102 N N . ARG A 1 404 ? 0.050 -13.993 9.054 1.00 80.00 404 ARG A N 1
ATOM 3103 C CA . ARG A 1 404 ? 0.934 -13.403 8.026 1.00 80.00 404 ARG A CA 1
ATOM 3104 C C . ARG A 1 404 ? 1.619 -14.502 7.217 1.00 80.00 404 ARG A C 1
ATOM 3106 O O . ARG A 1 404 ? 1.649 -15.623 7.709 1.00 80.00 404 ARG A O 1
ATOM 3113 N N . PRO A 1 405 ? 2.178 -14.234 6.021 1.00 73.50 405 PRO A N 1
ATOM 3114 C CA . PRO A 1 405 ? 3.016 -15.209 5.317 1.00 73.50 405 PRO A CA 1
ATOM 3115 C C . PRO A 1 405 ? 4.126 -15.782 6.220 1.00 73.50 405 PRO A C 1
ATOM 3117 O O . PRO A 1 405 ? 4.482 -15.117 7.199 1.00 73.50 405 PRO A O 1
ATOM 3120 N N . PRO A 1 406 ? 4.659 -16.985 5.916 1.00 80.44 406 PRO A N 1
ATOM 3121 C CA . PRO A 1 406 ? 5.723 -17.602 6.704 1.00 80.44 406 PRO A CA 1
ATOM 3122 C C . PRO A 1 406 ? 6.836 -16.600 7.003 1.00 80.44 406 PRO A C 1
ATOM 3124 O O . PRO A 1 406 ? 7.313 -15.908 6.104 1.00 80.44 406 PRO A O 1
ATOM 3127 N N . SER A 1 407 ? 7.188 -16.476 8.279 1.00 81.19 407 SER A N 1
ATOM 3128 C CA . SER A 1 407 ? 8.195 -15.513 8.709 1.00 81.19 407 SER A CA 1
ATOM 3129 C C . SER A 1 407 ? 9.590 -15.950 8.264 1.00 81.19 407 SER A C 1
ATOM 3131 O O . SER A 1 407 ? 9.842 -17.138 8.054 1.00 81.19 407 SER A O 1
ATOM 3133 N N . ASP A 1 408 ? 10.534 -15.011 8.224 1.00 77.56 408 ASP A N 1
ATOM 3134 C CA . ASP A 1 408 ? 11.949 -15.340 8.004 1.00 77.56 408 ASP A CA 1
ATOM 3135 C C . ASP A 1 408 ? 12.459 -16.353 9.044 1.00 77.56 408 ASP A C 1
ATOM 3137 O O . ASP A 1 408 ? 13.302 -17.194 8.746 1.00 77.56 408 ASP A O 1
ATOM 3141 N N . GLY A 1 409 ? 11.898 -16.334 10.260 1.00 83.12 409 GLY A N 1
ATOM 3142 C CA . GLY A 1 409 ? 12.203 -17.333 11.281 1.00 83.12 409 GLY A CA 1
ATOM 3143 C C . GLY A 1 409 ? 11.666 -18.729 10.979 1.00 83.12 409 GLY A C 1
ATOM 3144 O O . GLY A 1 409 ? 12.345 -19.711 11.265 1.00 83.12 409 GLY A O 1
ATOM 3145 N N . PHE A 1 410 ? 10.502 -18.833 10.337 1.00 87.25 410 PHE A N 1
ATOM 3146 C CA . PHE A 1 410 ? 10.002 -20.105 9.817 1.00 87.25 410 PHE A CA 1
ATOM 3147 C C . PHE A 1 410 ? 10.915 -20.642 8.707 1.00 87.25 410 PHE A C 1
ATOM 3149 O O . PHE A 1 410 ? 11.316 -21.804 8.756 1.00 87.25 410 PHE A O 1
ATOM 3156 N N . ALA A 1 411 ? 11.303 -19.789 7.751 1.00 80.94 411 ALA A N 1
ATOM 3157 C CA . ALA A 1 411 ? 12.239 -20.158 6.686 1.00 80.94 411 ALA A CA 1
ATOM 3158 C C . ALA A 1 411 ? 13.593 -20.612 7.256 1.00 80.94 411 ALA A C 1
ATOM 3160 O O . ALA A 1 411 ? 14.139 -21.632 6.841 1.00 80.94 411 ALA A O 1
ATOM 3161 N N . ARG A 1 412 ? 14.095 -19.923 8.286 1.00 83.38 412 ARG A N 1
ATOM 3162 C CA . ARG A 1 412 ? 15.343 -20.299 8.950 1.00 83.38 412 ARG A CA 1
ATOM 3163 C C . ARG A 1 412 ? 15.253 -21.645 9.672 1.00 83.38 412 ARG A C 1
ATOM 3165 O O . ARG A 1 412 ? 16.186 -22.436 9.596 1.00 83.38 412 ARG A O 1
ATOM 3172 N N . LEU A 1 413 ? 14.145 -21.933 10.354 1.00 88.12 413 LEU A N 1
ATOM 3173 C CA . LEU A 1 413 ? 13.923 -23.238 10.992 1.00 88.12 413 LEU A CA 1
ATOM 3174 C C . LEU A 1 413 ? 13.758 -24.370 9.971 1.00 88.12 413 LEU A C 1
ATOM 3176 O O . LEU A 1 413 ? 14.173 -25.496 10.244 1.00 88.12 413 LEU A O 1
ATOM 3180 N N . PHE A 1 414 ? 13.206 -24.071 8.793 1.00 86.88 414 PHE A N 1
ATOM 3181 C CA . PHE A 1 414 ? 13.165 -24.998 7.665 1.00 86.88 414 PHE A CA 1
ATOM 3182 C C . PHE A 1 414 ? 14.574 -25.334 7.155 1.00 86.88 414 PHE A C 1
ATOM 3184 O O . PHE A 1 414 ? 14.914 -26.510 7.051 1.00 86.88 414 PHE A O 1
ATOM 3191 N N . GLU A 1 415 ? 15.428 -24.329 6.930 1.00 85.44 415 GLU A N 1
ATOM 3192 C CA . GLU A 1 415 ? 16.837 -24.528 6.539 1.00 85.44 415 GLU A CA 1
ATOM 3193 C C . GLU A 1 415 ? 17.629 -25.343 7.570 1.00 85.44 415 GLU A C 1
ATOM 3195 O O . GLU A 1 415 ? 18.476 -26.158 7.209 1.00 85.44 415 GLU A O 1
ATOM 3200 N N . LEU A 1 416 ? 17.346 -25.137 8.859 1.00 85.31 416 LEU A N 1
ATOM 3201 C CA . LEU A 1 416 ? 17.967 -25.872 9.964 1.00 85.31 416 LEU A CA 1
ATOM 3202 C C . LEU A 1 416 ? 17.367 -27.270 10.179 1.00 85.31 416 LEU A C 1
ATOM 3204 O O . LEU A 1 416 ? 17.816 -27.986 11.071 1.00 85.31 416 LEU A O 1
ATOM 3208 N N . ASN A 1 417 ? 16.364 -27.661 9.387 1.00 88.44 417 ASN A N 1
ATOM 3209 C CA . ASN A 1 417 ? 15.630 -28.919 9.512 1.00 88.44 417 ASN A CA 1
ATOM 3210 C C . ASN A 1 417 ? 15.028 -29.129 10.920 1.00 88.44 417 ASN A C 1
ATOM 3212 O O . ASN A 1 417 ? 15.010 -30.236 11.459 1.00 88.44 417 ASN A O 1
ATOM 3216 N N . ARG A 1 418 ? 14.566 -28.033 11.537 1.00 90.31 418 ARG A N 1
ATOM 3217 C CA . ARG A 1 418 ? 14.020 -27.965 12.904 1.00 90.31 418 ARG A CA 1
ATOM 3218 C C . ARG A 1 418 ? 12.643 -27.302 12.942 1.00 90.31 418 ARG A C 1
ATOM 3220 O O . ARG A 1 418 ? 12.343 -26.473 13.801 1.00 90.31 418 ARG A O 1
ATOM 3227 N N . LEU A 1 419 ? 11.773 -27.674 11.998 1.00 91.00 419 LEU A N 1
ATOM 3228 C CA . LEU A 1 419 ? 10.380 -27.214 11.983 1.00 91.00 419 LEU A CA 1
ATOM 3229 C C . LEU A 1 419 ? 9.585 -27.653 13.222 1.00 91.00 419 LEU A C 1
ATOM 3231 O O . LEU A 1 419 ? 8.541 -27.071 13.493 1.00 91.00 419 LEU A O 1
ATOM 3235 N N . ASP A 1 420 ? 10.064 -28.617 14.011 1.00 90.12 420 ASP A N 1
ATOM 3236 C CA . ASP A 1 420 ? 9.493 -28.985 15.316 1.00 90.12 420 ASP A CA 1
ATOM 3237 C C . ASP A 1 420 ? 9.460 -27.813 16.317 1.00 90.12 420 ASP A C 1
ATOM 3239 O O . ASP A 1 420 ? 8.592 -27.781 17.197 1.00 90.12 420 ASP A O 1
ATOM 3243 N N . LEU A 1 421 ? 10.364 -26.841 16.138 1.00 90.00 421 LEU A N 1
ATOM 3244 C CA . LEU A 1 421 ? 10.450 -25.593 16.903 1.00 90.00 421 LEU A CA 1
ATOM 3245 C C . LEU A 1 421 ? 9.617 -24.450 16.297 1.00 90.00 421 LEU A C 1
ATOM 3247 O O . LEU A 1 421 ? 9.531 -23.372 16.879 1.00 90.00 421 LEU A O 1
ATOM 3251 N N . ALA A 1 422 ? 9.014 -24.639 15.121 1.00 92.88 422 ALA A N 1
ATOM 3252 C CA . ALA A 1 422 ? 8.192 -23.605 14.505 1.00 92.88 422 ALA A CA 1
ATOM 3253 C C . ALA A 1 422 ? 6.869 -23.432 15.261 1.00 92.88 422 ALA A C 1
ATOM 3255 O O . ALA A 1 422 ? 6.281 -24.403 15.748 1.00 92.88 422 ALA A O 1
ATOM 3256 N N . ILE A 1 423 ? 6.346 -22.202 15.280 1.00 92.56 423 ILE A N 1
ATOM 3257 C CA . ILE A 1 423 ? 5.029 -21.894 15.857 1.00 92.56 423 ILE A CA 1
ATOM 3258 C C . ILE A 1 423 ? 3.955 -22.789 15.246 1.00 92.56 423 ILE A C 1
ATOM 3260 O O . ILE A 1 423 ? 3.125 -23.328 15.968 1.00 92.56 423 ILE A O 1
ATOM 3264 N N . GLU A 1 424 ? 4.010 -23.008 13.935 1.00 92.69 424 GLU A N 1
ATOM 3265 C CA . GLU A 1 424 ? 3.127 -23.895 13.187 1.00 92.69 424 GLU A CA 1
ATOM 3266 C C . GLU A 1 424 ? 3.105 -25.321 13.756 1.00 92.69 424 GLU A C 1
ATOM 3268 O O . GLU A 1 424 ? 2.043 -25.933 13.821 1.00 92.69 424 GLU A O 1
ATOM 3273 N N . SER A 1 425 ? 4.240 -25.850 14.211 1.00 93.19 425 SER A N 1
ATOM 3274 C CA . SER A 1 425 ? 4.296 -27.177 14.836 1.00 93.19 425 SER A CA 1
ATOM 3275 C C . SER A 1 425 ? 3.792 -27.144 16.272 1.00 93.19 425 SER A C 1
ATOM 3277 O O . SER A 1 425 ? 3.058 -28.039 16.689 1.00 93.19 425 SER A O 1
ATOM 3279 N N . ILE A 1 426 ? 4.143 -26.099 17.025 1.00 93.31 426 ILE A N 1
ATOM 3280 C CA . ILE A 1 426 ? 3.762 -25.952 18.432 1.00 93.31 426 ILE A CA 1
ATOM 3281 C C . ILE A 1 426 ? 2.240 -25.822 18.562 1.00 93.31 426 ILE A C 1
ATOM 3283 O O . ILE A 1 426 ? 1.640 -26.568 19.325 1.00 93.31 426 ILE A O 1
ATOM 3287 N N . VAL A 1 427 ? 1.571 -24.976 17.773 1.00 92.12 427 VAL A N 1
ATOM 3288 C CA . VAL A 1 427 ? 0.104 -24.782 17.873 1.00 92.12 427 VAL A CA 1
ATOM 3289 C C . VAL A 1 427 ? -0.724 -26.021 17.511 1.00 92.12 427 VAL A C 1
ATOM 3291 O O . VAL A 1 427 ? -1.925 -26.067 17.783 1.00 92.12 427 VAL A O 1
ATOM 3294 N N . LEU A 1 428 ? -0.113 -27.017 16.865 1.00 91.12 428 LEU A N 1
ATOM 3295 C CA . LEU A 1 428 ? -0.767 -28.275 16.509 1.00 91.12 428 LEU A CA 1
ATOM 3296 C C . LEU A 1 428 ? -0.661 -29.345 17.589 1.00 91.12 428 LEU A C 1
ATOM 3298 O O . LEU A 1 428 ? -1.354 -30.360 17.475 1.00 91.12 428 LEU A O 1
ATOM 3302 N N . ARG A 1 429 ? 0.172 -29.143 18.615 1.00 90.69 429 ARG A N 1
ATOM 3303 C CA . ARG A 1 429 ? 0.319 -30.132 19.680 1.00 90.69 429 ARG A CA 1
ATOM 3304 C C . ARG A 1 429 ? -0.985 -30.224 20.497 1.00 90.69 429 ARG A C 1
ATOM 3306 O O . ARG A 1 429 ? -1.630 -29.190 20.719 1.00 90.69 429 ARG A O 1
ATOM 3313 N N . PRO A 1 430 ? -1.429 -31.435 20.890 1.00 85.00 430 PRO A N 1
ATOM 3314 C CA . PRO A 1 430 ? -2.721 -31.642 21.551 1.00 85.00 430 PRO A CA 1
ATOM 3315 C C . PRO A 1 430 ? -2.943 -30.755 22.779 1.00 85.00 430 PRO A C 1
ATOM 3317 O O . PRO A 1 430 ? -4.055 -30.265 22.981 1.00 85.00 430 PRO A O 1
ATOM 3320 N N . GLU A 1 431 ? -1.875 -30.501 23.532 1.00 86.19 431 GLU A N 1
ATOM 3321 C CA . GLU A 1 431 ? -1.835 -29.701 24.756 1.00 86.19 431 GLU A CA 1
ATOM 3322 C C . GLU A 1 431 ? -2.319 -28.266 24.514 1.00 86.19 431 GLU A C 1
ATOM 3324 O O . GLU A 1 431 ? -3.009 -27.694 25.351 1.00 86.19 431 GLU A O 1
ATOM 3329 N N . TRP A 1 432 ? -2.036 -27.701 23.337 1.00 90.88 432 TRP A N 1
ATOM 3330 C CA . TRP A 1 432 ? -2.348 -26.307 22.999 1.00 90.88 432 TRP A CA 1
ATOM 3331 C C . TRP A 1 432 ? -3.562 -26.161 22.086 1.00 90.88 432 TRP A C 1
ATOM 3333 O O . TRP A 1 432 ? -3.978 -25.047 21.771 1.00 90.88 432 TRP A O 1
ATOM 3343 N N . SER A 1 433 ? -4.144 -27.276 21.646 1.00 78.75 433 SER A N 1
ATOM 3344 C CA . SER A 1 433 ? -5.188 -27.290 20.621 1.00 78.75 433 SER A CA 1
ATOM 3345 C C . SER A 1 433 ? -6.437 -26.477 20.986 1.00 78.75 433 SER A C 1
ATOM 3347 O O . SER A 1 433 ? -7.090 -25.948 20.089 1.00 78.75 433 SER A O 1
ATOM 3349 N N . SER A 1 434 ? -6.739 -26.331 22.280 1.00 82.69 434 SER A N 1
ATOM 3350 C CA . SER A 1 434 ? -7.849 -25.525 22.805 1.00 82.69 434 SER A CA 1
ATOM 3351 C C . SER A 1 434 ? -7.584 -24.014 22.785 1.00 82.69 434 SER A C 1
ATOM 3353 O O . SER A 1 434 ? -8.534 -23.234 22.803 1.00 82.69 434 SER A O 1
ATOM 3355 N N . LEU A 1 435 ? -6.319 -23.579 22.703 1.00 81.81 435 LEU A N 1
ATOM 3356 C CA . LEU A 1 435 ? -5.942 -22.160 22.616 1.00 81.81 435 LEU A CA 1
ATOM 3357 C C . LEU A 1 435 ? -6.127 -21.583 21.202 1.00 81.81 435 LEU A C 1
ATOM 3359 O O . LEU A 1 435 ? -6.179 -20.358 21.033 1.00 81.81 435 LEU A O 1
ATOM 3363 N N . PHE A 1 436 ? -6.227 -22.448 20.188 1.00 85.81 436 PHE A N 1
ATOM 3364 C CA . PHE A 1 436 ? -6.246 -22.071 18.776 1.00 85.81 436 PHE A CA 1
ATOM 3365 C C . PHE A 1 436 ? -7.456 -22.656 18.049 1.00 85.81 436 PHE A C 1
ATOM 3367 O O . PHE A 1 436 ? -7.756 -23.852 18.110 1.00 85.81 436 PHE A O 1
ATOM 3374 N N . SER A 1 437 ? -8.129 -21.805 17.284 1.00 83.12 437 SER A N 1
ATOM 3375 C CA . SER A 1 437 ? -9.256 -22.197 16.444 1.00 83.12 437 SER A CA 1
ATOM 3376 C C . SER A 1 437 ? -8.853 -23.240 15.395 1.00 83.12 437 SER A C 1
ATOM 3378 O O . SER A 1 437 ? -7.693 -23.340 14.983 1.00 83.12 437 SER A O 1
ATOM 3380 N N . ASP A 1 438 ? -9.833 -23.993 14.892 1.00 78.38 438 ASP A N 1
ATOM 3381 C CA . ASP A 1 438 ? -9.608 -24.932 13.785 1.00 78.38 438 ASP A CA 1
ATOM 3382 C C . ASP A 1 438 ? -9.039 -24.245 12.537 1.00 78.38 438 ASP A C 1
ATOM 3384 O O . ASP A 1 438 ? -8.260 -24.850 11.800 1.00 78.38 438 ASP A O 1
ATOM 3388 N N . HIS A 1 439 ? -9.383 -22.972 12.314 1.00 76.12 439 HIS A N 1
ATOM 3389 C CA . HIS A 1 439 ? -8.848 -22.180 11.210 1.00 76.12 439 HIS A CA 1
ATOM 3390 C C . HIS A 1 439 ? -7.344 -21.914 11.370 1.00 76.12 439 HIS A C 1
ATOM 3392 O O . HIS A 1 439 ? -6.578 -22.158 10.438 1.00 76.12 439 HIS A O 1
ATOM 3398 N N . GLU A 1 440 ? -6.910 -21.475 12.555 1.00 78.69 440 GLU A N 1
ATOM 3399 C CA . GLU A 1 440 ? -5.496 -21.221 12.874 1.00 78.69 440 GLU A CA 1
ATOM 3400 C C . GLU A 1 440 ? -4.670 -22.510 12.782 1.00 78.69 440 GLU A C 1
ATOM 3402 O O . GLU A 1 440 ? -3.632 -22.543 12.118 1.00 78.69 440 GLU A O 1
ATOM 3407 N N . ARG A 1 441 ? -5.185 -23.615 13.336 1.00 89.31 441 ARG A N 1
ATOM 3408 C CA . ARG A 1 441 ? -4.572 -24.946 13.187 1.00 89.31 441 ARG A CA 1
ATOM 3409 C C . ARG A 1 441 ? -4.582 -25.421 11.728 1.00 89.31 441 ARG A C 1
ATOM 3411 O O . ARG A 1 441 ? -3.657 -26.091 11.279 1.00 89.31 441 ARG A O 1
ATOM 3418 N N . GLY A 1 442 ? -5.593 -25.055 10.943 1.00 82.69 442 GLY A N 1
ATOM 3419 C CA . GLY A 1 442 ? -5.648 -25.315 9.504 1.00 82.69 442 GLY A CA 1
ATOM 3420 C C . GLY A 1 442 ? -4.550 -24.592 8.719 1.00 82.69 442 GLY A C 1
ATOM 3421 O O . GLY A 1 442 ? -3.940 -25.192 7.835 1.00 82.69 442 GLY A O 1
ATOM 3422 N N . ILE A 1 443 ? -4.260 -23.332 9.057 1.00 82.44 443 ILE A N 1
ATOM 3423 C CA . ILE A 1 443 ? -3.140 -22.574 8.476 1.00 82.44 443 ILE A CA 1
ATOM 3424 C C . ILE A 1 443 ? -1.812 -23.255 8.809 1.00 82.44 443 ILE A C 1
ATOM 3426 O O . ILE A 1 443 ? -1.023 -23.504 7.899 1.00 82.44 443 ILE A O 1
ATOM 3430 N N . ALA A 1 444 ? -1.603 -23.607 10.078 1.00 89.06 444 ALA A N 1
ATOM 3431 C CA . ALA A 1 444 ? -0.388 -24.270 10.534 1.00 89.06 444 ALA A CA 1
ATOM 3432 C C . ALA A 1 444 ? -0.130 -25.592 9.788 1.00 89.06 444 ALA A C 1
ATOM 3434 O O . ALA A 1 444 ? 0.945 -25.787 9.225 1.00 89.06 444 ALA A O 1
ATOM 3435 N N . ARG A 1 445 ? -1.149 -26.457 9.656 1.00 90.19 445 ARG A N 1
ATOM 3436 C CA . ARG A 1 445 ? -1.029 -27.720 8.898 1.00 90.19 445 ARG A CA 1
ATOM 3437 C C . ARG A 1 445 ? -0.666 -27.517 7.431 1.00 90.19 445 ARG A C 1
ATOM 3439 O O . ARG A 1 445 ? 0.025 -28.358 6.873 1.00 90.19 445 ARG A O 1
ATOM 3446 N N . ARG A 1 446 ? -1.158 -26.453 6.789 1.00 88.19 446 ARG A N 1
ATOM 3447 C CA . ARG A 1 446 ? -0.849 -26.176 5.377 1.00 88.19 446 ARG A CA 1
ATOM 3448 C C . ARG A 1 446 ? 0.598 -25.747 5.159 1.00 88.19 446 ARG A C 1
ATOM 3450 O O . ARG A 1 446 ? 1.100 -25.979 4.075 1.00 88.19 446 ARG A O 1
ATOM 3457 N N . ARG A 1 447 ? 1.231 -25.117 6.151 1.00 86.56 447 ARG A N 1
ATOM 3458 C CA . ARG A 1 447 ? 2.618 -24.628 6.060 1.00 86.56 447 ARG A CA 1
ATOM 3459 C C . ARG A 1 447 ? 3.664 -25.701 6.327 1.00 86.56 447 ARG A C 1
ATOM 3461 O O . ARG A 1 447 ? 4.798 -25.548 5.904 1.00 86.56 447 ARG A O 1
ATOM 3468 N N . LEU A 1 448 ? 3.288 -26.751 7.053 1.00 85.88 448 LEU A N 1
ATOM 3469 C CA . LEU A 1 448 ? 4.157 -27.891 7.364 1.00 85.88 448 LEU A CA 1
ATOM 3470 C C . LEU A 1 448 ? 4.107 -29.000 6.297 1.00 85.88 448 LEU A C 1
ATOM 3472 O O . LEU A 1 448 ? 4.667 -30.072 6.510 1.00 85.88 448 LEU A O 1
ATOM 3476 N N . ARG A 1 449 ? 3.388 -28.769 5.196 1.00 75.69 449 ARG A N 1
ATOM 3477 C CA . ARG A 1 449 ? 3.364 -29.616 4.000 1.00 75.69 449 ARG A CA 1
ATOM 3478 C C . ARG A 1 449 ? 4.178 -28.936 2.920 1.00 75.69 449 ARG A C 1
ATOM 3480 O O . ARG A 1 449 ? 4.838 -29.682 2.170 1.00 75.69 449 ARG A O 1
#

Sequence (449 aa):
MAGELFNRGMRERDLDNFLVEELYASPEFRAWFVARAGKAFAAPED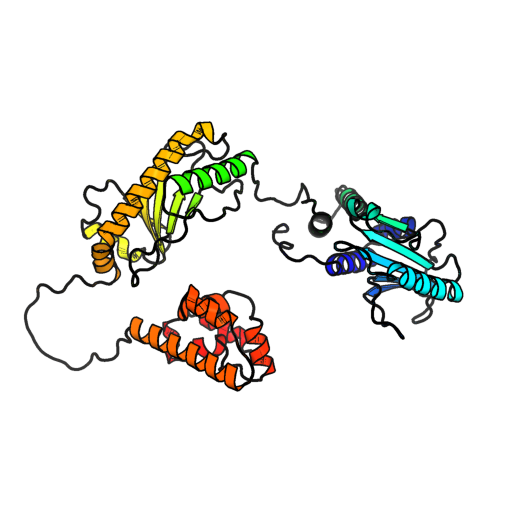LAIRLHKSPARTQDSRQTDVRIGWFADDSALKAAILIENKVGSGFQEGQAAAYAAEAQALRTELGEHAVATVLVAPKAQFSSLVHDGHFDGEIAIEDIVASLKERLRNPLLELELTARLTARIDLLEALCGRRSENAWTPVTIEAKRDFAKAYAELAGEILPLIVRPSTDGPKALTRIFEPVRLRPDLLPVVIRHEFGSNVATKYVNAQFAGQAELLPLLSASGIMAGTGYTLRAAGKSLAIDVATPGIDPTLPFEMERAKVLEGLEAIGRLVEWLTGSAEQLAQIFLGEGSEQGKTGGVASPEQNNRVDPHRLAREFEAELLSTYRECEKLGYRPTGMLDLMERLGAIATARHLLARPPSDGFARLFELNRLDLAIESIVLRPEWSSLFSDHERGIARRRLR

Radius of gyration: 31.47 Å; chains: 1; bounding box: 64×62×92 Å

Secondary structure (DSSP, 8-state):
--TTTT-S---HHHHHHHHHHHHHH-HHHHHHHHTTS-TT--PPTTPEEEEEESPPPSS-S----EEEEEESSSS-EEEEEEEEE-SSS-PPTTHHHHHHHHHHHHHHHH-GGGEEEEEEE-GGGTTT---TT--SEEEEHHHHHHHHHHHTT-TT--HHHHHHHHHHHHHHHHHTTPPPTTS------HHHHHHHHHHHHHHHHH-SSPBPPP---TT--EEEBPPB-SSSSSPPBEEEEE--TT-SEEEEEEEETT-GGGHHHHHHSSTTTTT--EEEEETTEEEEEEEEEPP-TTS-HHHHHHHHHHHHHHHHHHHHHHHHTHHHHHHHHH-----S----------------HHHHHHHHHHHHHHHHHHHHHTT---HHHHHHHHHH-HHHHHHHHHTSSPPHHHHHHHHTT-GGGSHHHHTTSGGGGGGS-HHHHHHHHHHT-